Protein AF-0000000080381749 (afdb_homodimer)

Solvent-accessible surface area (backbone atoms only — not comparable to full-atom values): 21603 Å² total; per-residue (Å²): 104,49,65,59,55,48,50,52,51,50,53,53,49,57,61,46,64,76,42,59,62,48,49,31,33,26,49,57,41,35,76,76,39,68,88,45,50,61,23,63,46,12,30,59,69,62,50,72,45,78,66,84,59,99,50,55,47,40,36,32,24,31,20,42,37,34,64,68,21,33,38,32,38,38,70,37,58,36,79,86,49,96,56,54,68,47,52,34,82,74,42,78,93,42,48,82,54,78,71,41,56,45,57,68,36,43,31,38,37,32,30,30,21,37,40,29,40,43,20,36,38,39,33,36,25,39,37,26,42,45,15,34,38,34,59,55,12,41,41,80,59,67,40,58,58,30,30,29,31,34,16,60,77,48,38,85,72,50,62,62,56,60,67,71,57,48,52,50,51,60,70,55,45,61,78,73,50,59,65,70,57,49,54,72,46,36,66,43,34,69,25,68,53,53,64,62,38,50,52,52,47,53,51,52,56,54,52,54,71,72,97,81,70,66,60,54,49,48,56,50,49,51,52,49,56,60,44,63,76,42,58,73,54,49,30,33,27,50,57,41,34,75,76,38,68,88,44,48,61,24,64,46,12,31,61,68,61,49,74,45,78,64,85,59,96,47,54,49,39,36,30,24,45,19,42,38,33,64,67,22,34,38,33,40,36,70,36,58,35,63,66,25,68,36,42,49,49,51,35,83,54,40,77,84,35,48,81,53,78,74,42,57,43,58,67,36,42,30,38,38,32,29,46,22,37,41,30,41,41,21,36,39,40,32,35,24,39,36,25,41,45,14,33,38,36,58,54,12,40,39,79,61,65,39,57,59,29,29,30,31,33,38,35,67,48,40,85,74,48,61,78,57,58,67,72,56,49,53,51,52,60,71,56,44,60,76,72,51,59,66,70,57,49,62,73,48,39,71,44,72,71,48,88,52,57,64,63,38,50,51,51,46,52,52,51,54,55,53,54,72,72,98

InterPro domains:
  IPR001451 Hexapeptide repeat [PF00132] (106-141)
  IPR011004 Trimeric LpxA-like superfamily [SSF51161] (48-201)
  IPR050179 Transferase hexapeptide repeat [PTHR43300] (54-168)

Structure (mmCIF, N/CA/C/O backbone):
data_AF-0000000080381749-model_v1
#
loop_
_entity.id
_entity.type
_entity.pdbx_description
1 polymer Acetyltransferase
#
loop_
_atom_site.group_PDB
_atom_site.id
_atom_site.type_symbol
_atom_site.label_atom_id
_atom_site.label_alt_id
_atom_site.label_comp_id
_atom_site.label_asym_id
_atom_site.label_entity_id
_atom_site.label_seq_id
_atom_site.pdbx_PDB_ins_code
_atom_site.Cartn_x
_atom_site.Cartn_y
_atom_site.Cartn_z
_atom_site.occupancy
_atom_site.B_iso_or_equiv
_atom_site.auth_seq_id
_atom_site.auth_comp_id
_atom_site.auth_asym_id
_atom_site.auth_atom_id
_atom_site.pdbx_PDB_model_num
ATOM 1 N N . MET A 1 1 ? -15.734 -16.234 24.922 1 56.56 1 MET A N 1
ATOM 2 C CA . MET A 1 1 ? -15.422 -16.016 23.516 1 56.56 1 MET A CA 1
ATOM 3 C C . MET A 1 1 ? -13.977 -15.578 23.328 1 56.56 1 MET A C 1
ATOM 5 O O . MET A 1 1 ? -13.258 -16.109 22.484 1 56.56 1 MET A O 1
ATOM 9 N N . LYS A 1 2 ? -13.453 -14.805 24.328 1 69.5 2 LYS A N 1
ATOM 10 C CA . LYS A 1 2 ? -12.094 -14.273 24.281 1 69.5 2 LYS A CA 1
ATOM 11 C C . LYS A 1 2 ? -11.07 -15.367 24.562 1 69.5 2 LYS A C 1
ATOM 13 O O . LYS A 1 2 ? -10.047 -15.453 23.875 1 69.5 2 LYS A O 1
ATOM 18 N N . TRP A 1 3 ? -11.531 -16.328 25.438 1 77.69 3 TRP A N 1
ATOM 19 C CA . TRP A 1 3 ? -10.594 -17.375 25.812 1 77.69 3 TRP A CA 1
ATOM 20 C C . TRP A 1 3 ? -10.406 -18.375 24.672 1 77.69 3 TRP A C 1
ATOM 22 O O . TRP A 1 3 ? -9.281 -18.781 24.391 1 77.69 3 TRP A O 1
ATOM 32 N N . TRP A 1 4 ? -11.453 -18.75 24 1 77.19 4 TRP A N 1
ATOM 33 C CA . TRP A 1 4 ? -11.391 -19.688 22.891 1 77.19 4 TRP A CA 1
ATOM 34 C C . TRP A 1 4 ? -10.57 -19.125 21.734 1 77.19 4 TRP A C 1
ATOM 36 O O . TRP A 1 4 ? -9.781 -19.844 21.109 1 77.19 4 TRP A O 1
ATOM 46 N N . ASP A 1 5 ? -10.734 -17.891 21.391 1 80.44 5 ASP A N 1
ATOM 47 C CA . ASP A 1 5 ? -9.953 -17.219 20.359 1 80.44 5 ASP A CA 1
ATOM 48 C C . ASP A 1 5 ? -8.461 -17.25 20.688 1 80.44 5 ASP A C 1
ATOM 50 O O . ASP A 1 5 ? -7.633 -17.453 19.797 1 80.44 5 ASP A O 1
ATOM 54 N N . ARG A 1 6 ? -8.18 -17.125 21.922 1 80.75 6 ARG A N 1
ATOM 55 C CA . ARG A 1 6 ? -6.793 -17.156 22.375 1 80.75 6 ARG A CA 1
ATOM 56 C C . ARG A 1 6 ? -6.207 -18.562 22.219 1 80.75 6 ARG A C 1
ATOM 58 O O . ARG A 1 6 ? -5.051 -18.703 21.812 1 80.75 6 ARG A O 1
ATOM 65 N N . LEU A 1 7 ? -7.008 -19.469 22.594 1 80.56 7 LEU A N 1
ATOM 66 C CA . LEU A 1 7 ? -6.547 -20.844 22.453 1 80.56 7 LEU A CA 1
ATOM 67 C C . LEU A 1 7 ? -6.305 -21.203 21 1 80.56 7 LEU A C 1
ATOM 69 O O . LEU A 1 7 ? -5.324 -21.875 20.672 1 80.56 7 LEU A O 1
ATOM 73 N N . LYS A 1 8 ? -7.27 -20.922 20.172 1 83.31 8 LYS A N 1
ATOM 74 C CA . LYS A 1 8 ? -7.105 -21.172 18.75 1 83.31 8 LYS A CA 1
ATOM 75 C C . LYS A 1 8 ? -5.844 -20.5 18.219 1 83.31 8 LYS A C 1
ATOM 77 O O . LYS A 1 8 ? -5.082 -21.109 17.469 1 83.31 8 LYS A O 1
ATOM 82 N N . LYS A 1 9 ? -5.633 -19.312 18.578 1 82.94 9 LYS A N 1
ATOM 83 C CA . LYS A 1 9 ? -4.438 -18.594 18.156 1 82.94 9 LYS A CA 1
ATOM 84 C C . LYS A 1 9 ? -3.172 -19.297 18.641 1 82.94 9 LYS A C 1
ATOM 86 O O . LYS A 1 9 ? -2.182 -19.375 17.906 1 82.94 9 LYS A O 1
ATOM 91 N N . ARG A 1 10 ? -3.184 -19.703 19.812 1 81.88 10 ARG A N 1
ATOM 92 C CA . ARG A 1 10 ? -2.045 -20.406 20.391 1 81.88 10 ARG A CA 1
ATOM 93 C C . ARG A 1 10 ? -1.778 -21.703 19.625 1 81.88 10 ARG A C 1
ATOM 95 O O . ARG A 1 10 ? -0.624 -22.078 19.391 1 81.88 10 ARG A O 1
ATOM 102 N N . LYS A 1 11 ? -2.779 -22.469 19.312 1 86.12 11 LYS A N 1
ATOM 103 C CA . LYS A 1 11 ? -2.645 -23.719 18.562 1 86.12 11 LYS A CA 1
ATOM 104 C C . LYS A 1 11 ? -2.045 -23.469 17.188 1 86.12 11 LYS A C 1
ATOM 106 O O . LYS A 1 11 ? -1.17 -24.219 16.734 1 86.12 11 LYS A O 1
ATOM 111 N N . VAL A 1 12 ? -2.521 -22.438 16.469 1 88.81 12 VAL A N 1
ATOM 112 C CA . VAL A 1 12 ? -1.997 -22.094 15.148 1 88.81 12 VAL A CA 1
ATOM 113 C C . VAL A 1 12 ? -0.521 -21.719 15.266 1 88.81 12 VAL A C 1
ATOM 115 O O . VAL A 1 12 ? 0.3 -22.141 14.453 1 88.81 12 VAL A O 1
ATOM 118 N N . ARG A 1 13 ? -0.189 -20.969 16.234 1 88.44 13 ARG A N 1
ATOM 119 C CA . ARG A 1 13 ? 1.194 -20.562 16.453 1 88.44 13 ARG A CA 1
ATOM 120 C C . ARG A 1 13 ? 2.092 -21.781 16.688 1 88.44 13 ARG A C 1
ATOM 122 O O . ARG A 1 13 ? 3.195 -21.844 16.141 1 88.44 13 ARG A O 1
ATOM 129 N N . LYS A 1 14 ? 1.686 -22.656 17.484 1 89.25 14 LYS A N 1
ATOM 130 C CA . LYS A 1 14 ? 2.449 -23.875 17.75 1 89.25 14 LYS A CA 1
ATOM 131 C C . LYS A 1 14 ? 2.629 -24.688 16.469 1 89.25 14 LYS A C 1
ATOM 133 O O . LYS A 1 14 ? 3.713 -25.219 16.219 1 89.25 14 LYS A O 1
ATOM 138 N N . HIS A 1 15 ? 1.592 -24.844 15.758 1 91.12 15 HIS A N 1
ATOM 139 C CA . HIS A 1 15 ? 1.646 -25.578 14.5 1 91.12 15 HIS A CA 1
ATOM 140 C C . HIS A 1 15 ? 2.641 -24.953 13.531 1 91.12 15 HIS A C 1
ATOM 142 O O . HIS A 1 15 ? 3.48 -25.656 12.961 1 91.12 15 HIS A O 1
ATOM 148 N N . LEU A 1 16 ? 2.588 -23.672 13.352 1 91.25 16 LEU A N 1
ATOM 149 C CA . LEU A 1 16 ? 3.471 -22.969 12.43 1 91.25 16 LEU A CA 1
ATOM 150 C C . LEU A 1 16 ? 4.914 -23 12.922 1 91.25 16 LEU A C 1
ATOM 152 O O . LEU A 1 16 ? 5.852 -22.969 12.125 1 91.25 16 LEU A O 1
ATOM 156 N N . GLY A 1 17 ? 5.055 -22.984 14.227 1 90.62 17 GLY A N 1
ATOM 157 C CA . GLY A 1 17 ? 6.371 -22.969 14.844 1 90.62 17 GLY A CA 1
ATOM 158 C C . GLY A 1 17 ? 7.227 -24.172 14.477 1 90.62 17 GLY A C 1
ATOM 159 O O . GLY A 1 17 ? 8.453 -24.125 14.602 1 90.62 17 GLY A O 1
ATOM 160 N N . GLN A 1 18 ? 6.641 -25.203 13.984 1 90.81 18 GLN A N 1
ATOM 161 C CA . GLN A 1 18 ? 7.379 -26.422 13.625 1 90.81 18 GLN A CA 1
ATOM 162 C C . GLN A 1 18 ? 8.039 -26.266 12.258 1 90.81 18 GLN A C 1
ATOM 164 O O . GLN A 1 18 ? 8.875 -27.078 11.875 1 90.81 18 GLN A O 1
ATOM 169 N N . PHE A 1 19 ? 7.648 -25.297 11.562 1 91.06 19 PHE A N 1
ATOM 170 C CA . PHE A 1 19 ? 8.18 -25.094 10.219 1 91.06 19 PHE A CA 1
ATOM 171 C C . PHE A 1 19 ? 9.32 -24.078 10.234 1 91.06 19 PHE A C 1
ATOM 173 O O . PHE A 1 19 ? 9.328 -23.156 11.047 1 91.06 19 PHE A O 1
ATOM 180 N N . GLU A 1 20 ? 10.273 -24.312 9.25 1 92.62 20 GLU A N 1
ATOM 181 C CA . GLU A 1 20 ? 11.203 -23.219 8.961 1 92.62 20 GLU A CA 1
ATOM 182 C C . GLU A 1 20 ? 10.469 -21.984 8.438 1 92.62 20 GLU A C 1
ATOM 184 O O . GLU A 1 20 ? 9.414 -22.109 7.82 1 92.62 20 GLU A O 1
ATOM 189 N N . LYS A 1 21 ? 11.047 -20.844 8.68 1 91.62 21 LYS A N 1
ATOM 190 C CA . LYS A 1 21 ? 10.398 -19.578 8.344 1 91.62 21 LYS A CA 1
ATOM 191 C C . LYS A 1 21 ? 9.977 -19.547 6.879 1 91.62 21 LYS A C 1
ATOM 193 O O . LYS A 1 21 ? 8.883 -19.078 6.555 1 91.62 21 LYS A O 1
ATOM 198 N N . LEU A 1 22 ? 10.758 -20.062 6.062 1 95.19 22 LEU A N 1
ATOM 199 C CA . LEU A 1 22 ? 10.508 -20.078 4.625 1 95.19 22 LEU A CA 1
ATOM 200 C C . LEU A 1 22 ? 9.211 -20.812 4.301 1 95.19 22 LEU A C 1
ATOM 202 O O . LEU A 1 22 ? 8.57 -20.531 3.289 1 95.19 22 LEU A O 1
ATOM 206 N N . PHE A 1 23 ? 8.805 -21.688 5.145 1 95.94 23 PHE A N 1
ATOM 207 C CA . PHE A 1 23 ? 7.641 -22.516 4.867 1 95.94 23 PHE A CA 1
ATOM 208 C C . PHE A 1 23 ? 6.43 -22.047 5.664 1 95.94 23 PHE A C 1
ATOM 210 O O . PHE A 1 23 ? 5.305 -22.484 5.41 1 95.94 23 PHE A O 1
ATOM 217 N N . ARG A 1 24 ? 6.641 -21.172 6.566 1 95.94 24 ARG A N 1
ATOM 218 C CA . ARG A 1 24 ? 5.562 -20.719 7.434 1 95.94 24 ARG A CA 1
ATOM 219 C C . ARG A 1 24 ? 4.562 -19.859 6.66 1 95.94 24 ARG A C 1
ATOM 221 O O . ARG A 1 24 ? 3.354 -19.953 6.883 1 95.94 24 ARG A O 1
ATOM 228 N N . GLY A 1 25 ? 5.113 -18.984 5.797 1 95.44 25 GLY A N 1
ATOM 229 C CA . GLY A 1 25 ? 4.246 -18.125 5.004 1 95.44 25 GLY A CA 1
ATOM 230 C C . GLY A 1 25 ? 3.189 -18.906 4.234 1 95.44 25 GLY A C 1
ATOM 231 O O . GLY A 1 25 ? 1.993 -18.75 4.488 1 95.44 25 GLY A O 1
ATOM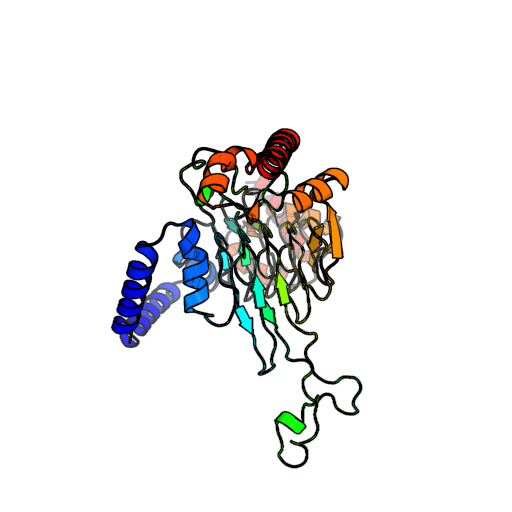 232 N N . PRO A 1 26 ? 3.674 -19.75 3.361 1 96.5 26 PRO A N 1
ATOM 233 C CA . PRO A 1 26 ? 2.717 -20.547 2.586 1 96.5 26 PRO A CA 1
ATOM 234 C C . PRO A 1 26 ? 1.783 -21.359 3.467 1 96.5 26 PRO A C 1
ATOM 236 O O . PRO A 1 26 ? 0.602 -21.516 3.146 1 96.5 26 PRO A O 1
ATOM 239 N N . GLU A 1 27 ? 2.264 -21.906 4.535 1 96.19 27 GLU A N 1
ATOM 240 C CA . GLU A 1 27 ? 1.422 -22.703 5.426 1 96.19 27 GLU A CA 1
ATOM 241 C C . GLU A 1 27 ? 0.324 -21.844 6.055 1 96.19 27 GLU A C 1
ATOM 243 O O . GLU A 1 27 ? -0.825 -22.281 6.156 1 96.19 27 GLU A O 1
ATOM 248 N N . ARG A 1 28 ? 0.689 -20.719 6.473 1 96.88 28 ARG A N 1
ATOM 249 C CA . ARG A 1 28 ? -0.288 -19.797 7.027 1 96.88 28 ARG A CA 1
ATOM 250 C C . ARG A 1 28 ? -1.386 -19.484 6.016 1 96.88 28 ARG A C 1
ATOM 252 O O . ARG A 1 28 ? -2.568 -19.453 6.363 1 96.88 28 ARG A O 1
ATOM 259 N N . ILE A 1 29 ? -1.023 -19.219 4.812 1 97.12 29 ILE A N 1
ATOM 260 C CA . ILE A 1 29 ? -1.98 -18.906 3.754 1 97.12 29 ILE A CA 1
ATOM 261 C C . ILE A 1 29 ? -2.854 -20.125 3.477 1 97.12 29 ILE A C 1
ATOM 263 O O . ILE A 1 29 ? -4.066 -20 3.293 1 97.12 29 ILE A O 1
ATOM 267 N N . ARG A 1 30 ? -2.242 -21.297 3.422 1 95.56 30 ARG A N 1
ATOM 268 C CA . ARG A 1 30 ? -2.951 -22.547 3.156 1 95.56 30 ARG A CA 1
ATOM 269 C C . ARG A 1 30 ? -4.051 -22.781 4.188 1 95.56 30 ARG A C 1
ATOM 271 O O . ARG A 1 30 ? -5.117 -23.297 3.854 1 95.56 30 ARG A O 1
ATOM 278 N N . LEU A 1 31 ? -3.779 -22.453 5.418 1 95.31 31 LEU A N 1
ATOM 279 C CA . LEU A 1 31 ? -4.77 -22.625 6.477 1 95.31 31 LEU A CA 1
ATOM 280 C C . LEU A 1 31 ? -6.02 -21.797 6.188 1 95.31 31 LEU A C 1
ATOM 282 O O . LEU A 1 31 ? -7.137 -22.234 6.496 1 95.31 31 LEU A O 1
ATOM 286 N N . ARG A 1 32 ? -5.828 -20.719 5.566 1 95.75 32 ARG A N 1
ATOM 287 C CA . ARG A 1 32 ? -6.957 -19.859 5.234 1 95.75 32 ARG A CA 1
ATOM 288 C C . ARG A 1 32 ? -7.559 -20.234 3.887 1 95.75 32 ARG A C 1
ATOM 290 O O . ARG A 1 32 ? -8.773 -20.156 3.701 1 95.75 32 ARG A O 1
ATOM 297 N N . TYR A 1 33 ? -6.719 -20.562 2.98 1 96.62 33 TYR A N 1
ATOM 298 C CA . TYR A 1 33 ? -7.121 -20.859 1.609 1 96.62 33 TYR A CA 1
ATOM 299 C C . TYR A 1 33 ? -6.562 -22.203 1.15 1 96.62 33 TYR A C 1
ATOM 301 O O . TYR A 1 33 ? -5.691 -22.25 0.279 1 96.62 33 TYR A O 1
ATOM 309 N N . PRO A 1 34 ? -7.094 -23.266 1.583 1 95.31 34 PRO A N 1
ATOM 310 C CA . PRO A 1 34 ? -6.547 -24.578 1.241 1 95.31 34 PRO A CA 1
ATOM 311 C C . PRO A 1 34 ? -6.758 -24.953 -0.227 1 95.31 34 PRO A C 1
ATOM 313 O O . PRO A 1 34 ? -6.094 -25.844 -0.746 1 95.31 34 PRO A O 1
ATOM 316 N N . GLN A 1 35 ? -7.613 -24.312 -0.887 1 94.94 35 GLN A N 1
ATOM 317 C CA . GLN A 1 35 ? -7.957 -24.703 -2.252 1 94.94 35 GLN A CA 1
ATOM 318 C C . GLN A 1 35 ? -7.016 -24.047 -3.26 1 94.94 35 GLN A C 1
ATOM 320 O O . GLN A 1 35 ? -6.988 -24.438 -4.43 1 94.94 35 GLN A O 1
ATOM 325 N N . TYR A 1 36 ? -6.348 -23.031 -2.83 1 96.44 36 TYR A N 1
ATOM 326 C CA . TYR A 1 36 ? -5.441 -22.344 -3.734 1 96.44 36 TYR A CA 1
ATOM 327 C C . TYR A 1 36 ? -4 -22.781 -3.514 1 96.44 36 TYR A C 1
ATOM 329 O O . TYR A 1 36 ? -3.697 -23.453 -2.521 1 96.44 36 TYR A O 1
ATOM 337 N N . SER A 1 37 ? -3.156 -22.469 -4.496 1 97.38 37 SER A N 1
ATOM 338 C CA . SER A 1 37 ? -1.756 -22.875 -4.441 1 97.38 37 SER A CA 1
ATOM 339 C C . SER A 1 37 ? -0.843 -21.672 -4.184 1 97.38 37 SER A C 1
ATOM 341 O O . SER A 1 37 ? -0.945 -20.656 -4.859 1 97.38 37 SER A O 1
ATOM 343 N N . PHE A 1 38 ? 0.028 -21.766 -3.232 1 98.19 38 PHE A N 1
ATOM 344 C CA . PHE A 1 38 ? 1.072 -20.812 -2.904 1 98.19 38 PHE A CA 1
ATOM 345 C C . PHE A 1 38 ? 2.418 -21.5 -2.736 1 98.19 38 PHE A C 1
ATOM 347 O O . PHE A 1 38 ? 2.531 -22.469 -1.983 1 98.19 38 PHE A O 1
ATOM 354 N N . GLY A 1 39 ? 3.408 -21 -3.395 1 98.69 39 GLY A N 1
ATOM 355 C CA . GLY A 1 39 ? 4.703 -21.656 -3.447 1 98.69 39 GLY A CA 1
ATOM 356 C C . GLY A 1 39 ? 5.555 -21.406 -2.221 1 98.69 39 GLY A C 1
ATOM 357 O O . GLY A 1 39 ? 5.23 -20.531 -1.407 1 98.69 39 GLY A O 1
ATOM 358 N N . VAL A 1 40 ? 6.676 -22.141 -2.156 1 98.5 40 VAL A N 1
ATOM 359 C CA . VAL A 1 40 ? 7.629 -22.031 -1.058 1 98.5 40 VAL A CA 1
ATOM 360 C C . VAL A 1 40 ? 8.125 -20.578 -0.958 1 98.5 40 VAL A C 1
ATOM 362 O O . VAL A 1 40 ? 8.336 -19.922 -1.977 1 98.5 40 VAL A O 1
ATOM 365 N N . GLY A 1 41 ? 8.242 -20.094 0.268 1 98.62 41 GLY A N 1
ATOM 366 C CA . GLY A 1 41 ? 8.812 -18.781 0.526 1 98.62 41 GLY A CA 1
ATOM 367 C C . GLY A 1 41 ? 7.793 -17.656 0.429 1 98.62 41 GLY A C 1
ATOM 368 O O . GLY A 1 41 ? 7.988 -16.578 0.998 1 98.62 41 GLY A O 1
ATOM 369 N N . THR A 1 42 ? 6.711 -17.906 -0.349 1 98.75 42 THR A N 1
ATOM 370 C CA . THR A 1 42 ? 5.684 -16.875 -0.517 1 98.75 42 THR A CA 1
ATOM 371 C C . THR A 1 42 ? 5.031 -16.547 0.82 1 98.75 42 THR A C 1
ATOM 373 O O . THR A 1 42 ? 4.746 -17.438 1.62 1 98.75 42 THR A O 1
ATOM 376 N N . TYR A 1 43 ? 4.812 -15.219 1.035 1 98.25 43 TYR A N 1
ATOM 377 C CA . TYR A 1 43 ? 4.234 -14.812 2.311 1 98.25 43 TYR A CA 1
ATOM 378 C C . TYR A 1 43 ? 3.289 -13.625 2.127 1 98.25 43 TYR A C 1
ATOM 380 O O . TYR A 1 43 ? 3.314 -12.961 1.091 1 98.25 43 TYR A O 1
ATOM 388 N N . GLY A 1 44 ? 2.488 -13.32 3.225 1 98.06 44 GLY A N 1
ATOM 389 C CA . GLY A 1 44 ? 1.443 -12.305 3.176 1 98.06 44 GLY A CA 1
ATOM 390 C C . GLY A 1 44 ? 0.093 -12.859 2.764 1 98.06 44 GLY A C 1
ATOM 391 O O . GLY A 1 44 ? -0.025 -13.508 1.722 1 98.06 44 GLY A O 1
ATOM 392 N N . ILE A 1 45 ? -0.899 -12.617 3.523 1 98.12 45 ILE A N 1
ATOM 393 C CA . ILE A 1 45 ? -2.209 -13.195 3.236 1 98.12 45 ILE A CA 1
ATOM 394 C C . ILE A 1 45 ? -3.064 -12.172 2.484 1 98.12 45 ILE A C 1
ATOM 396 O O . ILE A 1 45 ? -3.482 -11.164 3.053 1 98.12 45 ILE A O 1
ATOM 400 N N . PRO A 1 46 ? -3.305 -12.406 1.248 1 98.44 46 PRO A N 1
ATOM 401 C CA . PRO A 1 46 ? -4.211 -11.508 0.529 1 98.44 46 PRO A CA 1
ATOM 402 C C . PRO A 1 46 ? -5.672 -11.711 0.917 1 98.44 46 PRO A C 1
ATOM 404 O O . PRO A 1 46 ? -6.008 -12.695 1.583 1 98.44 46 PRO A O 1
ATOM 407 N N . ASP A 1 47 ? -6.523 -10.766 0.611 1 98.62 47 ASP A N 1
ATOM 408 C CA . ASP A 1 47 ? -7.973 -10.93 0.65 1 98.62 47 ASP A CA 1
ATOM 409 C C . ASP A 1 47 ? -8.508 -11.438 -0.689 1 98.62 47 ASP A C 1
ATOM 411 O O . ASP A 1 47 ? -8.586 -10.672 -1.656 1 98.62 47 ASP A O 1
ATOM 415 N N . VAL A 1 48 ? -8.859 -12.695 -0.734 1 98.25 48 VAL A N 1
ATOM 416 C CA . VAL A 1 48 ? -9.328 -13.32 -1.968 1 98.25 48 VAL A CA 1
ATOM 417 C C . VAL A 1 48 ? -10.852 -13.375 -1.975 1 98.25 48 VAL A C 1
ATOM 419 O O . VAL A 1 48 ? -11.461 -13.922 -1.053 1 98.25 48 VAL A O 1
ATOM 422 N N . GLN A 1 49 ? -11.445 -12.836 -2.961 1 96.56 49 GLN A N 1
ATOM 423 C CA . GLN A 1 49 ? -12.898 -12.859 -3.088 1 96.56 49 GLN A CA 1
ATOM 424 C C . GLN A 1 49 ? -13.336 -13.797 -4.207 1 96.56 49 GLN A C 1
ATOM 426 O O . GLN A 1 49 ? -12.914 -13.641 -5.355 1 96.56 49 GLN A O 1
ATOM 431 N N . GLU A 1 50 ? -14.172 -14.672 -3.863 1 92.69 50 GLU A N 1
ATOM 432 C CA . GLU A 1 50 ? -14.742 -15.641 -4.797 1 92.69 50 GLU A CA 1
ATOM 433 C C . GLU A 1 50 ? -16.219 -15.367 -5.035 1 92.69 50 GLU A C 1
ATOM 435 O O . GLU A 1 50 ? -16.891 -14.781 -4.18 1 92.69 50 GLU A O 1
ATOM 440 N N . PHE A 1 51 ? -16.766 -15.82 -6.164 1 90.31 51 PHE A N 1
ATOM 441 C CA . PHE A 1 51 ? -18.156 -15.547 -6.516 1 90.31 51 PHE A CA 1
ATOM 442 C C . PHE A 1 51 ? -18.828 -16.797 -7.062 1 90.31 51 PHE A C 1
ATOM 444 O O . PHE A 1 51 ? -19.75 -16.703 -7.875 1 90.31 51 PHE A O 1
ATOM 451 N N . GLY A 1 52 ? -18.266 -17.984 -6.676 1 83.81 52 GLY A N 1
ATOM 452 C CA . GLY A 1 52 ? -18.906 -19.25 -7.047 1 83.81 52 GLY A CA 1
ATOM 453 C C . GLY A 1 52 ? -18.438 -19.781 -8.383 1 83.81 52 GLY A C 1
ATOM 454 O O . GLY A 1 52 ? -18.922 -20.812 -8.852 1 83.81 52 GLY A O 1
ATOM 455 N N . ASP A 1 53 ? -17.609 -19.125 -9.031 1 81.19 53 ASP A N 1
ATOM 456 C CA . ASP A 1 53 ? -17.062 -19.578 -10.312 1 81.19 53 ASP A CA 1
ATOM 457 C C . ASP A 1 53 ? -16.031 -20.688 -10.125 1 81.19 53 ASP A C 1
ATOM 459 O O . ASP A 1 53 ? -15.578 -20.922 -9.008 1 81.19 53 ASP A O 1
ATOM 463 N N . ALA A 1 54 ? -15.781 -21.438 -11.266 1 87.5 54 ALA A N 1
ATOM 464 C CA . ALA A 1 54 ? -14.758 -22.469 -11.266 1 87.5 54 ALA A CA 1
ATOM 465 C C . ALA A 1 54 ? -13.375 -21.875 -11.523 1 87.5 54 ALA A C 1
ATOM 467 O O . ALA A 1 54 ? -12.609 -22.391 -12.344 1 87.5 54 ALA A O 1
ATOM 468 N N . THR A 1 55 ? -13.078 -20.75 -10.969 1 94.19 55 THR A N 1
ATOM 469 C CA . THR A 1 55 ? -11.781 -20.109 -11.141 1 94.19 55 THR A CA 1
ATOM 470 C C . THR A 1 55 ? -10.867 -20.406 -9.953 1 94.19 55 THR A C 1
ATOM 472 O O . THR A 1 55 ? -11.344 -20.797 -8.883 1 94.19 55 THR A O 1
ATOM 475 N N . THR A 1 56 ? -9.547 -20.266 -10.25 1 96.75 56 THR A N 1
ATOM 476 C CA . THR A 1 56 ? -8.578 -20.562 -9.195 1 96.75 56 THR A CA 1
ATOM 477 C C . THR A 1 56 ? -7.504 -19.484 -9.125 1 96.75 56 THR A C 1
ATOM 479 O O . THR A 1 56 ? -7.465 -18.594 -9.961 1 96.75 56 THR A O 1
ATOM 482 N N . LEU A 1 57 ? -6.801 -19.484 -8.055 1 98.19 57 LEU A N 1
ATOM 483 C CA . LEU A 1 57 ? -5.641 -18.641 -7.809 1 98.19 57 LEU A CA 1
ATOM 484 C C . LEU A 1 57 ? -4.383 -19.484 -7.617 1 98.19 57 LEU A C 1
ATOM 486 O O . LEU A 1 57 ? -4.387 -20.453 -6.855 1 98.19 57 LEU A O 1
ATOM 490 N N . LYS A 1 58 ? -3.371 -19.156 -8.344 1 98.81 58 LYS A N 1
ATOM 491 C CA . LYS A 1 58 ? -2.047 -19.75 -8.172 1 98.81 58 LYS A CA 1
ATOM 492 C C . LYS A 1 58 ? -0.984 -18.672 -7.984 1 98.81 58 LYS A C 1
ATOM 494 O O . LYS A 1 58 ? -0.9 -17.719 -8.781 1 98.81 58 LYS A O 1
ATOM 499 N N . VAL A 1 59 ? -0.242 -18.75 -6.961 1 98.88 59 VAL A N 1
ATOM 500 C CA . VAL A 1 59 ? 0.872 -17.844 -6.699 1 98.88 59 VAL A CA 1
ATOM 501 C C . VAL A 1 59 ? 2.172 -18.641 -6.598 1 98.88 59 VAL A C 1
ATOM 503 O O . VAL A 1 59 ? 2.238 -19.656 -5.891 1 98.88 59 VAL A O 1
ATOM 506 N N . GLY A 1 60 ? 3.195 -18.266 -7.281 1 98.88 60 GLY A N 1
ATOM 507 C CA . GLY A 1 60 ? 4.461 -18.984 -7.367 1 98.88 60 GLY A CA 1
ATOM 508 C C . GLY A 1 60 ? 5.277 -18.906 -6.094 1 98.88 60 GLY A C 1
ATOM 509 O O . GLY A 1 60 ? 4.738 -18.641 -5.02 1 98.88 60 GLY A O 1
ATOM 510 N N . ASN A 1 61 ? 6.617 -19.219 -6.215 1 98.94 61 ASN A N 1
ATOM 511 C CA . ASN A 1 61 ? 7.562 -19.266 -5.105 1 98.94 61 ASN A CA 1
ATOM 512 C C . ASN A 1 61 ? 8.172 -17.906 -4.82 1 98.94 61 ASN A C 1
ATOM 514 O O . ASN A 1 61 ? 8.367 -17.109 -5.738 1 98.94 61 ASN A O 1
ATOM 518 N N . TYR A 1 62 ? 8.414 -17.594 -3.561 1 98.88 62 TYR A N 1
ATOM 519 C CA . TYR A 1 62 ? 9.195 -16.453 -3.125 1 98.88 62 TYR A CA 1
ATOM 520 C C . TYR A 1 62 ? 8.539 -15.148 -3.561 1 98.88 62 TYR A C 1
ATOM 522 O O . TYR A 1 62 ? 9.219 -14.211 -3.998 1 98.88 62 TYR A O 1
ATOM 530 N N . THR A 1 63 ? 7.227 -15.125 -3.559 1 98.94 63 THR A N 1
ATOM 531 C CA . THR A 1 63 ? 6.473 -13.914 -3.842 1 98.94 63 THR A CA 1
ATOM 532 C C . THR A 1 63 ? 6.074 -13.211 -2.547 1 98.94 63 THR A C 1
ATOM 534 O O . THR A 1 63 ? 5.648 -13.852 -1.589 1 98.94 63 THR A O 1
ATOM 537 N N . SER A 1 64 ? 6.312 -11.922 -2.514 1 98.88 64 SER A N 1
ATOM 538 C CA . SER A 1 64 ? 5.973 -11.086 -1.368 1 98.88 64 SER A CA 1
ATOM 539 C C . SER A 1 64 ? 4.637 -10.383 -1.574 1 98.88 64 SER A C 1
ATOM 541 O O . SER A 1 64 ? 4.473 -9.625 -2.531 1 98.88 64 SER A O 1
ATOM 543 N N . ILE A 1 65 ? 3.699 -10.562 -0.686 1 98.81 65 ILE A N 1
ATOM 544 C CA . ILE A 1 65 ? 2.369 -9.961 -0.746 1 98.81 65 ILE A CA 1
ATOM 545 C C . ILE A 1 65 ? 2.174 -9.023 0.439 1 98.81 65 ILE A C 1
ATOM 547 O O . ILE A 1 65 ? 2.1 -9.461 1.588 1 98.81 65 ILE A O 1
ATOM 551 N N . ALA A 1 66 ? 2.098 -7.738 0.178 1 98.5 66 ALA A N 1
ATOM 552 C CA . ALA A 1 66 ? 2 -6.727 1.229 1 98.5 66 ALA A CA 1
ATOM 553 C C . ALA A 1 66 ? 0.578 -6.641 1.775 1 98.5 66 ALA A C 1
ATOM 555 O O . ALA A 1 66 ? -0.318 -7.348 1.308 1 98.5 66 ALA A O 1
ATOM 556 N N . GLU A 1 67 ? 0.386 -5.84 2.787 1 97.44 67 GLU A N 1
ATOM 557 C CA . GLU A 1 67 ? -0.901 -5.664 3.453 1 97.44 67 GLU A CA 1
ATOM 558 C C . GLU A 1 67 ? -1.922 -5.023 2.52 1 97.44 67 GLU A C 1
ATOM 560 O O . GLU A 1 67 ? -1.583 -4.125 1.743 1 97.44 67 GLU A O 1
ATOM 565 N N . GLY A 1 68 ? -3.158 -5.516 2.641 1 97.69 68 GLY A N 1
ATOM 566 C CA . GLY A 1 68 ? -4.27 -4.879 1.95 1 97.69 68 GLY A CA 1
ATOM 567 C C . GLY A 1 68 ? -4.418 -5.344 0.512 1 97.69 68 GLY A C 1
ATOM 568 O O . GLY A 1 68 ? -5.281 -4.848 -0.217 1 97.69 68 GLY A O 1
ATOM 569 N N . VAL A 1 69 ? -3.588 -6.27 0.032 1 98.88 69 VAL A N 1
ATOM 570 C CA . VAL A 1 69 ? -3.729 -6.805 -1.319 1 98.88 69 VAL A CA 1
ATOM 571 C C . VAL A 1 69 ? -5.043 -7.574 -1.438 1 98.88 69 VAL A C 1
ATOM 573 O O . VAL A 1 69 ? -5.371 -8.391 -0.574 1 98.88 69 VAL A O 1
ATOM 576 N N . ARG A 1 70 ? -5.793 -7.301 -2.488 1 98.81 70 ARG A N 1
ATOM 577 C CA . ARG A 1 70 ? -7.051 -7.977 -2.785 1 98.81 70 ARG A CA 1
ATOM 578 C C . ARG A 1 70 ? -7.008 -8.633 -4.16 1 98.81 70 ARG A C 1
ATOM 580 O O . ARG A 1 70 ? -6.477 -8.062 -5.113 1 98.81 70 ARG A O 1
ATOM 587 N N . ILE A 1 71 ? -7.617 -9.805 -4.293 1 98.81 71 ILE A N 1
ATOM 588 C CA . ILE A 1 71 ? -7.68 -10.562 -5.535 1 98.81 71 ILE A CA 1
ATOM 589 C C . ILE A 1 71 ? -9.117 -11.008 -5.797 1 98.81 71 ILE A C 1
ATOM 591 O O . ILE A 1 71 ? -9.719 -11.695 -4.973 1 98.81 71 ILE A O 1
ATOM 595 N N . LEU A 1 72 ? -9.672 -10.594 -6.867 1 98.12 72 LEU A N 1
ATOM 596 C CA . LEU A 1 72 ? -11.031 -10.977 -7.25 1 98.12 72 LEU A CA 1
ATOM 597 C C . LEU A 1 72 ? -11.008 -12.102 -8.281 1 98.12 72 LEU A C 1
ATOM 599 O O . LEU A 1 72 ? -10.336 -11.992 -9.305 1 98.12 72 LEU A O 1
ATOM 603 N N . LEU A 1 73 ? -11.695 -13.141 -8.094 1 97.38 73 LEU A N 1
ATOM 604 C CA . LEU A 1 73 ? -11.711 -14.289 -9 1 97.38 73 LEU A CA 1
ATOM 605 C C . LEU A 1 73 ? -12.992 -14.312 -9.82 1 97.38 73 LEU A C 1
ATOM 607 O O . LEU A 1 73 ? -13.297 -15.312 -10.477 1 97.38 73 LEU A O 1
ATOM 611 N N . GLY A 1 74 ? -13.703 -13.258 -9.922 1 95.62 74 GLY A N 1
ATOM 612 C CA . GLY A 1 74 ? -14.953 -13.086 -10.641 1 95.62 74 GLY A CA 1
ATOM 613 C C . GLY A 1 74 ? -15.742 -11.867 -10.18 1 95.62 74 GLY A C 1
ATOM 614 O O . GLY A 1 74 ? -15.172 -10.797 -9.984 1 95.62 74 GLY A O 1
ATOM 615 N N . GLY A 1 75 ? -17.125 -12.055 -10.273 1 92.12 75 GLY A N 1
ATOM 616 C CA . GLY A 1 75 ? -18 -11.008 -9.766 1 92.12 75 GLY A CA 1
ATOM 617 C C . GLY A 1 75 ? -18.391 -10 -10.828 1 92.12 75 GLY A C 1
ATOM 618 O O . GLY A 1 75 ? -18.906 -8.922 -10.508 1 92.12 75 GLY A O 1
ATOM 619 N N . GLY A 1 76 ? -18.203 -10.344 -12.016 1 94 76 GLY A N 1
ATOM 620 C CA . GLY A 1 76 ? -18.594 -9.438 -13.086 1 94 76 GLY A CA 1
ATOM 621 C C . GLY A 1 76 ? -20.094 -9.383 -13.305 1 94 76 GLY A C 1
ATOM 622 O O . GLY A 1 76 ? -20.828 -10.25 -12.828 1 94 76 GLY A O 1
ATOM 623 N N . HIS A 1 77 ? -20.516 -8.289 -13.859 1 96.06 77 HIS A N 1
ATOM 624 C CA . HIS A 1 77 ? -21.875 -8.133 -14.359 1 96.06 77 HIS A CA 1
ATOM 625 C C . HIS A 1 77 ? -21.875 -7.871 -15.859 1 96.06 77 HIS A C 1
ATOM 627 O O . HIS A 1 77 ? -20.938 -7.281 -16.391 1 96.06 77 HIS A O 1
ATOM 633 N N . ARG A 1 78 ? -23.016 -8.32 -16.375 1 96.06 78 ARG A N 1
ATOM 634 C CA . ARG A 1 78 ? -23.156 -8.133 -17.812 1 96.06 78 ARG A CA 1
ATOM 635 C C . ARG A 1 78 ? -23.469 -6.676 -18.141 1 96.06 78 ARG A C 1
ATOM 637 O O . ARG A 1 78 ? -24.531 -6.164 -17.781 1 96.06 78 ARG A O 1
ATOM 644 N N . THR A 1 79 ? -22.594 -6.031 -18.938 1 96.19 79 THR A N 1
ATOM 645 C CA . THR A 1 79 ? -22.828 -4.641 -19.312 1 96.19 79 THR A CA 1
ATOM 646 C C . THR A 1 79 ? -23.344 -4.547 -20.75 1 96.19 79 THR A C 1
ATOM 648 O O . THR A 1 79 ? -23.672 -3.459 -21.234 1 96.19 79 THR A O 1
ATOM 651 N N . ASP A 1 80 ? -23.375 -5.699 -21.422 1 96.88 80 ASP A N 1
ATOM 652 C CA . ASP A 1 80 ? -23.875 -5.766 -22.797 1 96.88 80 ASP A CA 1
ATOM 653 C C . ASP A 1 80 ? -25.312 -6.262 -22.828 1 96.88 80 ASP A C 1
ATOM 655 O O . ASP A 1 80 ? -25.891 -6.453 -23.891 1 96.88 80 ASP A O 1
ATOM 659 N N . TRP A 1 81 ? -25.844 -6.566 -21.703 1 97.75 81 TRP A N 1
ATOM 660 C CA . TRP A 1 81 ? -27.281 -6.824 -21.562 1 97.75 81 TRP A CA 1
ATOM 661 C C . TRP A 1 81 ? -28.047 -5.523 -21.359 1 97.75 81 TRP A C 1
ATOM 663 O O . TRP A 1 81 ? -27.453 -4.465 -21.156 1 97.75 81 TRP A O 1
ATOM 673 N N . VAL A 1 82 ? -29.438 -5.594 -21.422 1 97.88 82 VAL A N 1
ATOM 674 C CA . VAL A 1 82 ? -30.25 -4.41 -21.172 1 97.88 82 VAL A CA 1
ATOM 675 C C . VAL A 1 82 ? -30.047 -3.941 -19.734 1 97.88 82 VAL A C 1
ATOM 677 O O . VAL A 1 82 ? -29.969 -2.74 -19.469 1 97.88 82 VAL A O 1
ATOM 680 N N . SER A 1 83 ? -30.047 -5.016 -18.891 1 97.44 83 SER A N 1
ATOM 681 C CA . SER A 1 83 ? -29.828 -4.711 -17.469 1 97.44 83 SER A CA 1
ATOM 682 C C . SER A 1 83 ? -28.516 -5.293 -16.969 1 97.44 83 SER A C 1
ATOM 684 O O . SER A 1 83 ? -28.172 -6.438 -17.281 1 97.44 83 SER A O 1
ATOM 686 N N . CYS A 1 84 ? -27.828 -4.52 -16.234 1 97.5 84 CYS A N 1
ATOM 687 C CA . CYS A 1 84 ? -26.625 -5.047 -15.609 1 97.5 84 CYS A CA 1
ATOM 688 C C . CYS A 1 84 ? -26.938 -5.699 -14.273 1 97.5 84 CYS A C 1
ATOM 690 O O . CYS A 1 84 ? -26.047 -6.223 -13.602 1 97.5 84 CYS A O 1
ATOM 692 N N . PHE A 1 85 ? -28.156 -5.668 -13.781 1 97.56 85 PHE A N 1
ATOM 693 C CA . PHE A 1 85 ? -28.594 -6.402 -12.594 1 97.56 85 PHE A CA 1
ATOM 694 C C . PHE A 1 85 ? -28.594 -7.906 -12.859 1 97.56 85 PHE A C 1
ATOM 696 O O . PHE A 1 85 ? -29.078 -8.359 -13.891 1 97.56 85 PHE A O 1
ATOM 703 N N . PRO A 1 86 ? -28.016 -8.672 -11.914 1 96.38 86 PRO A N 1
ATOM 704 C CA . PRO A 1 86 ? -27.906 -10.109 -12.18 1 96.38 86 PRO A CA 1
ATOM 705 C C . PRO A 1 86 ? -29.156 -10.883 -11.797 1 96.38 86 PRO A C 1
ATOM 707 O O . PRO A 1 86 ? -29.109 -11.75 -10.922 1 96.38 86 PRO A O 1
ATOM 710 N N . PHE A 1 87 ? -30.266 -10.688 -12.477 1 97.44 87 PHE A N 1
ATOM 711 C CA . PHE A 1 87 ? -31.562 -11.289 -12.195 1 97.44 87 PHE A CA 1
ATOM 712 C C . PHE A 1 87 ? -31.453 -12.805 -12.047 1 97.44 87 PHE A C 1
ATOM 714 O O . PHE A 1 87 ? -32.031 -13.391 -11.133 1 97.44 87 PHE A O 1
ATOM 721 N N . PRO A 1 88 ? -30.688 -13.539 -12.969 1 96.44 88 PRO A N 1
ATOM 722 C CA . PRO A 1 88 ? -30.641 -15 -12.898 1 96.44 88 PRO A CA 1
ATOM 723 C C . PRO A 1 88 ? -30.062 -15.516 -11.578 1 96.44 88 PRO A C 1
ATOM 725 O O . PRO A 1 88 ? -30.312 -16.656 -11.203 1 96.44 88 PRO A O 1
ATOM 728 N N . LEU A 1 89 ? -29.328 -14.625 -10.844 1 94.56 89 LEU A N 1
ATOM 729 C CA . LEU A 1 89 ? -28.75 -15.008 -9.562 1 94.56 89 LEU A CA 1
ATOM 730 C C . LEU A 1 89 ? -29.719 -14.719 -8.422 1 94.56 89 LEU A C 1
ATOM 732 O O . LEU A 1 89 ? -29.5 -15.164 -7.289 1 94.56 89 LEU A O 1
ATOM 736 N N . ILE A 1 90 ? -30.766 -14.008 -8.664 1 96.5 90 ILE A N 1
ATOM 737 C CA . ILE A 1 90 ? -31.562 -13.445 -7.578 1 96.5 90 ILE A CA 1
ATOM 738 C C . ILE A 1 90 ? -32.969 -13.992 -7.633 1 96.5 90 ILE A C 1
ATOM 740 O O . ILE A 1 90 ? -33.562 -14.305 -6.598 1 96.5 90 ILE A O 1
ATOM 744 N N . ILE A 1 91 ? -33.562 -14.156 -8.898 1 97.5 91 ILE A N 1
ATOM 745 C CA . ILE A 1 91 ? -34.969 -14.57 -8.984 1 97.5 91 ILE A CA 1
ATOM 746 C C . ILE A 1 91 ? -35.062 -15.898 -9.727 1 97.5 91 ILE A C 1
ATOM 748 O O . ILE A 1 91 ? -34.281 -16.172 -10.641 1 97.5 91 ILE A O 1
ATOM 752 N N . ASP A 1 92 ? -36.094 -16.719 -9.516 1 97.25 92 ASP A N 1
ATOM 753 C CA . ASP A 1 92 ? -36.281 -18.078 -10.023 1 97.25 92 ASP A CA 1
ATOM 754 C C . ASP A 1 92 ? -36.719 -18.062 -11.484 1 97.25 92 ASP A C 1
ATOM 756 O O . ASP A 1 92 ? -36.406 -18.984 -12.242 1 97.25 92 ASP A O 1
ATOM 760 N N . GLU A 1 93 ? -37.375 -17.062 -11.914 1 97.56 93 GLU A N 1
ATOM 761 C CA . GLU A 1 93 ? -38.031 -17 -13.227 1 97.56 93 GLU A CA 1
ATOM 762 C C . GLU A 1 93 ? -36.969 -17.094 -14.344 1 97.56 93 GLU A C 1
ATOM 764 O O . GLU A 1 93 ? -37.281 -17.516 -15.453 1 97.56 93 GLU A O 1
ATOM 769 N N . VAL A 1 94 ? -35.719 -16.625 -14.055 1 97.81 94 VAL A N 1
ATOM 770 C CA . VAL A 1 94 ? -34.688 -16.625 -15.094 1 97.81 94 VAL A CA 1
ATOM 771 C C . VAL A 1 94 ? -33.438 -17.312 -14.586 1 97.81 94 VAL A C 1
ATOM 773 O O . VAL A 1 94 ? -32.344 -17.016 -15.039 1 97.81 94 VAL A O 1
ATOM 776 N N . LYS A 1 95 ? -33.5 -18.203 -13.641 1 95.38 95 LYS A N 1
ATOM 777 C CA . LYS A 1 95 ? -32.375 -18.875 -13 1 95.38 95 LYS A CA 1
ATOM 778 C C . LYS A 1 95 ? -31.609 -19.734 -13.992 1 95.38 95 LYS A C 1
ATOM 780 O O . LYS A 1 95 ? -30.438 -20.047 -13.766 1 95.38 95 LYS A O 1
ATOM 785 N N . ASP A 1 96 ? -32.25 -20.062 -15.102 1 94.81 96 ASP A N 1
ATOM 786 C CA . ASP A 1 96 ? -31.656 -20.969 -16.062 1 94.81 96 ASP A CA 1
ATOM 787 C C . ASP A 1 96 ? -30.875 -20.203 -17.141 1 94.81 96 ASP A C 1
ATOM 789 O O . ASP A 1 96 ? -30.188 -20.812 -17.953 1 94.81 96 ASP A O 1
ATOM 793 N N . VAL A 1 97 ? -30.984 -18.812 -17.109 1 95.25 97 VAL A N 1
ATOM 794 C CA . VAL A 1 97 ? -30.219 -18.016 -18.047 1 95.25 97 VAL A CA 1
ATOM 795 C C . VAL A 1 97 ? -28.75 -17.969 -17.625 1 95.25 97 VAL A C 1
ATOM 797 O O . VAL A 1 97 ? -28.422 -17.453 -16.547 1 95.25 97 VAL A O 1
ATOM 800 N N . PRO A 1 98 ? -27.828 -18.5 -18.422 1 91.5 98 PRO A N 1
ATOM 801 C CA . PRO A 1 98 ? -26.422 -18.562 -18.031 1 91.5 98 PRO A CA 1
ATOM 802 C C . PRO A 1 98 ? -25.688 -17.25 -18.234 1 91.5 98 PRO A C 1
ATOM 804 O O . PRO A 1 98 ? -26.172 -16.375 -18.953 1 91.5 98 PRO A O 1
ATOM 807 N N . GLY A 1 99 ? -24.609 -17.062 -17.547 1 91.5 99 GLY A N 1
ATOM 808 C CA . GLY A 1 99 ? -23.656 -16.016 -17.859 1 91.5 99 GLY A CA 1
ATOM 809 C C . GLY A 1 99 ? -23.953 -14.703 -17.141 1 91.5 99 GLY A C 1
ATOM 810 O O . GLY A 1 99 ? -23.531 -13.641 -17.594 1 91.5 99 GLY A O 1
ATOM 811 N N . ALA A 1 100 ? -24.75 -14.711 -16.094 1 91.81 100 ALA A N 1
ATOM 812 C CA . ALA A 1 100 ? -25.188 -13.5 -15.406 1 91.81 100 ALA A CA 1
ATOM 813 C C . ALA A 1 100 ? -24.031 -12.867 -14.625 1 91.81 100 ALA A C 1
ATOM 815 O O . ALA A 1 100 ? -24.062 -11.672 -14.32 1 91.81 100 ALA A O 1
ATOM 816 N N . ALA A 1 101 ? -23.031 -13.688 -14.289 1 91 101 ALA A N 1
ATOM 817 C CA . ALA A 1 101 ? -21.875 -13.195 -13.539 1 91 101 ALA A CA 1
ATOM 818 C C . ALA A 1 101 ? -20.578 -13.703 -14.156 1 91 101 ALA A C 1
ATOM 820 O O . ALA A 1 101 ? -19.969 -14.648 -13.648 1 91 101 ALA A O 1
ATOM 821 N N . PRO A 1 102 ? -20.125 -13.031 -15.172 1 91.56 102 PRO A N 1
ATOM 822 C CA . PRO A 1 102 ? -18.938 -13.539 -15.891 1 91.56 102 PRO A CA 1
ATOM 823 C C . PRO A 1 102 ? -17.656 -13.367 -15.094 1 91.56 102 PRO A C 1
ATOM 825 O O . PRO A 1 102 ? -17.578 -12.516 -14.203 1 91.56 102 PRO A O 1
ATOM 828 N N . THR A 1 103 ? -16.672 -14.227 -15.258 1 94.56 103 THR A N 1
ATOM 829 C CA . THR A 1 103 ? -15.281 -14.117 -14.844 1 94.56 103 THR A CA 1
ATOM 830 C C . THR A 1 103 ? -14.359 -14.078 -16.062 1 94.56 103 THR A C 1
ATOM 832 O O . THR A 1 103 ? -14.695 -14.609 -17.125 1 94.56 103 THR A O 1
ATOM 835 N N . LYS A 1 104 ? -13.25 -13.398 -15.891 1 95.44 104 LYS A N 1
ATOM 836 C CA . LYS A 1 104 ? -12.273 -13.375 -16.984 1 95.44 104 LYS A CA 1
ATOM 837 C C . LYS A 1 104 ? -11.258 -14.508 -16.844 1 95.44 104 LYS A C 1
ATOM 839 O O . LYS A 1 104 ? -10.297 -14.586 -17.609 1 95.44 104 LYS A O 1
ATOM 844 N N . GLY A 1 105 ? -11.469 -15.398 -15.797 1 96.62 105 GLY A N 1
ATOM 845 C CA . GLY A 1 105 ? -10.617 -16.578 -15.688 1 96.62 105 GLY A CA 1
ATOM 846 C C . GLY A 1 105 ? -9.758 -16.578 -14.438 1 96.62 105 GLY A C 1
ATOM 847 O O . GLY A 1 105 ? -10.016 -15.82 -13.5 1 96.62 105 GLY A O 1
ATOM 848 N N . ASP A 1 106 ? -8.797 -17.5 -14.391 1 98 106 ASP A N 1
ATOM 849 C CA . ASP A 1 106 ? -7.902 -17.703 -13.25 1 98 106 ASP A CA 1
ATOM 850 C C . ASP A 1 106 ? -6.988 -16.5 -13.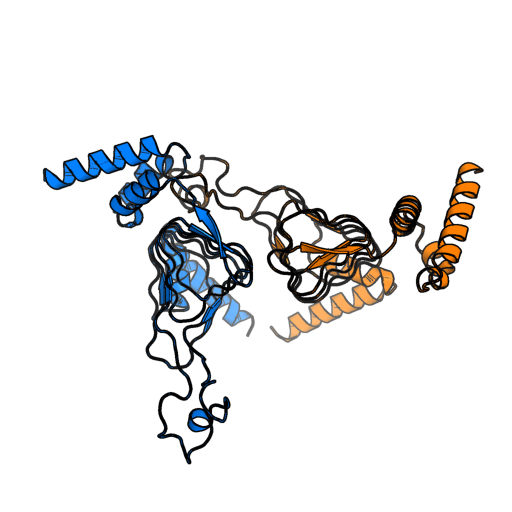062 1 98 106 ASP A C 1
ATOM 852 O O . ASP A 1 106 ? -6.734 -15.742 -14.008 1 98 106 ASP A O 1
ATOM 856 N N . VAL A 1 107 ? -6.648 -16.25 -11.859 1 98.62 107 VAL A N 1
ATOM 857 C CA . VAL A 1 107 ? -5.551 -15.32 -11.586 1 98.62 107 VAL A CA 1
ATOM 858 C C . VAL A 1 107 ? -4.27 -16.109 -11.312 1 98.62 107 VAL A C 1
ATOM 860 O O . VAL A 1 107 ? -4.27 -17.047 -10.523 1 98.62 107 VAL A O 1
ATOM 863 N N . ILE A 1 108 ? -3.229 -15.773 -11.984 1 98.94 108 ILE A N 1
ATOM 864 C CA . ILE A 1 108 ? -1.925 -16.406 -11.82 1 98.94 108 ILE A CA 1
ATOM 865 C C . ILE A 1 108 ? -0.875 -15.352 -11.492 1 98.94 108 ILE A C 1
ATOM 867 O O . ILE A 1 108 ? -0.691 -14.391 -12.25 1 98.94 108 ILE A O 1
ATOM 871 N N . VAL A 1 109 ? -0.236 -15.484 -10.367 1 98.94 109 VAL A N 1
ATOM 872 C CA . VAL A 1 109 ? 0.902 -14.648 -10 1 98.94 109 VAL A CA 1
ATOM 873 C C . VAL A 1 109 ? 2.184 -15.477 -10.023 1 98.94 109 VAL A C 1
ATOM 875 O O . VAL A 1 109 ? 2.254 -16.531 -9.398 1 98.94 109 VAL A O 1
ATOM 878 N N . GLY A 1 110 ? 3.152 -15.031 -10.703 1 98.94 110 GLY A N 1
ATOM 879 C CA . GLY A 1 110 ? 4.402 -15.758 -10.844 1 98.94 110 GLY A CA 1
ATOM 880 C C . GLY A 1 110 ? 5.23 -15.773 -9.57 1 98.94 110 GLY A C 1
ATOM 881 O O . GLY A 1 110 ? 4.723 -15.461 -8.492 1 98.94 110 GLY A O 1
ATOM 882 N N . SER A 1 111 ? 6.543 -16.219 -9.734 1 98.94 111 SER A N 1
ATOM 883 C CA . SER A 1 111 ? 7.516 -16.297 -8.648 1 98.94 111 SER A CA 1
ATOM 884 C C . SER A 1 111 ? 8.359 -15.031 -8.562 1 98.94 111 SER A C 1
ATOM 886 O O . SER A 1 111 ? 8.531 -14.32 -9.555 1 98.94 111 SER A O 1
ATOM 888 N N . ASP A 1 112 ? 8.805 -14.789 -7.301 1 98.94 112 ASP A N 1
ATOM 889 C CA . ASP A 1 112 ? 9.695 -13.664 -7.035 1 98.94 112 ASP A CA 1
ATOM 890 C C . ASP A 1 112 ? 9.031 -12.336 -7.395 1 98.94 112 ASP A C 1
ATOM 892 O O . ASP A 1 112 ? 9.68 -11.43 -7.914 1 98.94 112 ASP A O 1
ATOM 896 N N . CYS A 1 113 ? 7.73 -12.258 -7.238 1 98.94 113 CYS A N 1
ATOM 897 C CA . CYS A 1 113 ? 6.984 -11.016 -7.445 1 98.94 113 CYS A CA 1
ATOM 898 C C . CYS A 1 113 ? 6.867 -10.234 -6.145 1 98.94 113 CYS A C 1
ATOM 900 O O . CYS A 1 113 ? 7.031 -10.789 -5.059 1 98.94 113 CYS A O 1
ATOM 902 N N . TRP A 1 114 ? 6.656 -9.039 -6.25 1 98.94 114 TRP A N 1
ATOM 903 C CA . TRP A 1 114 ? 6.305 -8.164 -5.133 1 98.94 114 TRP A CA 1
ATOM 904 C C . TRP A 1 114 ? 4.996 -7.43 -5.406 1 98.94 114 TRP A C 1
ATOM 906 O O . TRP A 1 114 ? 4.918 -6.598 -6.312 1 98.94 114 TRP A O 1
ATOM 916 N N . LEU A 1 115 ? 3.918 -7.785 -4.734 1 98.94 115 LEU A N 1
ATOM 917 C CA . LEU A 1 115 ? 2.65 -7.062 -4.719 1 98.94 115 LEU A CA 1
ATOM 918 C C . LEU A 1 115 ? 2.602 -6.078 -3.555 1 98.94 115 LEU A C 1
ATOM 920 O O . LEU A 1 115 ? 2.424 -6.477 -2.402 1 98.94 115 LEU A O 1
ATOM 924 N N . CYS A 1 116 ? 2.693 -4.785 -3.83 1 98.81 116 CYS A N 1
ATOM 925 C CA . CYS A 1 116 ? 2.803 -3.754 -2.803 1 98.81 116 CYS A CA 1
ATOM 926 C C . CYS A 1 116 ? 1.451 -3.49 -2.15 1 98.81 116 CYS A C 1
ATOM 928 O O . CYS A 1 116 ? 0.455 -4.129 -2.496 1 98.81 116 CYS A O 1
ATOM 930 N N . ALA A 1 117 ? 1.515 -2.617 -1.156 1 98.44 117 ALA A N 1
ATOM 931 C CA . ALA A 1 117 ? 0.362 -2.389 -0.29 1 98.44 117 ALA A CA 1
ATOM 932 C C . ALA A 1 117 ? -0.855 -1.951 -1.101 1 98.44 117 ALA A C 1
ATOM 934 O O . ALA A 1 117 ? -0.736 -1.137 -2.02 1 98.44 117 ALA A O 1
ATOM 935 N N . ASN A 1 118 ? -2.055 -2.518 -0.798 1 98.44 118 ASN A N 1
ATOM 936 C CA . ASN A 1 118 ? -3.373 -2.102 -1.266 1 98.44 118 ASN A CA 1
ATOM 937 C C . ASN A 1 118 ? -3.523 -2.307 -2.77 1 98.44 118 ASN A C 1
ATOM 939 O O . ASN A 1 118 ? -4.305 -1.61 -3.42 1 98.44 118 ASN A O 1
ATOM 943 N N . VAL A 1 119 ? -2.795 -3.232 -3.361 1 98.88 119 VAL A N 1
ATOM 944 C CA . VAL A 1 119 ? -2.965 -3.605 -4.762 1 98.88 119 VAL A CA 1
ATOM 945 C C . VAL A 1 119 ? -4.27 -4.379 -4.934 1 98.88 119 VAL A C 1
ATOM 947 O O . VAL A 1 119 ? -4.625 -5.207 -4.094 1 98.88 119 VAL A O 1
ATOM 950 N N . LEU A 1 120 ? -4.992 -4.102 -5.992 1 98.88 120 LEU A N 1
ATOM 951 C CA . LEU A 1 120 ? -6.16 -4.867 -6.414 1 98.88 120 LEU A CA 1
ATOM 952 C C . LEU A 1 120 ? -5.887 -5.594 -7.727 1 98.88 120 LEU A C 1
ATOM 954 O O . LEU A 1 120 ? -5.508 -4.969 -8.719 1 98.88 120 LEU A O 1
ATOM 958 N N . ILE A 1 121 ? -6.055 -6.895 -7.785 1 98.88 121 ILE A N 1
ATOM 959 C CA . ILE A 1 121 ? -5.902 -7.691 -8.992 1 98.88 121 ILE A CA 1
ATOM 960 C C . ILE A 1 121 ? -7.25 -8.273 -9.406 1 98.88 121 ILE A C 1
ATOM 962 O O . ILE A 1 121 ? -7.91 -8.953 -8.617 1 98.88 121 ILE A O 1
ATOM 966 N N . LEU A 1 122 ? -7.66 -8.07 -10.594 1 98.56 122 LEU A N 1
ATOM 967 C CA . LEU A 1 122 ? -8.961 -8.539 -11.07 1 98.56 122 LEU A CA 1
ATOM 968 C C . LEU A 1 122 ? -8.844 -9.922 -11.695 1 98.56 122 LEU A C 1
ATOM 970 O O . LEU A 1 122 ? -7.738 -10.383 -12 1 98.56 122 LEU A O 1
ATOM 974 N N . SER A 1 123 ? -9.969 -10.539 -11.891 1 98.12 123 SER A N 1
ATOM 975 C CA . SER A 1 123 ? -10.008 -11.898 -12.422 1 98.12 123 SER A CA 1
ATOM 976 C C . SER A 1 123 ? -9.375 -11.977 -13.805 1 98.12 123 SER A C 1
ATOM 978 O O . SER A 1 123 ? -9.461 -11.023 -14.586 1 98.12 123 SER A O 1
ATOM 980 N N . GLY A 1 124 ? -8.695 -13.117 -14.055 1 98.19 124 GLY A N 1
ATOM 981 C CA . GLY A 1 124 ? -8.148 -13.398 -15.375 1 98.19 124 GLY A CA 1
ATOM 982 C C . GLY A 1 124 ? -6.75 -12.852 -15.562 1 98.19 124 GLY A C 1
ATOM 983 O O . GLY A 1 124 ? -6.117 -13.109 -16.594 1 98.19 124 GLY A O 1
ATOM 984 N N . VAL A 1 125 ? -6.223 -12.125 -14.648 1 98.81 125 VAL A N 1
ATOM 985 C CA . VAL A 1 125 ? -4.93 -11.461 -14.789 1 98.81 125 VAL A CA 1
ATOM 986 C C . VAL A 1 125 ? -3.807 -12.453 -14.508 1 98.81 125 VAL A C 1
ATOM 988 O O . VAL A 1 125 ? -3.889 -13.242 -13.57 1 98.81 125 VAL A O 1
ATOM 991 N N . THR A 1 126 ? -2.764 -12.391 -15.289 1 98.94 126 THR A N 1
ATOM 992 C CA . THR A 1 126 ? -1.497 -13.062 -15.031 1 98.94 126 THR A CA 1
ATOM 993 C C . THR A 1 126 ? -0.399 -12.047 -14.719 1 98.94 126 THR A C 1
ATOM 995 O O . THR A 1 126 ? -0.173 -11.117 -15.484 1 98.94 126 THR A O 1
ATOM 998 N N . VAL A 1 127 ? 0.234 -12.18 -13.602 1 99 127 VAL A N 1
ATOM 999 C CA . VAL A 1 127 ? 1.416 -11.398 -13.25 1 99 127 VAL A CA 1
ATOM 1000 C C . VAL A 1 127 ? 2.674 -12.227 -13.492 1 99 127 VAL A C 1
ATOM 1002 O O . VAL A 1 127 ? 2.852 -13.289 -12.883 1 99 127 VAL A O 1
ATOM 1005 N N . GLY A 1 128 ? 3.545 -11.758 -14.297 1 98.94 128 GLY A N 1
ATOM 1006 C CA . GLY A 1 128 ? 4.723 -12.523 -14.68 1 98.94 128 GLY A CA 1
ATOM 1007 C C . GLY A 1 128 ? 5.766 -12.602 -13.586 1 98.94 128 GLY A C 1
ATOM 1008 O O . GLY A 1 128 ? 5.781 -11.766 -12.672 1 98.94 128 GLY A O 1
ATOM 1009 N N . HIS A 1 129 ? 6.715 -13.586 -13.758 1 98.94 129 HIS A N 1
ATOM 1010 C CA . HIS A 1 129 ? 7.777 -13.789 -12.781 1 98.94 129 HIS A CA 1
ATOM 1011 C C . HIS A 1 129 ? 8.602 -12.523 -12.586 1 98.94 129 HIS A C 1
ATOM 1013 O O . HIS A 1 129 ? 8.906 -11.82 -13.555 1 98.94 129 HIS A O 1
ATOM 1019 N N . GLY A 1 130 ? 8.93 -12.219 -11.312 1 98.94 130 GLY A N 1
ATOM 1020 C CA . GLY A 1 130 ? 9.836 -11.125 -11.016 1 98.94 130 GLY A CA 1
ATOM 1021 C C . GLY A 1 130 ? 9.172 -9.758 -11.117 1 98.94 130 GLY A C 1
ATOM 1022 O O . GLY A 1 130 ? 9.812 -8.734 -10.891 1 98.94 130 GLY A O 1
ATOM 1023 N N . ALA A 1 131 ? 7.918 -9.688 -11.438 1 98.94 131 ALA A N 1
ATOM 1024 C CA . ALA A 1 131 ? 7.223 -8.414 -11.617 1 98.94 131 ALA A CA 1
ATOM 1025 C C . ALA A 1 131 ? 6.969 -7.734 -10.273 1 98.94 131 ALA A C 1
ATOM 1027 O O . ALA A 1 131 ? 6.883 -8.398 -9.242 1 98.94 131 ALA A O 1
ATOM 1028 N N . VAL A 1 132 ? 6.871 -6.453 -10.328 1 98.94 132 VAL A N 1
ATOM 1029 C CA . VAL A 1 132 ? 6.547 -5.621 -9.172 1 98.94 132 VAL A CA 1
ATOM 1030 C C . VAL A 1 132 ? 5.297 -4.793 -9.469 1 98.94 132 VAL A C 1
ATOM 1032 O O . VAL A 1 132 ? 5.23 -4.102 -10.492 1 98.94 132 VAL A O 1
ATOM 1035 N N . VAL A 1 133 ? 4.309 -4.895 -8.625 1 98.94 133 VAL A N 1
ATOM 1036 C CA . VAL A 1 133 ? 3.104 -4.074 -8.711 1 98.94 133 VAL A CA 1
ATOM 1037 C C . VAL A 1 133 ? 3.105 -3.031 -7.598 1 98.94 133 VAL A C 1
ATOM 1039 O O . VAL A 1 133 ? 3.047 -3.377 -6.414 1 98.94 133 VAL A O 1
ATOM 1042 N N . ALA A 1 134 ? 3.131 -1.774 -7.965 1 98.88 134 ALA A N 1
ATOM 1043 C CA . ALA A 1 134 ? 3.301 -0.674 -7.016 1 98.88 134 ALA A CA 1
ATOM 1044 C C . ALA A 1 134 ? 2.055 -0.498 -6.152 1 98.88 134 ALA A C 1
ATOM 1046 O O . ALA A 1 134 ? 0.969 -0.956 -6.516 1 98.88 134 ALA A O 1
ATOM 1047 N N . ALA A 1 135 ? 2.279 0.172 -5.051 1 98.69 135 ALA A N 1
ATOM 1048 C CA . ALA A 1 135 ? 1.24 0.337 -4.035 1 98.69 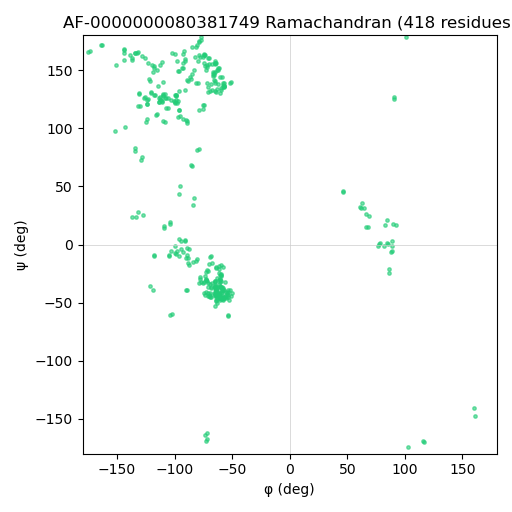135 ALA A CA 1
ATOM 1049 C C . ALA A 1 135 ? -0.002 0.997 -4.629 1 98.69 135 ALA A C 1
ATOM 1051 O O . ALA A 1 135 ? 0.103 1.946 -5.41 1 98.69 135 ALA A O 1
ATOM 1052 N N . GLY A 1 136 ? -1.18 0.45 -4.27 1 98.62 136 GLY A N 1
ATOM 1053 C CA . GLY A 1 136 ? -2.465 1.034 -4.617 1 98.62 136 GLY A CA 1
ATOM 1054 C C . GLY A 1 136 ? -2.877 0.754 -6.051 1 98.62 136 GLY A C 1
ATOM 1055 O O . GLY A 1 136 ? -3.951 1.174 -6.484 1 98.62 136 GLY A O 1
ATOM 1056 N N . ALA A 1 137 ? -2.117 0.038 -6.812 1 98.88 137 ALA A N 1
ATOM 1057 C CA . ALA A 1 137 ? -2.406 -0.203 -8.227 1 98.88 137 ALA A CA 1
ATOM 1058 C C . ALA A 1 137 ? -3.66 -1.056 -8.391 1 98.88 137 ALA A C 1
ATOM 1060 O O . ALA A 1 137 ? -3.953 -1.909 -7.551 1 98.88 137 ALA A O 1
ATOM 1061 N N . VAL A 1 138 ? -4.387 -0.812 -9.422 1 98.88 138 VAL A N 1
ATOM 1062 C CA . VAL A 1 138 ? -5.508 -1.643 -9.852 1 98.88 138 VAL A CA 1
ATOM 1063 C C . VAL A 1 138 ? -5.148 -2.361 -11.148 1 98.88 138 VAL A C 1
ATOM 1065 O O . VAL A 1 138 ? -5.164 -1.756 -12.227 1 98.88 138 VAL A O 1
ATOM 1068 N N . VAL A 1 139 ? -4.883 -3.617 -11.109 1 98.94 139 VAL A N 1
ATOM 1069 C CA . VAL A 1 139 ? -4.348 -4.383 -12.227 1 98.94 139 VAL A CA 1
ATOM 1070 C C . VAL A 1 139 ? -5.484 -5.082 -12.969 1 98.94 139 VAL A C 1
ATOM 1072 O O . VAL A 1 139 ? -6.117 -5.992 -12.43 1 98.94 139 VAL A O 1
ATOM 1075 N N . THR A 1 140 ? -5.699 -4.719 -14.188 1 98.44 140 THR A N 1
ATOM 1076 C CA . THR A 1 140 ? -6.812 -5.246 -14.969 1 98.44 140 THR A CA 1
ATOM 1077 C C . THR A 1 140 ? -6.309 -6.012 -16.188 1 98.44 140 THR A C 1
ATOM 1079 O O . THR A 1 140 ? -7.094 -6.637 -16.906 1 98.44 140 THR A O 1
ATOM 1082 N N . LYS A 1 141 ? -5.027 -5.902 -16.453 1 98.62 141 LYS A N 1
ATOM 1083 C CA . LYS A 1 141 ? -4.398 -6.594 -17.578 1 98.62 141 LYS A CA 1
ATOM 1084 C C . LYS A 1 141 ? -3.129 -7.316 -17.141 1 98.62 141 LYS A C 1
ATOM 1086 O O . LYS A 1 141 ? -2.561 -7 -16.094 1 98.62 141 LYS A O 1
ATOM 1091 N N . ASP A 1 142 ? -2.678 -8.195 -18 1 98.94 142 ASP A N 1
ATOM 1092 C CA . ASP A 1 142 ? -1.505 -9 -17.672 1 98.94 142 ASP A CA 1
ATOM 1093 C C . ASP A 1 142 ? -0.269 -8.117 -17.5 1 98.94 142 ASP A C 1
ATOM 1095 O O . ASP A 1 142 ? -0.147 -7.074 -18.141 1 98.94 142 ASP A O 1
ATOM 1099 N N . VAL A 1 143 ? 0.649 -8.516 -16.672 1 98.94 143 VAL A N 1
ATOM 1100 C CA . VAL A 1 143 ? 1.913 -7.844 -16.391 1 98.94 143 VAL A CA 1
ATOM 1101 C C . VAL A 1 143 ? 3.076 -8.703 -16.875 1 98.94 143 VAL A C 1
ATOM 1103 O O . VAL A 1 143 ? 3.246 -9.844 -16.422 1 98.94 143 VAL A O 1
ATOM 1106 N N . PRO A 1 144 ? 3.891 -8.211 -17.719 1 98.94 144 PRO A N 1
ATOM 1107 C CA . PRO A 1 144 ? 5.023 -9.008 -18.203 1 98.94 144 PRO A CA 1
ATOM 1108 C C . PRO A 1 144 ? 6.023 -9.328 -17.094 1 98.94 144 PRO A C 1
ATOM 1110 O O . PRO A 1 144 ? 6.148 -8.562 -16.125 1 98.94 144 PRO A O 1
ATOM 1113 N N . PRO A 1 145 ? 6.777 -10.391 -17.281 1 98.94 145 PRO A N 1
ATOM 1114 C CA . PRO A 1 145 ? 7.832 -10.703 -16.312 1 98.94 145 PRO A CA 1
ATOM 1115 C C . PRO A 1 145 ? 8.844 -9.57 -16.156 1 98.94 145 PRO A C 1
ATOM 1117 O O . PRO A 1 145 ? 9.227 -8.938 -17.141 1 98.94 145 PRO A O 1
ATOM 1120 N N . TYR A 1 146 ? 9.188 -9.281 -14.898 1 98.94 146 TYR A N 1
ATOM 1121 C CA . TYR A 1 146 ? 10.219 -8.328 -14.508 1 98.94 146 TYR A CA 1
ATOM 1122 C C . TYR A 1 146 ? 9.805 -6.906 -14.859 1 98.94 146 TYR A C 1
ATOM 1124 O O . TYR A 1 146 ? 10.641 -6.004 -14.891 1 98.94 146 TYR A O 1
ATOM 1132 N N . ALA A 1 147 ? 8.539 -6.688 -15.148 1 98.94 147 ALA A N 1
ATOM 1133 C CA . ALA A 1 147 ? 8.016 -5.328 -15.289 1 98.94 147 ALA A CA 1
ATOM 1134 C C . ALA A 1 147 ? 7.625 -4.746 -13.93 1 98.94 147 ALA A C 1
ATOM 1136 O O . ALA A 1 147 ? 7.188 -5.477 -13.039 1 98.94 147 ALA A O 1
ATOM 1137 N N . MET A 1 148 ? 7.789 -3.477 -13.797 1 98.94 148 MET A N 1
ATOM 1138 C CA . MET A 1 148 ? 7.164 -2.703 -12.727 1 98.94 148 MET A CA 1
ATOM 1139 C C . MET A 1 148 ? 5.969 -1.918 -13.258 1 98.94 148 MET A C 1
ATOM 1141 O O . MET A 1 148 ? 6.082 -1.197 -14.25 1 98.94 148 MET A O 1
ATOM 1145 N N . VAL A 1 149 ? 4.867 -2.133 -12.648 1 98.94 149 VAL A N 1
ATOM 1146 C CA . VAL A 1 149 ? 3.648 -1.438 -13.047 1 98.94 149 VAL A CA 1
ATOM 1147 C C . VAL A 1 149 ? 3.033 -0.731 -11.844 1 98.94 149 VAL A C 1
ATOM 1149 O O . VAL A 1 149 ? 3.385 -1.024 -10.695 1 98.94 149 VAL A O 1
ATOM 1152 N N . GLY A 1 150 ? 2.146 0.274 -12.055 1 98.81 150 GLY A N 1
ATOM 1153 C CA . GLY A 1 150 ? 1.47 0.97 -10.969 1 98.81 150 GLY A CA 1
ATOM 1154 C C . GLY A 1 150 ? 0.416 1.947 -11.461 1 98.81 150 GLY A C 1
ATOM 1155 O O . GLY A 1 150 ? 0.308 2.205 -12.656 1 98.81 150 GLY A O 1
ATOM 1156 N N . GLY A 1 151 ? -0.412 2.371 -10.445 1 98.5 151 GLY A N 1
ATOM 1157 C CA . GLY A 1 151 ? -1.398 3.402 -10.727 1 98.5 151 GLY A CA 1
ATOM 1158 C C . GLY A 1 151 ? -2.795 2.85 -10.938 1 98.5 151 GLY A C 1
ATOM 1159 O O . GLY A 1 151 ? -3.004 1.637 -10.875 1 98.5 151 GLY A O 1
ATOM 1160 N N . ASN A 1 152 ? -3.73 3.758 -11.172 1 98 152 ASN A N 1
ATOM 1161 C CA . ASN A 1 152 ? -5.121 3.568 -11.562 1 98 152 ASN A CA 1
ATOM 1162 C C . ASN A 1 152 ? -5.578 4.641 -12.547 1 98 152 ASN A C 1
ATOM 1164 O O . ASN A 1 152 ? -5.926 5.754 -12.148 1 98 152 ASN A O 1
ATOM 1168 N N . PRO A 1 153 ? -5.605 4.219 -13.82 1 97.38 153 PRO A N 1
ATOM 1169 C CA . PRO A 1 153 ? -5.363 2.893 -14.391 1 97.38 153 PRO A CA 1
ATOM 1170 C C . PRO A 1 153 ? -3.918 2.43 -14.211 1 97.38 153 PRO A C 1
ATOM 1172 O O . PRO A 1 153 ? -3 3.254 -14.188 1 97.38 153 PRO A O 1
ATOM 1175 N N . CYS A 1 154 ? -3.732 1.167 -14.055 1 98.5 154 CYS A N 1
ATOM 1176 C CA . CYS A 1 154 ? -2.404 0.58 -13.922 1 98.5 154 CYS A CA 1
ATOM 1177 C C . CYS A 1 154 ? -1.652 0.619 -15.25 1 98.5 154 CYS A C 1
ATOM 1179 O O . CYS A 1 154 ? -2.186 0.21 -16.281 1 98.5 154 CYS A O 1
ATOM 1181 N N . ARG A 1 155 ? -0.404 1.092 -15.203 1 98.56 155 ARG A N 1
ATOM 1182 C CA . ARG A 1 155 ? 0.416 1.233 -16.406 1 98.56 155 ARG A CA 1
ATOM 1183 C C . ARG A 1 155 ? 1.844 0.765 -16.156 1 98.56 155 ARG A C 1
ATOM 1185 O O . ARG A 1 155 ? 2.283 0.693 -15 1 98.56 155 ARG A O 1
ATOM 1192 N N . PHE A 1 156 ? 2.516 0.442 -17.328 1 98.81 156 PHE A N 1
ATOM 1193 C CA . PHE A 1 156 ? 3.939 0.125 -17.297 1 98.81 156 PHE A CA 1
ATOM 1194 C C . PHE A 1 156 ? 4.746 1.305 -16.766 1 98.81 156 PHE A C 1
ATOM 1196 O O . PHE A 1 156 ? 4.52 2.449 -17.156 1 98.81 156 PHE A O 1
ATOM 1203 N N . ILE A 1 157 ? 5.633 1.094 -15.812 1 98.56 157 ILE A N 1
ATOM 1204 C CA . ILE A 1 157 ? 6.531 2.125 -15.305 1 98.56 157 ILE A CA 1
ATOM 1205 C C . ILE A 1 157 ? 7.922 1.933 -15.898 1 98.56 157 ILE A C 1
ATOM 1207 O O . ILE A 1 157 ? 8.445 2.822 -16.578 1 98.56 157 ILE A O 1
ATOM 1211 N N . LYS A 1 158 ? 8.516 0.758 -15.633 1 98.75 158 LYS A N 1
ATOM 1212 C CA . LYS A 1 158 ? 9.844 0.439 -16.141 1 98.75 158 LYS A CA 1
ATOM 1213 C C . LYS A 1 158 ? 10.125 -1.057 -16.047 1 98.75 158 LYS A C 1
ATOM 1215 O O . LYS A 1 158 ? 9.359 -1.799 -15.422 1 98.75 158 LYS A O 1
ATOM 1220 N N . TRP A 1 159 ? 11.273 -1.499 -16.656 1 98.88 159 TRP A N 1
ATOM 1221 C CA . TRP A 1 159 ? 11.805 -2.844 -16.484 1 98.88 159 TRP A CA 1
ATOM 1222 C C . TRP A 1 159 ? 12.758 -2.893 -15.289 1 98.88 159 TRP A C 1
ATOM 1224 O O . TRP A 1 159 ? 13.555 -1.974 -15.078 1 98.88 159 TRP A O 1
ATOM 1234 N N . ARG A 1 160 ? 12.742 -3.938 -14.531 1 98.62 160 ARG A N 1
ATOM 1235 C CA . ARG A 1 160 ? 13.734 -4.094 -13.477 1 98.62 160 ARG A CA 1
ATOM 1236 C C . ARG A 1 160 ? 15.141 -4.23 -14.055 1 98.62 160 ARG A C 1
ATOM 1238 O O . ARG A 1 160 ? 16.109 -3.779 -13.453 1 98.62 160 ARG A O 1
ATOM 1245 N N . PHE A 1 161 ? 15.164 -4.941 -15.227 1 98.75 161 PHE A N 1
ATOM 1246 C CA . PHE A 1 161 ? 16.453 -5.227 -15.852 1 98.75 161 PHE A CA 1
ATOM 1247 C C . PHE A 1 161 ? 16.359 -5.055 -17.359 1 98.75 161 PHE A C 1
ATOM 1249 O O . PHE A 1 161 ? 15.273 -5.043 -17.938 1 98.75 161 PHE A O 1
ATOM 1256 N N . GLU A 1 162 ? 17.531 -4.945 -18.016 1 98.44 162 GLU A N 1
ATOM 1257 C CA . GLU A 1 162 ? 17.578 -4.957 -19.484 1 98.44 162 GLU A CA 1
ATOM 1258 C C . GLU A 1 162 ? 17.125 -6.305 -20.031 1 98.44 162 GLU A C 1
ATOM 1260 O O . GLU A 1 162 ? 17.219 -7.328 -19.359 1 98.44 162 GLU A O 1
ATOM 1265 N N . GLU A 1 163 ? 16.703 -6.352 -21.234 1 98.5 163 GLU A N 1
ATOM 1266 C CA . GLU A 1 163 ? 16.016 -7.492 -21.828 1 98.5 163 GLU A CA 1
ATOM 1267 C C . GLU A 1 163 ? 16.891 -8.75 -21.781 1 98.5 163 GLU A C 1
ATOM 1269 O O . GLU A 1 163 ? 16.406 -9.82 -21.406 1 98.5 163 GLU A O 1
ATOM 1274 N N . PRO A 1 164 ? 18.172 -8.695 -22.141 1 98.44 164 PRO A N 1
ATOM 1275 C CA . PRO A 1 164 ? 18.953 -9.93 -22.109 1 98.44 164 PRO A CA 1
ATOM 1276 C C . PRO A 1 164 ? 19.031 -10.547 -20.719 1 98.44 164 PRO A C 1
ATOM 1278 O O . PRO A 1 164 ? 18.984 -11.766 -20.562 1 98.44 164 PRO A O 1
ATOM 1281 N N . VAL A 1 165 ? 19.109 -9.641 -19.734 1 98.62 165 VAL A N 1
ATOM 1282 C CA . VAL A 1 165 ? 19.172 -10.117 -18.359 1 98.62 165 VAL A CA 1
ATOM 1283 C C . VAL A 1 165 ? 17.828 -10.734 -17.969 1 98.62 165 VAL A C 1
ATOM 1285 O O . VAL A 1 165 ? 17.781 -11.797 -17.344 1 98.62 165 VAL A O 1
ATOM 1288 N N . ARG A 1 166 ? 16.734 -10.125 -18.266 1 98.81 166 ARG A N 1
ATOM 1289 C CA . ARG A 1 166 ? 15.406 -10.672 -17.969 1 98.81 166 ARG A CA 1
ATOM 1290 C C . ARG A 1 166 ? 15.234 -12.062 -18.578 1 98.81 166 ARG A C 1
ATOM 1292 O O . ARG A 1 166 ? 14.742 -12.977 -17.906 1 98.81 166 ARG A O 1
ATOM 1299 N N . GLN A 1 167 ? 15.664 -12.188 -19.844 1 98.62 167 GLN A N 1
ATOM 1300 C CA . GLN A 1 167 ? 15.539 -13.469 -20.531 1 98.62 167 GLN A CA 1
ATOM 1301 C C . GLN A 1 167 ? 16.391 -14.539 -19.859 1 98.62 167 GLN A C 1
ATOM 1303 O O . GLN A 1 167 ? 15.953 -15.68 -19.703 1 98.62 167 GLN A O 1
ATOM 1308 N N . ALA A 1 168 ? 17.578 -14.133 -19.5 1 98.56 168 ALA A N 1
ATOM 1309 C CA . ALA A 1 168 ? 18.469 -15.078 -18.828 1 98.56 168 ALA A CA 1
ATOM 1310 C C . ALA A 1 168 ? 17.906 -15.5 -17.484 1 98.56 168 ALA A C 1
ATOM 1312 O O . ALA A 1 168 ? 18.016 -16.672 -17.094 1 98.56 168 ALA A O 1
ATOM 1313 N N . LEU A 1 169 ? 17.375 -14.594 -16.766 1 98.75 169 LEU A N 1
ATOM 1314 C CA . LEU A 1 169 ? 16.781 -14.906 -15.461 1 98.75 169 LEU A CA 1
ATOM 1315 C C . LEU A 1 169 ? 15.594 -15.836 -15.625 1 98.75 169 LEU A C 1
ATOM 1317 O O . LEU A 1 169 ? 15.438 -16.797 -14.859 1 98.75 169 LEU A O 1
ATOM 1321 N N . LEU A 1 170 ? 14.766 -15.586 -16.578 1 98.81 170 LEU A N 1
ATOM 1322 C CA . LEU A 1 170 ? 13.625 -16.453 -16.844 1 98.81 170 LEU A CA 1
ATOM 1323 C C . LEU A 1 170 ? 14.086 -17.859 -17.203 1 98.81 170 LEU A C 1
ATOM 1325 O O . LEU A 1 170 ? 13.508 -18.844 -16.719 1 98.81 170 LEU A O 1
ATOM 1329 N N . ALA A 1 171 ? 15.117 -17.906 -18.016 1 98.06 171 ALA A N 1
ATOM 1330 C CA . ALA A 1 171 ? 15.641 -19.203 -18.438 1 98.06 171 ALA A CA 1
ATOM 1331 C C . ALA A 1 171 ? 16.172 -19.984 -17.25 1 98.06 171 ALA A C 1
ATOM 1333 O O . ALA A 1 171 ? 16.078 -21.219 -17.219 1 98.06 171 ALA A O 1
ATOM 1334 N N . SER A 1 172 ? 16.766 -19.344 -16.297 1 98.12 172 SER A N 1
ATOM 1335 C CA . SER A 1 172 ? 17.328 -20 -15.133 1 98.12 172 SER A CA 1
ATOM 1336 C C . SER A 1 172 ? 16.25 -20.656 -14.281 1 98.12 172 SER A C 1
ATOM 1338 O O . SER A 1 172 ? 16.484 -21.703 -13.672 1 98.12 172 SER A O 1
ATOM 1340 N N . ALA A 1 173 ? 15.078 -20.031 -14.18 1 98.44 173 ALA A N 1
ATOM 1341 C CA . ALA A 1 173 ? 13.969 -20.484 -13.344 1 98.44 173 ALA A CA 1
ATOM 1342 C C . ALA A 1 173 ? 14.461 -20.875 -11.953 1 98.44 173 ALA A C 1
ATOM 1344 O O . ALA A 1 173 ? 14.117 -21.938 -11.43 1 98.44 173 ALA A O 1
ATOM 1345 N N . TRP A 1 174 ? 15.273 -20.047 -11.398 1 98.62 174 TRP A N 1
ATOM 1346 C CA . TRP A 1 174 ? 15.953 -20.375 -10.148 1 98.62 174 TRP A CA 1
ATOM 1347 C C . TRP A 1 174 ? 14.953 -20.641 -9.031 1 98.62 174 TRP A C 1
ATOM 1349 O O . TRP A 1 174 ? 15.242 -21.391 -8.102 1 98.62 174 TRP A O 1
ATOM 1359 N N . TRP A 1 175 ? 13.781 -20.078 -9.109 1 98.81 175 TRP A N 1
ATOM 1360 C CA . TRP A 1 175 ? 12.758 -20.203 -8.078 1 98.81 175 TRP A CA 1
ATOM 1361 C C . TRP A 1 175 ? 12.219 -21.625 -8.016 1 98.81 175 TRP A C 1
ATOM 1363 O O . TRP A 1 175 ? 11.484 -21.984 -7.094 1 98.81 175 TRP A O 1
ATOM 1373 N N . GLU A 1 176 ? 12.555 -22.406 -8.938 1 98.5 176 GLU A N 1
ATOM 1374 C CA . GLU A 1 176 ? 12.117 -23.797 -8.953 1 98.5 176 GLU A CA 1
ATOM 1375 C C . GLU A 1 176 ? 13.203 -24.734 -8.43 1 98.5 176 GLU A C 1
ATOM 1377 O O . GLU A 1 176 ? 12.977 -25.938 -8.266 1 98.5 176 GLU A O 1
ATOM 1382 N N . TRP A 1 177 ? 14.445 -24.219 -8.164 1 98.38 177 TRP A N 1
ATOM 1383 C CA . TRP A 1 177 ? 15.539 -25.047 -7.66 1 98.38 177 TRP A CA 1
ATOM 1384 C C . TRP A 1 177 ? 15.227 -25.578 -6.266 1 98.38 177 TRP A C 1
ATOM 1386 O O . TRP A 1 177 ? 14.359 -25.047 -5.57 1 98.38 177 TRP A O 1
ATOM 1396 N N . PRO A 1 178 ? 15.898 -26.766 -5.852 1 97.94 178 PRO A N 1
ATOM 1397 C CA . PRO A 1 178 ? 15.742 -27.219 -4.469 1 97.94 178 PRO A CA 1
ATOM 1398 C C . PRO A 1 178 ? 16.016 -26.109 -3.449 1 97.94 178 PRO A C 1
ATOM 1400 O O . PRO A 1 178 ? 16.953 -25.328 -3.631 1 97.94 178 PRO A O 1
ATOM 1403 N N . VAL A 1 179 ? 15.242 -26.062 -2.428 1 98.19 179 VAL A N 1
ATOM 1404 C CA . VAL A 1 179 ? 15.312 -25.016 -1.419 1 98.19 179 VAL A CA 1
ATOM 1405 C C . VAL A 1 179 ? 16.719 -24.938 -0.852 1 98.19 179 VAL A C 1
ATOM 1407 O O . VAL A 1 179 ? 17.25 -23.844 -0.619 1 98.19 179 VAL A O 1
ATOM 1410 N N . ALA A 1 180 ? 17.328 -26.062 -0.625 1 97.88 180 ALA A N 1
ATOM 1411 C CA . ALA A 1 180 ? 18.688 -26.109 -0.075 1 97.88 180 ALA A CA 1
ATOM 1412 C C . ALA A 1 180 ? 19.656 -25.375 -0.971 1 97.88 180 ALA A C 1
ATOM 1414 O O . ALA A 1 180 ? 20.547 -24.672 -0.48 1 97.88 180 ALA A O 1
ATOM 1415 N N . GLU A 1 181 ? 19.5 -25.531 -2.234 1 98.06 181 GLU A N 1
ATOM 1416 C CA . GLU A 1 181 ? 20.391 -24.844 -3.168 1 98.06 181 GLU A CA 1
ATOM 1417 C C . GLU A 1 181 ? 20.109 -23.344 -3.182 1 98.06 181 GLU A C 1
ATOM 1419 O O . GLU A 1 181 ? 21.031 -22.531 -3.199 1 98.06 181 GLU A O 1
ATOM 1424 N N . VAL A 1 182 ? 18.875 -22.922 -3.225 1 98.69 182 VAL A N 1
ATOM 1425 C CA . VAL A 1 182 ? 18.5 -21.516 -3.191 1 98.69 182 VAL A CA 1
ATOM 1426 C C . VAL A 1 182 ? 19.109 -20.844 -1.965 1 98.69 182 VAL A C 1
ATOM 1428 O O . VAL A 1 182 ? 19.703 -19.766 -2.07 1 98.69 182 VAL A O 1
ATOM 1431 N N . LYS A 1 183 ? 19.047 -21.531 -0.836 1 98.25 183 LYS A N 1
ATOM 1432 C CA . LYS A 1 183 ? 19.625 -21 0.394 1 98.25 183 LYS A CA 1
ATOM 1433 C C . LYS A 1 183 ? 21.141 -20.844 0.256 1 98.25 183 LYS A C 1
ATOM 1435 O O . LYS A 1 183 ? 21.703 -19.844 0.706 1 98.25 183 LYS A O 1
ATOM 1440 N N . ALA A 1 184 ? 21.703 -21.812 -0.337 1 97.94 184 ALA A N 1
ATOM 1441 C CA . ALA A 1 184 ? 23.156 -21.828 -0.455 1 97.94 184 ALA A CA 1
ATOM 1442 C C . ALA A 1 184 ? 23.656 -20.672 -1.323 1 97.94 184 ALA A C 1
ATOM 1444 O O . ALA A 1 184 ? 24.75 -20.156 -1.106 1 97.94 184 ALA A O 1
ATOM 1445 N N . VAL A 1 185 ? 22.844 -20.25 -2.314 1 98.31 185 VAL A N 1
ATOM 1446 C CA . VAL A 1 185 ? 23.312 -19.203 -3.227 1 98.31 185 VAL A CA 1
ATOM 1447 C C . VAL A 1 185 ? 22.562 -17.906 -2.963 1 98.31 185 VAL A C 1
ATOM 1449 O O . VAL A 1 185 ? 22.594 -16.984 -3.781 1 98.31 185 VAL A O 1
ATOM 1452 N N . ALA A 1 186 ? 21.922 -17.781 -1.871 1 98.69 186 ALA A N 1
ATOM 1453 C CA . ALA A 1 186 ? 21.062 -16.625 -1.567 1 98.69 186 ALA A CA 1
ATOM 1454 C C . ALA A 1 186 ? 21.875 -15.328 -1.578 1 98.69 186 ALA A C 1
ATOM 1456 O O . ALA A 1 186 ? 21.359 -14.266 -1.897 1 98.69 186 ALA A O 1
ATOM 1457 N N . HIS A 1 187 ? 23.141 -15.391 -1.227 1 98.44 187 HIS A N 1
ATOM 1458 C CA . HIS A 1 187 ? 23.984 -14.195 -1.267 1 98.44 187 HIS A CA 1
ATOM 1459 C C . HIS A 1 187 ? 24.062 -13.625 -2.68 1 98.44 187 HIS A C 1
ATOM 1461 O O . HIS A 1 187 ? 24.188 -12.414 -2.855 1 98.44 187 HIS A O 1
ATOM 1467 N N . LEU A 1 188 ? 23.953 -14.453 -3.723 1 98.69 188 LEU A N 1
ATOM 1468 C CA . LEU A 1 188 ? 23.953 -14.008 -5.109 1 98.69 188 LEU A CA 1
ATOM 1469 C C . LEU A 1 188 ? 22.594 -13.406 -5.48 1 98.69 188 LEU A C 1
ATOM 1471 O O . LEU A 1 188 ? 22.516 -12.5 -6.312 1 98.69 188 LEU A O 1
ATOM 1475 N N . LEU A 1 189 ? 21.547 -13.922 -4.871 1 98.81 189 LEU A N 1
ATOM 1476 C CA . LEU A 1 189 ? 20.203 -13.438 -5.125 1 98.81 189 LEU A CA 1
ATOM 1477 C C . LEU A 1 189 ? 19.984 -12.07 -4.484 1 98.81 189 LEU A C 1
ATOM 1479 O O . LEU A 1 189 ? 19.219 -11.25 -5 1 98.81 189 LEU A O 1
ATOM 1483 N N . CYS A 1 190 ? 20.672 -11.844 -3.391 1 98.56 190 CYS A N 1
ATOM 1484 C CA . CYS A 1 190 ? 20.594 -10.594 -2.648 1 98.56 190 CYS A CA 1
ATOM 1485 C C . CYS A 1 190 ? 21.719 -9.648 -3.059 1 98.56 190 CYS A C 1
ATOM 1487 O O . CYS A 1 190 ? 22.438 -9.133 -2.207 1 98.56 190 CYS A O 1
ATOM 1489 N N . SER A 1 191 ? 21.859 -9.469 -4.359 1 98.12 191 SER A N 1
ATOM 1490 C CA . SER A 1 191 ? 22.938 -8.656 -4.914 1 98.12 191 SER A CA 1
ATOM 1491 C C . SER A 1 191 ? 22.531 -8.016 -6.238 1 98.12 191 SER A C 1
ATOM 1493 O O . SER A 1 191 ? 21.719 -8.57 -6.973 1 98.12 191 SER A O 1
ATOM 1495 N N . ASP A 1 192 ? 23.188 -6.848 -6.57 1 97.81 192 ASP A N 1
ATOM 1496 C CA . ASP A 1 192 ? 22.984 -6.219 -7.871 1 97.81 192 ASP A CA 1
ATOM 1497 C C . ASP A 1 192 ? 24.047 -6.656 -8.875 1 97.81 192 ASP A C 1
ATOM 1499 O O . ASP A 1 192 ? 24.094 -6.152 -10 1 97.81 192 ASP A O 1
ATOM 1503 N N . ASP A 1 193 ? 24.891 -7.543 -8.398 1 98.12 193 ASP A N 1
ATOM 1504 C CA . ASP A 1 193 ? 25.812 -8.18 -9.344 1 98.12 193 ASP A CA 1
ATOM 1505 C C . ASP A 1 193 ? 25.109 -9.281 -10.133 1 98.12 193 ASP A C 1
ATOM 1507 O O . ASP A 1 193 ? 25.297 -10.469 -9.867 1 98.12 193 ASP A O 1
ATOM 1511 N N . LEU A 1 194 ? 24.438 -8.891 -11.117 1 98.44 194 LEU A N 1
ATOM 1512 C CA . LEU A 1 194 ? 23.594 -9.797 -11.906 1 98.44 194 LEU A CA 1
ATOM 1513 C C . LEU A 1 194 ? 24.453 -10.836 -12.617 1 98.44 194 LEU A C 1
ATOM 1515 O O . LEU A 1 194 ? 24.062 -12 -12.734 1 98.44 194 LEU A O 1
ATOM 1519 N N . GLU A 1 195 ? 25.578 -10.398 -13.078 1 98.19 195 GLU A N 1
ATOM 1520 C CA . GLU A 1 195 ? 26.438 -11.289 -13.836 1 98.19 195 GLU A CA 1
ATOM 1521 C C . GLU A 1 195 ? 26.938 -12.445 -12.969 1 98.19 195 GLU A C 1
ATOM 1523 O O . GLU A 1 195 ? 27.062 -13.578 -13.453 1 98.19 195 GLU A O 1
ATOM 1528 N N . ALA A 1 196 ? 27.25 -12.18 -11.742 1 98.56 196 ALA A N 1
ATOM 1529 C CA . ALA A 1 196 ? 27.703 -13.242 -10.852 1 98.56 196 ALA A CA 1
ATOM 1530 C C . ALA A 1 196 ? 26.656 -14.336 -10.711 1 98.56 196 ALA A C 1
ATOM 1532 O O . ALA A 1 196 ? 26.969 -15.523 -10.773 1 98.56 196 ALA A O 1
ATOM 1533 N N . PHE A 1 197 ? 25.516 -13.961 -10.523 1 98.75 197 PHE A N 1
ATOM 1534 C CA . PHE A 1 197 ? 24.438 -14.953 -10.422 1 98.75 197 PHE A CA 1
ATOM 1535 C C . PHE A 1 197 ? 24.266 -15.703 -11.734 1 98.75 197 PHE A C 1
ATOM 1537 O O . PHE A 1 197 ? 24.125 -16.922 -11.742 1 98.75 197 PHE A O 1
ATOM 1544 N N . LEU A 1 198 ? 24.188 -14.945 -12.844 1 98.56 198 LEU A N 1
ATOM 1545 C CA . LEU A 1 198 ? 23.938 -15.562 -14.141 1 98.56 198 LEU A CA 1
ATOM 1546 C C . LEU A 1 198 ? 25.047 -16.547 -14.5 1 98.56 198 LEU A C 1
ATOM 1548 O O . LEU A 1 198 ? 24.797 -17.562 -15.148 1 98.56 198 LEU A O 1
ATOM 1552 N N . ALA A 1 199 ? 26.266 -16.234 -14.117 1 98.31 199 ALA A N 1
ATOM 1553 C CA . ALA A 1 199 ? 27.375 -17.172 -14.32 1 98.31 199 ALA A CA 1
ATOM 1554 C C . ALA A 1 199 ? 27.125 -18.484 -13.578 1 98.31 199 ALA A C 1
ATOM 1556 O O . ALA A 1 199 ? 27.312 -19.562 -14.133 1 98.31 199 ALA A O 1
ATOM 1557 N N . TYR A 1 200 ? 26.688 -18.344 -12.328 1 98.31 200 TYR A N 1
ATOM 1558 C CA . TYR A 1 200 ? 26.359 -19.547 -11.562 1 98.31 200 TYR A CA 1
ATOM 1559 C C . TYR A 1 200 ? 25.266 -20.344 -12.258 1 98.31 200 TYR A C 1
ATOM 1561 O O . TYR A 1 200 ? 25.359 -21.562 -12.391 1 98.31 200 TYR A O 1
ATOM 1569 N N . ALA A 1 201 ? 24.219 -19.719 -12.719 1 98 201 ALA A N 1
ATOM 1570 C CA . ALA A 1 201 ? 23.078 -20.359 -13.352 1 98 201 ALA A CA 1
ATOM 1571 C C . ALA A 1 201 ? 23.5 -21.094 -14.625 1 98 201 ALA A C 1
ATOM 1573 O O . ALA A 1 201 ? 23.016 -22.188 -14.906 1 98 201 ALA A O 1
ATOM 1574 N N . ARG A 1 202 ? 24.391 -20.422 -15.375 1 96.31 202 ARG A N 1
ATOM 1575 C CA . ARG A 1 202 ? 24.875 -21.047 -16.594 1 96.31 202 ARG A CA 1
ATOM 1576 C C . ARG A 1 202 ? 25.672 -22.312 -16.297 1 96.31 202 ARG A C 1
ATOM 1578 O O . ARG A 1 202 ? 25.516 -23.328 -16.969 1 96.31 202 ARG A O 1
ATOM 1585 N N . ASP A 1 203 ? 26.484 -22.281 -15.312 1 96.38 203 ASP A N 1
ATOM 1586 C CA . ASP A 1 203 ? 27.281 -23.438 -14.906 1 96.38 203 ASP A CA 1
ATOM 1587 C C . ASP A 1 203 ? 26.375 -24.578 -14.422 1 96.38 203 ASP A C 1
ATOM 1589 O O . ASP A 1 203 ? 26.656 -25.734 -14.695 1 96.38 203 ASP A O 1
ATOM 1593 N N . ARG A 1 204 ? 25.406 -24.234 -13.68 1 94.69 204 ARG A N 1
ATOM 1594 C CA . ARG A 1 204 ? 24.438 -25.219 -13.18 1 94.69 204 ARG A CA 1
ATOM 1595 C C . ARG A 1 204 ? 23.766 -25.969 -14.32 1 94.69 204 ARG A C 1
ATOM 1597 O O . ARG A 1 204 ? 23.578 -27.188 -14.25 1 94.69 204 ARG A O 1
ATOM 1604 N N . GLN A 1 205 ? 23.312 -25.25 -15.375 1 89.62 205 GLN A N 1
ATOM 1605 C CA . GLN A 1 205 ? 22.625 -25.844 -16.516 1 89.62 205 GLN A CA 1
ATOM 1606 C C . GLN A 1 205 ? 23.547 -26.766 -17.297 1 89.62 205 GLN A C 1
ATOM 1608 O O . GLN A 1 205 ? 23.109 -27.812 -17.797 1 89.62 205 GLN A O 1
ATOM 1613 N N . SER A 1 206 ? 24.766 -26.344 -17.359 1 87.25 206 SER A N 1
ATOM 1614 C CA . SER A 1 206 ? 25.75 -27.141 -18.078 1 87.25 206 SER A CA 1
ATOM 1615 C C . SER A 1 206 ? 26.031 -28.453 -17.359 1 87.25 206 SER A C 1
ATOM 1617 O O . SER A 1 206 ? 26.219 -29.5 -18 1 87.25 206 SER A O 1
ATOM 1619 N N . SER A 1 207 ? 26.047 -28.344 -16.078 1 84.12 207 SER A N 1
ATOM 1620 C CA . SER A 1 207 ? 26.312 -29.547 -15.273 1 84.12 207 SER A CA 1
ATOM 1621 C C . SER A 1 207 ? 25.109 -30.5 -15.305 1 84.12 207 SER A C 1
ATOM 1623 O O . SER A 1 207 ? 25.281 -31.719 -15.211 1 84.12 207 SER A O 1
ATOM 1625 N N . ALA A 1 208 ? 23.938 -30.031 -15.414 1 74.12 208 ALA A N 1
ATOM 1626 C CA . ALA A 1 208 ? 22.719 -30.844 -15.453 1 74.12 208 ALA A CA 1
ATOM 1627 C C . ALA A 1 208 ? 22.609 -31.609 -16.766 1 74.12 208 ALA A C 1
ATOM 1629 O O . ALA A 1 208 ? 22.109 -32.75 -16.797 1 74.12 208 ALA A O 1
ATOM 1630 N N . VAL A 1 209 ? 23.078 -31.062 -17.812 1 68.75 209 VAL A N 1
ATOM 1631 C CA . VAL A 1 209 ? 23.031 -31.703 -19.125 1 68.75 209 VAL A CA 1
ATOM 1632 C C . VAL A 1 209 ? 24.062 -32.844 -19.172 1 68.75 209 VAL A C 1
ATOM 1634 O O . VAL A 1 209 ? 23.859 -33.844 -19.828 1 68.75 209 VAL A O 1
ATOM 1637 N N . LEU A 1 210 ? 25.078 -32.594 -18.328 1 62.75 210 LEU A N 1
ATOM 1638 C CA . LEU A 1 210 ? 26.156 -33.594 -18.344 1 62.75 210 LEU A CA 1
ATOM 1639 C C . LEU A 1 210 ? 25.812 -34.781 -17.438 1 62.75 210 LEU A C 1
ATOM 1641 O O . LEU A 1 210 ? 26.453 -35.844 -17.547 1 62.75 210 LEU A O 1
ATOM 1645 N N . GLN A 1 211 ? 24.844 -34.688 -16.562 1 53.25 211 GLN A N 1
ATOM 1646 C CA . GLN A 1 211 ? 24.438 -35.844 -15.773 1 53.25 211 GLN A CA 1
ATOM 1647 C C . GLN A 1 211 ? 23.25 -36.562 -16.422 1 53.25 211 GLN A C 1
ATOM 1649 O O . GLN A 1 211 ? 22.344 -35.938 -16.953 1 53.25 211 GLN A O 1
ATOM 1654 N N . MET B 1 1 ? -15.328 -11.977 27.266 1 59.84 1 MET B N 1
ATOM 1655 C CA . MET B 1 1 ? -14.484 -11.188 26.375 1 59.84 1 MET B CA 1
ATOM 1656 C C . MET B 1 1 ? -15.164 -9.859 26.031 1 59.84 1 MET B C 1
ATOM 1658 O O . MET B 1 1 ? -14.523 -8.805 26.062 1 59.84 1 MET B O 1
ATOM 1662 N N . LYS B 1 2 ? -16.547 -9.93 26.047 1 69.62 2 LYS B N 1
ATOM 1663 C CA . LYS B 1 2 ? -17.344 -8.773 25.672 1 69.62 2 LYS B CA 1
ATOM 1664 C C . LYS B 1 2 ? -17.422 -7.762 26.812 1 69.62 2 LYS B C 1
ATOM 1666 O O . LYS B 1 2 ? -17.281 -6.559 26.578 1 69.62 2 LYS B O 1
ATOM 1671 N N . TRP B 1 3 ? -17.422 -8.242 28.062 1 78.5 3 TRP B N 1
ATOM 1672 C CA . TRP B 1 3 ? -17.562 -7.336 29.188 1 78.5 3 TRP B CA 1
ATOM 1673 C C . TRP B 1 3 ? -16.266 -6.543 29.422 1 78.5 3 TRP B C 1
ATOM 1675 O O . TRP B 1 3 ? -16.312 -5.332 29.656 1 78.5 3 TRP B O 1
ATOM 1685 N N . TRP B 1 4 ? -15.062 -7.129 29.375 1 77.25 4 TRP B N 1
ATOM 1686 C CA . TRP B 1 4 ? -13.766 -6.492 29.547 1 77.25 4 TRP B CA 1
ATOM 1687 C C . TRP B 1 4 ? -13.523 -5.445 28.469 1 77.25 4 TRP B C 1
ATOM 1689 O O . TRP B 1 4 ? -13 -4.359 28.75 1 77.25 4 TRP B O 1
ATOM 1699 N N . ASP B 1 5 ? -13.859 -5.727 27.266 1 80.62 5 ASP B N 1
ATOM 1700 C CA . ASP B 1 5 ? -13.758 -4.766 26.172 1 80.62 5 ASP B CA 1
ATOM 1701 C C . ASP B 1 5 ? -14.609 -3.529 26.438 1 80.62 5 ASP B C 1
ATOM 1703 O O . ASP B 1 5 ? -14.195 -2.406 26.156 1 80.62 5 ASP B O 1
ATOM 1707 N N . ARG B 1 6 ? -15.734 -3.748 27.031 1 80.75 6 ARG B N 1
ATOM 1708 C CA . ARG B 1 6 ? -16.625 -2.643 27.359 1 80.75 6 ARG B CA 1
ATOM 1709 C C . ARG B 1 6 ? -16.047 -1.77 28.453 1 80.75 6 ARG B C 1
ATOM 1711 O O . ARG B 1 6 ? -16.141 -0.542 28.406 1 80.75 6 ARG B O 1
ATOM 1718 N N . LEU B 1 7 ? -15.5 -2.41 29.375 1 82.62 7 LEU B N 1
ATOM 1719 C CA . LEU B 1 7 ? -14.898 -1.662 30.484 1 82.62 7 LEU B CA 1
ATOM 1720 C C . LEU B 1 7 ? -13.719 -0.831 29.984 1 82.62 7 LEU B C 1
ATOM 1722 O O . LEU B 1 7 ? -13.555 0.324 30.391 1 82.62 7 LEU B O 1
ATOM 1726 N N . LYS B 1 8 ? -12.789 -1.434 29.312 1 83 8 LYS B N 1
ATOM 1727 C CA . LYS B 1 8 ? -11.664 -0.698 28.734 1 83 8 LYS B CA 1
ATOM 1728 C C . LYS B 1 8 ? -12.156 0.5 27.922 1 83 8 LYS B C 1
ATOM 1730 O O . LYS B 1 8 ? -11.602 1.597 28.031 1 83 8 LYS B O 1
ATOM 1735 N N . LYS B 1 9 ? -13.164 0.266 27.203 1 83.56 9 LYS B N 1
ATOM 1736 C CA . LYS B 1 9 ? -13.742 1.346 26.406 1 83.56 9 LYS B CA 1
ATOM 1737 C C . LYS B 1 9 ? -14.289 2.455 27.297 1 83.56 9 LYS B C 1
ATOM 1739 O O . LYS B 1 9 ? -14.141 3.639 26.984 1 83.56 9 LYS B O 1
ATOM 1744 N N . ARG B 1 10 ? -14.906 2.088 28.281 1 80.56 10 ARG B N 1
ATOM 1745 C CA . ARG B 1 10 ? -15.445 3.061 29.234 1 80.56 10 ARG B CA 1
ATOM 1746 C C . ARG B 1 10 ? -14.32 3.859 29.891 1 80.56 10 ARG B C 1
ATOM 1748 O O . ARG B 1 10 ? -14.445 5.07 30.078 1 80.56 10 ARG B O 1
ATOM 1755 N N . LYS B 1 11 ? -13.281 3.236 30.281 1 85.69 11 LYS B N 1
ATOM 1756 C CA . LYS B 1 11 ? -12.141 3.895 30.906 1 85.69 11 LYS B CA 1
ATOM 1757 C C . LYS B 1 11 ? -11.492 4.895 29.953 1 85.69 11 LYS B C 1
ATOM 1759 O O . LYS B 1 11 ? -11.133 6.004 30.344 1 85.69 11 LYS B O 1
ATOM 1764 N N . VAL B 1 12 ? -11.336 4.531 28.719 1 86.69 12 VAL B N 1
ATOM 1765 C CA . VAL B 1 12 ? -10.773 5.418 27.703 1 86.69 12 VAL B CA 1
ATOM 1766 C C . VAL B 1 12 ? -11.688 6.625 27.516 1 86.69 12 VAL B C 1
ATOM 1768 O O . VAL B 1 12 ? -11.219 7.766 27.438 1 86.69 12 VAL B O 1
ATOM 1771 N N . ARG B 1 13 ? -12.922 6.41 27.469 1 87.62 13 ARG B N 1
ATOM 1772 C CA . ARG B 1 13 ? -13.898 7.484 27.312 1 87.62 13 ARG B CA 1
ATOM 1773 C C . ARG B 1 13 ? -13.812 8.469 28.469 1 87.62 13 ARG B C 1
ATOM 1775 O O . ARG B 1 13 ? -13.852 9.688 28.266 1 87.62 13 ARG B O 1
ATOM 1782 N N . LYS B 1 14 ? -13.781 7.98 29.609 1 89.12 14 LYS B N 1
ATOM 1783 C CA . LYS B 1 14 ? -13.672 8.828 30.781 1 89.12 14 LYS B CA 1
ATOM 1784 C C . LYS B 1 14 ? -12.383 9.641 30.766 1 89.12 14 LYS B C 1
ATOM 1786 O O . LYS B 1 14 ? -12.383 10.828 31.094 1 89.12 14 LYS B O 1
ATOM 1791 N N . HIS B 1 15 ? -11.336 9 30.453 1 91 15 HIS B N 1
ATOM 1792 C CA . HIS B 1 15 ? -10.047 9.672 30.359 1 91 15 HIS B CA 1
ATOM 1793 C C . HIS B 1 15 ? -10.086 10.805 29.344 1 91 15 HIS B C 1
ATOM 1795 O O . HIS B 1 15 ? -9.656 11.922 29.625 1 91 15 HIS B O 1
ATOM 1801 N N . LEU B 1 16 ? -10.617 10.562 28.219 1 90.62 16 LEU B N 1
ATOM 1802 C CA . LEU B 1 16 ? -10.68 11.555 27.156 1 90.62 16 LEU B CA 1
ATOM 1803 C C . LEU B 1 16 ? -11.648 12.68 27.516 1 90.62 16 LEU B C 1
ATOM 1805 O O . LEU B 1 16 ? -11.484 13.812 27.062 1 90.62 16 LEU B O 1
ATOM 1809 N N . GLY B 1 17 ? -12.672 12.328 28.203 1 90.06 17 GLY B N 1
ATOM 1810 C CA . GLY B 1 17 ? -13.703 13.281 28.594 1 90.06 17 GLY B CA 1
ATOM 1811 C C . GLY B 1 17 ? -13.164 14.438 29.406 1 90.06 17 GLY B C 1
ATOM 1812 O O . GLY B 1 17 ? -13.789 15.5 29.484 1 90.06 17 GLY B O 1
ATOM 1813 N N . GLN B 1 18 ? -12.031 14.336 29.984 1 91.19 18 GLN B N 1
ATOM 1814 C CA . GLN B 1 18 ? -11.445 15.383 30.828 1 91.19 18 GLN B CA 1
ATOM 1815 C C . GLN B 1 18 ? -10.789 16.453 29.969 1 91.19 18 GLN B C 1
ATOM 1817 O O . GLN B 1 18 ? -10.422 17.516 30.469 1 91.19 18 GLN B O 1
ATOM 1822 N N . PHE B 1 19 ? -10.633 16.156 28.766 1 90.62 19 PHE B N 1
ATOM 1823 C CA . PHE B 1 19 ? -9.977 17.109 27.875 1 90.62 19 PHE B CA 1
ATOM 1824 C C . PHE B 1 19 ? -11.008 17.938 27.125 1 90.62 19 PHE B C 1
ATOM 1826 O O . PHE B 1 19 ? -12.109 17.453 26.828 1 90.62 19 PHE B O 1
ATOM 1833 N N . GLU B 1 20 ? -10.562 19.219 26.828 1 92.81 20 GLU B N 1
ATOM 1834 C CA . GLU B 1 20 ? -11.32 19.953 25.828 1 92.81 20 GLU B CA 1
ATOM 1835 C C . GLU B 1 20 ? -11.289 19.234 24.469 1 92.81 20 GLU B C 1
ATOM 1837 O O . GLU B 1 20 ? -10.32 18.531 24.172 1 92.81 20 GLU B O 1
ATOM 1842 N N . LYS B 1 21 ? -12.32 19.406 23.656 1 91.69 21 LYS B N 1
ATOM 1843 C CA . LYS B 1 21 ? -12.469 18.703 22.375 1 91.69 21 LYS B CA 1
ATOM 1844 C C . LYS B 1 21 ? -11.219 18.859 21.516 1 91.69 21 LYS B C 1
ATOM 1846 O O . LYS B 1 21 ? -10.773 17.906 20.891 1 91.69 21 LYS B O 1
ATOM 1851 N N . LEU B 1 22 ? -10.68 20.016 21.562 1 94.88 22 LEU B N 1
ATOM 1852 C CA . LEU B 1 22 ? -9.516 20.359 20.75 1 94.88 22 LEU B CA 1
ATOM 1853 C C . LEU B 1 22 ? -8.328 19.469 21.094 1 94.88 22 LEU B C 1
ATOM 1855 O O . LEU B 1 22 ? -7.465 19.219 20.25 1 94.88 22 LEU B O 1
ATOM 1859 N N . PHE B 1 23 ? -8.289 18.922 22.281 1 95.94 23 PHE B N 1
ATOM 1860 C CA . PHE B 1 23 ? -7.141 18.156 22.766 1 95.94 23 PHE B CA 1
ATOM 1861 C C . PHE B 1 23 ? -7.449 16.656 22.75 1 95.94 23 PHE B C 1
ATOM 1863 O O . PHE B 1 23 ? -6.551 15.836 22.938 1 95.94 23 PHE B O 1
ATOM 1870 N N . ARG B 1 24 ? -8.656 16.297 22.5 1 95.5 24 ARG B N 1
ATOM 1871 C CA . ARG B 1 24 ? -9.078 14.898 22.578 1 95.5 24 ARG B CA 1
ATOM 1872 C C . ARG B 1 24 ? -8.516 14.102 21.391 1 95.5 24 ARG B C 1
ATOM 1874 O O . ARG B 1 24 ? -8.125 12.945 21.562 1 95.5 24 ARG B O 1
ATOM 1881 N N . GLY B 1 25 ? -8.531 14.711 20.203 1 95.25 25 GLY B N 1
ATOM 1882 C CA . GLY B 1 25 ? -8.023 14.039 19.016 1 95.25 25 GLY B CA 1
ATOM 1883 C C . GLY B 1 25 ? -6.609 13.523 19.188 1 95.25 25 GLY B C 1
ATOM 1884 O O . GLY B 1 25 ? -6.379 12.312 19.156 1 95.25 25 GLY B O 1
ATOM 1885 N N . PRO B 1 26 ? -5.711 14.453 19.438 1 96.38 26 PRO B N 1
ATOM 1886 C CA . PRO B 1 26 ? -4.32 14.031 19.625 1 96.38 26 PRO B CA 1
ATOM 1887 C C . PRO B 1 26 ? -4.152 13.023 20.766 1 96.38 26 PRO B C 1
ATOM 1889 O O . PRO B 1 26 ? -3.332 12.109 20.672 1 96.38 26 PRO B O 1
ATOM 1892 N N . GLU B 1 27 ? -4.879 13.18 21.812 1 95.81 27 GLU B N 1
ATOM 1893 C CA . GLU B 1 27 ? -4.77 12.25 22.938 1 95.81 27 GLU B CA 1
ATOM 1894 C C . GLU B 1 27 ? -5.215 10.844 22.531 1 95.81 27 GLU B C 1
ATOM 1896 O O . GLU B 1 27 ? -4.582 9.859 22.922 1 95.81 27 GLU B O 1
ATOM 1901 N N . ARG B 1 28 ? -6.262 10.805 21.859 1 96.25 28 ARG B N 1
ATOM 1902 C CA . ARG B 1 28 ? -6.746 9.523 21.344 1 96.25 28 ARG B CA 1
ATOM 1903 C C . ARG B 1 28 ? -5.691 8.844 20.484 1 96.25 28 ARG B C 1
ATOM 1905 O O . ARG B 1 28 ? -5.469 7.633 20.594 1 96.25 28 ARG B O 1
ATOM 1912 N N . ILE B 1 29 ? -5.059 9.539 19.609 1 96.81 29 ILE B N 1
ATOM 1913 C CA . ILE B 1 29 ? -4.031 9 18.719 1 96.81 29 ILE B CA 1
ATOM 1914 C C . ILE B 1 29 ? -2.822 8.555 19.547 1 96.81 29 ILE B C 1
ATOM 1916 O O . ILE B 1 29 ? -2.236 7.504 19.281 1 96.81 29 ILE B O 1
ATOM 1920 N N . ARG B 1 30 ? -2.453 9.359 20.531 1 95.38 30 ARG B N 1
ATOM 1921 C CA . ARG B 1 30 ? -1.309 9.07 21.391 1 95.38 30 ARG B CA 1
ATOM 1922 C C . ARG B 1 30 ? -1.486 7.738 22.109 1 95.38 30 ARG B C 1
ATOM 1924 O O . ARG B 1 30 ? -0.519 7.004 22.312 1 95.38 30 ARG B O 1
ATOM 1931 N N . LEU B 1 31 ? -2.676 7.457 22.516 1 95 31 LEU B N 1
ATOM 1932 C CA . LEU B 1 31 ? -2.949 6.199 23.203 1 95 31 LEU B CA 1
ATOM 1933 C C . LEU B 1 31 ? -2.631 5.008 22.297 1 95 31 LEU B C 1
ATOM 1935 O O . LEU B 1 31 ? -2.166 3.971 22.781 1 95 31 LEU B O 1
ATOM 1939 N N . ARG B 1 32 ? -2.773 5.16 21.062 1 95.5 32 ARG B N 1
ATOM 1940 C CA . ARG B 1 32 ? -2.502 4.09 20.109 1 95.5 32 ARG B CA 1
ATOM 1941 C C . ARG B 1 32 ? -1.047 4.121 19.656 1 95.5 32 ARG B C 1
ATOM 1943 O O . ARG B 1 32 ? -0.437 3.07 19.438 1 95.5 32 ARG B O 1
ATOM 1950 N N . TYR B 1 33 ? -0.553 5.289 19.469 1 96.62 33 TYR B N 1
ATOM 1951 C CA . TYR B 1 33 ? 0.787 5.492 18.938 1 96.62 33 TYR B CA 1
ATOM 1952 C C . TYR B 1 33 ? 1.589 6.441 19.812 1 96.62 33 TYR B C 1
ATOM 1954 O O . TYR B 1 33 ? 1.893 7.566 19.406 1 96.62 33 TYR B O 1
ATOM 1962 N N . PRO B 1 34 ? 1.996 6.027 20.906 1 95.5 34 PRO B N 1
ATOM 1963 C CA . PRO B 1 34 ? 2.695 6.922 21.844 1 95.5 34 PRO B CA 1
ATOM 1964 C C . PRO B 1 34 ? 4.062 7.359 21.328 1 95.5 34 PRO B C 1
ATOM 1966 O O . PRO B 1 34 ? 4.625 8.344 21.812 1 95.5 34 PRO B O 1
ATOM 1969 N N . GLN B 1 35 ? 4.59 6.723 20.375 1 95.12 35 GLN B N 1
ATOM 1970 C CA . GLN B 1 35 ? 5.949 7.004 19.922 1 95.12 35 GLN B CA 1
ATOM 1971 C C . GLN B 1 35 ? 5.953 8.109 18.859 1 95.12 35 GLN B C 1
ATOM 1973 O O . GLN B 1 35 ? 7.008 8.648 18.531 1 95.12 35 GLN B O 1
ATOM 1978 N N . TYR B 1 36 ? 4.824 8.391 18.312 1 96.5 36 TYR B N 1
ATOM 1979 C CA . TYR B 1 36 ? 4.75 9.398 17.266 1 96.5 36 TYR B CA 1
ATOM 1980 C C . TYR B 1 36 ? 4.199 10.711 17.828 1 96.5 36 TYR B C 1
ATOM 1982 O O . TYR B 1 36 ? 3.652 10.75 18.922 1 96.5 36 TYR B O 1
ATOM 1990 N N . SER B 1 37 ? 4.371 11.797 17.047 1 97.19 37 SER B N 1
ATOM 1991 C CA . SER B 1 37 ? 3.943 13.117 17.484 1 97.19 37 SER B CA 1
ATOM 1992 C C . SER B 1 37 ? 2.744 13.602 16.672 1 97.19 37 SER B C 1
ATOM 1994 O O . SER B 1 37 ? 2.76 13.555 15.445 1 97.19 37 SER B O 1
ATOM 1996 N N . PHE B 1 38 ? 1.753 14.031 17.328 1 98.06 38 PHE B N 1
ATOM 1997 C CA . PHE B 1 38 ? 0.567 14.656 16.75 1 98.06 38 PHE B CA 1
ATOM 1998 C C . PHE B 1 38 ? 0.239 15.953 17.469 1 98.06 38 PHE B C 1
ATOM 2000 O O . PHE B 1 38 ? 0.135 15.984 18.703 1 98.06 38 PHE B O 1
ATOM 2007 N N . GLY B 1 39 ? 0.034 17.016 16.734 1 98.62 39 GLY B N 1
ATOM 2008 C CA . GLY B 1 39 ? -0.132 18.344 17.297 1 98.62 39 GLY B CA 1
ATOM 2009 C C . GLY B 1 39 ? -1.54 18.594 17.797 1 98.62 39 GLY B C 1
ATOM 2010 O O . GLY B 1 39 ? -2.463 17.844 17.5 1 98.62 39 GLY B O 1
ATOM 2011 N N . VAL B 1 40 ? -1.695 19.719 18.516 1 98.38 40 VAL B N 1
ATOM 2012 C CA . VAL B 1 40 ? -2.975 20.156 19.062 1 98.38 40 VAL B CA 1
ATOM 2013 C C . VAL B 1 40 ? -4.004 20.297 17.953 1 98.38 40 VAL B C 1
ATOM 2015 O O . VAL B 1 40 ? -3.678 20.734 16.844 1 98.38 40 VAL B O 1
ATOM 2018 N N . GLY B 1 41 ? -5.211 19.797 18.266 1 98.5 41 GLY B N 1
ATOM 2019 C CA . GLY B 1 41 ? -6.324 20 17.344 1 98.5 41 GLY B CA 1
ATOM 2020 C C . GLY B 1 41 ? -6.406 18.938 16.266 1 98.5 41 GLY B C 1
ATOM 2021 O O . GLY B 1 41 ? -7.441 18.781 15.609 1 98.5 41 GLY B O 1
ATOM 2022 N N . THR B 1 42 ? -5.219 18.234 16.016 1 98.75 42 THR B N 1
ATOM 2023 C CA . THR B 1 42 ? -5.211 17.172 15.023 1 98.75 42 THR B CA 1
ATOM 2024 C C . THR B 1 42 ? -6.117 16.016 15.453 1 98.75 42 THR B C 1
ATOM 2026 O O . THR B 1 42 ? -6.148 15.664 16.641 1 98.75 42 THR B O 1
ATOM 2029 N N . TYR B 1 43 ? -6.855 15.477 14.477 1 98.25 43 TYR B N 1
ATOM 2030 C CA . TYR B 1 43 ? -7.766 14.391 14.82 1 98.25 43 TYR B CA 1
ATOM 2031 C C . TYR B 1 43 ? -7.848 13.367 13.703 1 98.25 43 TYR B C 1
ATOM 2033 O O . TYR B 1 43 ? -7.441 13.641 12.57 1 98.25 43 TYR B O 1
ATOM 2041 N N . GLY B 1 44 ? -8.453 12.164 14 1 98.06 44 GLY B N 1
ATOM 2042 C CA . GLY B 1 44 ? -8.5 11.031 13.086 1 98.06 44 GLY B CA 1
ATOM 2043 C C . GLY B 1 44 ? -7.324 10.086 13.258 1 98.06 44 GLY B C 1
ATOM 2044 O O . GLY B 1 44 ? -6.168 10.5 13.195 1 98.06 44 GLY B O 1
ATOM 2045 N N . ILE B 1 45 ? -7.566 8.852 13.469 1 97.94 45 ILE B N 1
ATOM 2046 C CA . ILE B 1 45 ? -6.5 7.891 13.727 1 97.94 45 ILE B CA 1
ATOM 2047 C C . ILE B 1 45 ? -6.113 7.195 12.422 1 97.94 45 ILE B C 1
ATOM 2049 O O . ILE B 1 45 ? -6.895 6.414 11.875 1 97.94 45 ILE B O 1
ATOM 2053 N N . PRO B 1 46 ? -4.953 7.48 11.922 1 98.25 46 PRO B N 1
ATOM 2054 C CA . PRO B 1 46 ? -4.508 6.746 10.734 1 98.25 46 PRO B CA 1
ATOM 2055 C C . PRO B 1 46 ? -4.07 5.316 11.055 1 98.25 46 PRO B C 1
ATOM 2057 O O . PRO B 1 46 ? -3.91 4.965 12.227 1 98.25 46 PRO B O 1
ATOM 2060 N N . ASP B 1 47 ? -3.98 4.453 10.062 1 98.38 47 ASP B N 1
ATOM 2061 C CA . ASP B 1 47 ? -3.311 3.162 10.156 1 98.38 47 ASP B CA 1
ATOM 2062 C C . ASP B 1 47 ? -1.831 3.285 9.797 1 98.38 47 ASP B C 1
ATOM 2064 O O . ASP B 1 47 ? -1.479 3.436 8.625 1 98.38 47 ASP B O 1
ATOM 2068 N N . VAL B 1 48 ? -0.989 3.217 10.789 1 97.94 48 VAL B N 1
ATOM 2069 C CA . VAL B 1 48 ? 0.447 3.387 10.602 1 97.94 48 VAL B CA 1
ATOM 2070 C C . VAL B 1 48 ? 1.131 2.021 10.578 1 97.94 48 VAL B C 1
ATOM 2072 O O . VAL B 1 48 ? 0.978 1.229 11.508 1 97.94 48 VAL B O 1
ATOM 2075 N N . GLN B 1 49 ? 1.855 1.716 9.531 1 96.25 49 GLN B N 1
ATOM 2076 C CA . GLN B 1 49 ? 2.592 0.46 9.422 1 96.25 49 GLN B CA 1
ATOM 2077 C C . GLN B 1 49 ? 4.094 0.687 9.578 1 96.25 49 GLN B C 1
ATOM 2079 O O . GLN B 1 49 ? 4.684 1.489 8.852 1 96.25 49 GLN B O 1
ATOM 2084 N N . GLU B 1 50 ? 4.648 -0.039 10.484 1 92.5 50 GLU B N 1
ATOM 2085 C CA . GLU B 1 50 ? 6.082 -0.008 10.75 1 92.5 50 GLU B CA 1
ATOM 2086 C C . GLU B 1 50 ? 6.75 -1.322 10.359 1 92.5 50 GLU B C 1
ATOM 2088 O O . GLU B 1 50 ? 6.105 -2.375 10.359 1 92.5 50 GLU B O 1
ATOM 2093 N N . PHE B 1 51 ? 8.039 -1.317 10.047 1 90.5 51 PHE B N 1
ATOM 2094 C CA . PHE B 1 51 ? 8.742 -2.508 9.586 1 90.5 51 PHE B CA 1
ATOM 2095 C C . PHE B 1 51 ? 10.078 -2.666 10.312 1 90.5 51 PHE B C 1
ATOM 2097 O O . PHE B 1 51 ? 11.031 -3.223 9.758 1 90.5 51 PHE B O 1
ATOM 2104 N N . GLY B 1 52 ? 10.141 -2.039 11.531 1 84.81 52 GLY B N 1
ATOM 2105 C CA . GLY B 1 52 ? 11.328 -2.205 12.359 1 84.81 52 GLY B CA 1
ATOM 2106 C C . GLY B 1 52 ? 12.406 -1.172 12.07 1 84.81 52 GLY B C 1
ATOM 2107 O O . GLY B 1 52 ? 13.5 -1.235 12.633 1 84.81 52 GLY B O 1
ATOM 2108 N N . ASP B 1 53 ? 12.172 -0.265 11.234 1 82.88 53 ASP B N 1
ATOM 2109 C CA . ASP B 1 53 ? 13.109 0.796 10.898 1 82.88 53 ASP B CA 1
ATOM 2110 C C . ASP B 1 53 ? 13.125 1.882 11.969 1 82.88 53 ASP B C 1
ATOM 2112 O O . ASP B 1 53 ? 12.227 1.934 12.812 1 82.88 53 ASP B O 1
ATOM 2116 N N . ALA B 1 54 ? 14.211 2.699 11.969 1 88.31 54 ALA B N 1
ATOM 2117 C CA . ALA B 1 54 ? 14.312 3.84 12.875 1 88.31 54 ALA B CA 1
ATOM 2118 C C . ALA B 1 54 ? 13.602 5.062 12.305 1 88.31 54 ALA B C 1
ATOM 2120 O O . ALA B 1 54 ? 14.039 6.195 12.508 1 88.31 54 ALA B O 1
ATOM 2121 N N . THR B 1 55 ? 12.586 4.863 11.625 1 94.56 55 THR B N 1
ATOM 2122 C CA . THR B 1 55 ? 11.828 5.965 11.039 1 94.56 55 THR B CA 1
ATOM 2123 C C . THR B 1 55 ? 10.703 6.402 11.977 1 94.56 55 THR B C 1
ATOM 2125 O O . THR B 1 55 ? 10.305 5.652 12.867 1 94.56 55 THR B O 1
ATOM 2128 N N . THR B 1 56 ? 10.273 7.715 11.781 1 96.75 56 THR B N 1
ATOM 2129 C CA . THR B 1 56 ? 9.234 8.25 12.656 1 96.75 56 THR B CA 1
ATOM 2130 C C . THR B 1 56 ? 8.172 8.984 11.844 1 96.75 56 THR B C 1
ATOM 2132 O O . THR B 1 56 ? 8.32 9.156 10.633 1 96.75 56 THR B O 1
ATOM 2135 N N . LEU B 1 57 ? 7.074 9.234 12.453 1 98.25 57 LEU B N 1
ATOM 2136 C CA . LEU B 1 57 ? 5.957 10.016 11.93 1 98.25 57 LEU B CA 1
ATOM 2137 C C . LEU B 1 57 ? 5.711 11.25 12.789 1 98.25 57 LEU B C 1
ATOM 2139 O O . LEU B 1 57 ? 5.648 11.164 14.016 1 98.25 57 LEU B O 1
ATOM 2143 N N . LYS B 1 58 ? 5.637 12.383 12.164 1 98.75 58 LYS B N 1
ATOM 2144 C CA . LYS B 1 58 ? 5.238 13.633 12.805 1 98.75 58 LYS B CA 1
ATOM 2145 C C . LYS B 1 58 ? 4.086 14.289 12.055 1 98.75 58 LYS B C 1
ATOM 2147 O O . LYS B 1 58 ? 4.152 14.469 10.844 1 98.75 58 LYS B O 1
ATOM 2152 N N . VAL B 1 59 ? 3.045 14.602 12.75 1 98.88 59 VAL B N 1
ATOM 2153 C CA . VAL B 1 59 ? 1.906 15.32 12.195 1 98.88 59 VAL B CA 1
ATOM 2154 C C . VAL B 1 59 ? 1.692 16.625 12.961 1 98.88 59 VAL B C 1
ATOM 2156 O O . VAL B 1 59 ? 1.648 16.625 14.195 1 98.88 59 VAL B O 1
ATOM 2159 N N . GLY B 1 60 ? 1.542 17.719 12.305 1 98.88 60 GLY B N 1
ATOM 2160 C CA . GLY B 1 60 ? 1.444 19.047 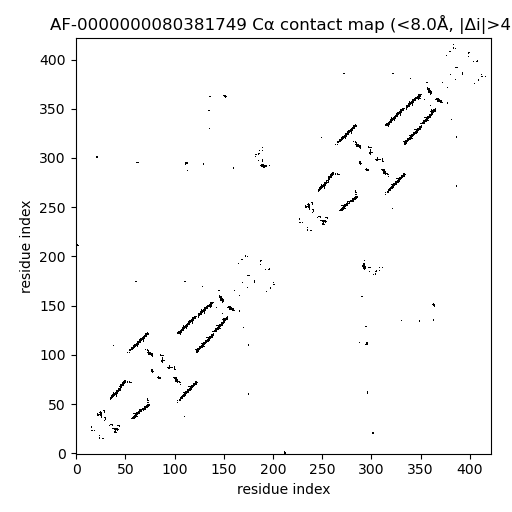12.898 1 98.88 60 GLY B CA 1
ATOM 2161 C C . GLY B 1 60 ? 0.11 19.297 13.57 1 98.88 60 GLY B C 1
ATOM 2162 O O . GLY B 1 60 ? -0.615 18.359 13.898 1 98.88 60 GLY B O 1
ATOM 2163 N N . ASN B 1 61 ? -0.19 20.594 13.836 1 98.88 61 ASN B N 1
ATOM 2164 C CA . ASN B 1 61 ? -1.385 21.062 14.539 1 98.88 61 ASN B CA 1
ATOM 2165 C C . ASN B 1 61 ? -2.564 21.234 13.586 1 98.88 61 ASN B C 1
ATOM 2167 O O . ASN B 1 61 ? -2.383 21.609 12.422 1 98.88 61 ASN B O 1
ATOM 2171 N N . TYR B 1 62 ? -3.734 20.906 14.031 1 98.88 62 TYR B N 1
ATOM 2172 C CA . TYR B 1 62 ? -4.992 21.219 13.367 1 98.88 62 TYR B CA 1
ATOM 2173 C C . TYR B 1 62 ? -5.086 20.516 12.016 1 98.88 62 TYR B C 1
ATOM 2175 O O . TYR B 1 62 ? -5.559 21.109 11.039 1 98.88 62 TYR B O 1
ATOM 2183 N N . THR B 1 63 ? -4.469 19.344 11.938 1 98.88 63 THR B N 1
ATOM 2184 C CA . THR B 1 63 ? -4.578 18.516 10.742 1 98.88 63 THR B CA 1
ATOM 2185 C C . THR B 1 63 ? -5.75 17.547 10.859 1 98.88 63 THR B C 1
ATOM 2187 O O . THR B 1 63 ? -5.965 16.953 11.914 1 98.88 63 THR B O 1
ATOM 2190 N N . SER B 1 64 ? -6.543 17.469 9.805 1 98.94 64 SER B N 1
ATOM 2191 C CA .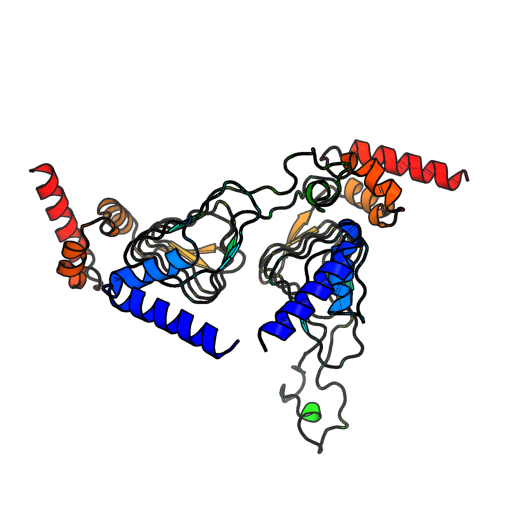 SER B 1 64 ? -7.695 16.578 9.727 1 98.94 64 SER B CA 1
ATOM 2192 C C . SER B 1 64 ? -7.352 15.297 8.969 1 98.94 64 SER B C 1
ATOM 2194 O O . SER B 1 64 ? -6.961 15.344 7.801 1 98.94 64 SER B O 1
ATOM 2196 N N . ILE B 1 65 ? -7.492 14.188 9.555 1 98.88 65 ILE B N 1
ATOM 2197 C CA . ILE B 1 65 ? -7.199 12.891 8.969 1 98.88 65 ILE B CA 1
ATOM 2198 C C . ILE B 1 65 ? -8.484 12.078 8.836 1 98.88 65 ILE B C 1
ATOM 2200 O O . ILE B 1 65 ? -9.086 11.688 9.844 1 98.88 65 ILE B O 1
ATOM 2204 N N . ALA B 1 66 ? -8.938 11.82 7.652 1 98.81 66 ALA B N 1
ATOM 2205 C CA . ALA B 1 66 ? -10.188 11.117 7.395 1 98.81 66 ALA B CA 1
ATOM 2206 C C . ALA B 1 66 ? -10.023 9.609 7.566 1 98.81 66 ALA B C 1
ATOM 2208 O O . ALA B 1 66 ? -8.922 9.133 7.848 1 98.81 66 ALA B O 1
ATOM 2209 N N . GLU B 1 67 ? -11.07 8.891 7.48 1 98.44 67 GLU B N 1
ATOM 2210 C CA . GLU B 1 67 ? -11.109 7.445 7.66 1 98.44 67 GLU B CA 1
ATOM 2211 C C . GLU B 1 67 ? -10.305 6.734 6.574 1 98.44 67 GLU B C 1
ATOM 2213 O O . GLU B 1 67 ? -10.352 7.129 5.406 1 98.44 67 GLU B O 1
ATOM 2218 N N . GLY B 1 68 ? -9.594 5.68 6.996 1 98.25 68 GLY B N 1
ATOM 2219 C CA . GLY B 1 68 ? -8.938 4.801 6.039 1 98.25 68 GLY B CA 1
ATOM 2220 C C . GLY B 1 68 ? -7.57 5.293 5.609 1 98.25 68 GLY B C 1
ATOM 2221 O O . GLY B 1 68 ? -6.926 4.68 4.754 1 98.25 68 GLY B O 1
ATOM 2222 N N . VAL B 1 69 ? -7.109 6.426 6.137 1 98.81 69 VAL B N 1
ATOM 2223 C CA . VAL B 1 69 ? -5.773 6.91 5.809 1 98.81 69 VAL B CA 1
ATOM 2224 C C . VAL B 1 69 ? -4.727 5.926 6.32 1 98.81 69 VAL B C 1
ATOM 2226 O O . VAL B 1 69 ? -4.793 5.477 7.469 1 98.81 69 VAL B O 1
ATOM 2229 N N . ARG B 1 70 ? -3.766 5.547 5.48 1 98.75 70 ARG B N 1
ATOM 2230 C CA . ARG B 1 70 ? -2.666 4.648 5.812 1 98.75 70 ARG B CA 1
ATOM 2231 C C . ARG B 1 70 ? -1.317 5.328 5.586 1 98.75 70 ARG B C 1
ATOM 2233 O O . ARG B 1 70 ? -1.131 6.031 4.594 1 98.75 70 ARG B O 1
ATOM 2240 N N . ILE B 1 71 ? -0.388 5.086 6.473 1 98.75 71 ILE B N 1
ATOM 2241 C CA . ILE B 1 71 ? 0.957 5.648 6.41 1 98.75 71 ILE B CA 1
ATOM 2242 C C . ILE B 1 71 ? 1.989 4.535 6.574 1 98.75 71 ILE B C 1
ATOM 2244 O O . ILE B 1 71 ? 1.986 3.82 7.578 1 98.75 71 ILE B O 1
ATOM 2248 N N . LEU B 1 72 ? 2.826 4.328 5.602 1 98.25 72 LEU B N 1
ATOM 2249 C CA . LEU B 1 72 ? 3.883 3.322 5.645 1 98.25 72 LEU B CA 1
ATOM 2250 C C . LEU B 1 72 ? 5.223 3.959 6.008 1 98.25 72 LEU B C 1
ATOM 2252 O O . LEU B 1 72 ? 5.652 4.918 5.359 1 98.25 72 LEU B O 1
ATOM 2256 N N . LEU B 1 73 ? 5.934 3.48 6.98 1 97.44 73 LEU B N 1
ATOM 2257 C CA . LEU B 1 73 ? 7.203 4.047 7.426 1 97.44 73 LEU B CA 1
ATOM 2258 C C . LEU B 1 73 ? 8.375 3.201 6.941 1 97.44 73 LEU B C 1
ATOM 2260 O O . LEU B 1 73 ? 9.5 3.352 7.43 1 97.44 73 LEU B O 1
ATOM 2264 N N . GLY B 1 74 ? 8.195 2.418 5.973 1 96.38 74 GLY B N 1
ATOM 2265 C CA . GLY B 1 74 ? 9.18 1.524 5.379 1 96.38 74 GLY B CA 1
ATOM 2266 C C . GLY B 1 74 ? 8.555 0.394 4.586 1 96.38 74 GLY B C 1
ATOM 2267 O O . GLY B 1 74 ? 7.641 0.621 3.785 1 96.38 74 GLY B O 1
ATOM 2268 N N . GLY B 1 75 ? 9.188 -0.803 4.723 1 93.69 75 GLY B N 1
ATOM 2269 C CA . GLY B 1 75 ? 8.641 -1.989 4.086 1 93.69 75 GLY B CA 1
ATOM 2270 C C . GLY B 1 75 ? 9.031 -2.117 2.627 1 93.69 75 GLY B C 1
ATOM 2271 O O . GLY B 1 75 ? 8.406 -2.871 1.876 1 93.69 75 GLY B O 1
ATOM 2272 N N . GLY B 1 76 ? 10.039 -1.392 2.193 1 95.5 76 GLY B N 1
ATOM 2273 C CA . GLY B 1 76 ? 10.516 -1.506 0.825 1 95.5 76 GLY B CA 1
ATOM 2274 C C . GLY B 1 76 ? 11.211 -2.824 0.545 1 95.5 76 GLY B C 1
ATOM 2275 O O . GLY B 1 76 ? 11.609 -3.529 1.474 1 95.5 76 GLY B O 1
ATOM 2276 N N . HIS B 1 77 ? 11.234 -3.248 -0.668 1 97.88 77 HIS B N 1
ATOM 2277 C CA . HIS B 1 77 ? 12.031 -4.363 -1.167 1 97.88 77 HIS B CA 1
ATOM 2278 C C . HIS B 1 77 ? 13.031 -3.902 -2.225 1 97.88 77 HIS B C 1
ATOM 2280 O O . HIS B 1 77 ? 12.797 -2.9 -2.904 1 97.88 77 HIS B O 1
ATOM 2286 N N . ARG B 1 78 ? 14.109 -4.656 -2.32 1 97.75 78 ARG B N 1
ATOM 2287 C CA . ARG B 1 78 ? 15.133 -4.336 -3.312 1 97.75 78 ARG B CA 1
ATOM 2288 C C . ARG B 1 78 ? 14.719 -4.812 -4.699 1 97.75 78 ARG B C 1
ATOM 2290 O O . ARG B 1 78 ? 14.617 -6.016 -4.941 1 97.75 78 ARG B O 1
ATOM 2297 N N . THR B 1 79 ? 14.531 -3.857 -5.582 1 97.81 79 THR B N 1
ATOM 2298 C CA . THR B 1 79 ? 14.156 -4.23 -6.941 1 97.81 79 THR B CA 1
ATOM 2299 C C . THR B 1 79 ? 15.375 -4.246 -7.859 1 97.81 79 THR B C 1
ATOM 2301 O O . THR B 1 79 ? 15.281 -4.652 -9.016 1 97.81 79 THR B O 1
ATOM 2304 N N . ASP B 1 80 ? 16.547 -3.807 -7.332 1 97.56 80 ASP B N 1
ATOM 2305 C CA . ASP B 1 80 ? 17.797 -3.791 -8.094 1 97.56 80 ASP B CA 1
ATOM 2306 C C . ASP B 1 80 ? 18.625 -5.043 -7.816 1 97.56 80 ASP B C 1
ATOM 2308 O O . ASP B 1 80 ? 19.641 -5.266 -8.453 1 97.56 80 ASP B O 1
ATOM 2312 N N . TRP B 1 81 ? 18.234 -5.844 -6.812 1 98.69 81 TRP B N 1
ATOM 2313 C CA . TRP B 1 81 ? 18.844 -7.156 -6.602 1 98.69 81 TRP B CA 1
ATOM 2314 C C . TRP B 1 81 ? 18.266 -8.18 -7.578 1 98.69 81 TRP B C 1
ATOM 2316 O O . TRP B 1 81 ? 17.234 -7.941 -8.203 1 98.69 81 TRP B O 1
ATOM 2326 N N . VAL B 1 82 ? 18.953 -9.305 -7.734 1 98.75 82 VAL B N 1
ATOM 2327 C CA . VAL B 1 82 ? 18.438 -10.391 -8.57 1 98.75 82 VAL B CA 1
ATOM 2328 C C . VAL B 1 82 ? 17.031 -10.75 -8.141 1 98.75 82 VAL B C 1
ATOM 2330 O O . VAL B 1 82 ? 16.109 -10.828 -8.969 1 98.75 82 VAL B O 1
ATOM 2333 N N . SER B 1 83 ? 16.859 -10.914 -6.828 1 98.81 83 SER B N 1
ATOM 2334 C CA . SER B 1 83 ? 15.547 -11.211 -6.262 1 98.81 83 SER B CA 1
ATOM 2335 C C . SER B 1 83 ? 15 -10.023 -5.473 1 98.81 83 SER B C 1
ATOM 2337 O O . SER B 1 83 ? 15.75 -9.352 -4.758 1 98.81 83 SER B O 1
ATOM 2339 N N . CYS B 1 84 ? 13.719 -9.781 -5.605 1 98.38 84 CYS B N 1
ATOM 2340 C CA . CYS B 1 84 ? 13.094 -8.773 -4.754 1 98.38 84 CYS B CA 1
ATOM 2341 C C . CYS B 1 84 ? 12.594 -9.398 -3.457 1 98.38 84 CYS B C 1
ATOM 2343 O O . CYS B 1 84 ? 12.078 -8.695 -2.584 1 98.38 84 CYS B O 1
ATOM 2345 N N . PHE B 1 85 ? 12.719 -10.719 -3.273 1 98.75 85 PHE B N 1
ATOM 2346 C CA . PHE B 1 85 ? 12.375 -11.406 -2.037 1 98.75 85 PHE B CA 1
ATOM 2347 C C . PHE B 1 85 ? 13.375 -11.086 -0.935 1 98.75 85 PHE B C 1
ATOM 2349 O O . PHE B 1 85 ? 14.586 -11.086 -1.167 1 98.75 85 PHE B O 1
ATOM 2356 N N . PRO B 1 86 ? 12.828 -10.812 0.267 1 97.88 86 PRO B N 1
ATOM 2357 C CA . PRO B 1 86 ? 13.727 -10.383 1.337 1 97.88 86 PRO B CA 1
ATOM 2358 C C . PRO B 1 86 ? 14.344 -11.547 2.096 1 97.88 86 PRO B C 1
ATOM 2360 O O . PRO B 1 86 ? 14.125 -11.695 3.301 1 97.88 86 PRO B O 1
ATOM 2363 N N . PHE B 1 87 ? 15.195 -12.289 1.488 1 98.62 87 PHE B N 1
ATOM 2364 C CA . PHE B 1 87 ? 15.828 -13.477 2.055 1 98.62 87 PHE B CA 1
ATOM 2365 C C . PHE B 1 87 ? 16.484 -13.156 3.393 1 98.62 87 PHE B C 1
ATOM 2367 O O . PHE B 1 87 ? 16.375 -13.93 4.348 1 98.62 87 PHE B O 1
ATOM 2374 N N . PRO B 1 88 ? 17.203 -12 3.516 1 97.69 88 PRO B N 1
ATOM 2375 C CA . PRO B 1 88 ? 17.922 -11.727 4.766 1 97.69 88 PRO B CA 1
ATOM 2376 C C . PRO B 1 88 ? 16.984 -11.625 5.969 1 97.69 88 PRO B C 1
ATOM 2378 O O . PRO B 1 88 ? 17.422 -11.805 7.109 1 97.69 88 PRO B O 1
ATOM 2381 N N . LEU B 1 89 ? 15.719 -11.359 5.699 1 96.06 89 LEU B N 1
ATOM 2382 C CA . LEU B 1 89 ? 14.75 -11.25 6.781 1 96.06 89 LEU B CA 1
ATOM 2383 C C . LEU B 1 89 ? 14.133 -12.609 7.102 1 96.06 89 LEU B C 1
ATOM 2385 O O . LEU B 1 89 ? 13.438 -12.758 8.109 1 96.06 89 LEU B O 1
ATOM 2389 N N . ILE B 1 90 ? 14.406 -13.625 6.277 1 96.69 90 ILE B N 1
ATOM 2390 C CA . ILE B 1 90 ? 13.625 -14.852 6.352 1 96.69 90 ILE B CA 1
ATOM 2391 C C . ILE B 1 90 ? 14.539 -16.031 6.652 1 96.69 90 ILE B C 1
ATOM 2393 O O . ILE B 1 90 ? 14.172 -16.938 7.402 1 96.69 90 ILE B O 1
ATOM 2397 N N . ILE B 1 91 ? 15.789 -16.016 6.098 1 96.88 91 ILE B N 1
ATOM 2398 C CA . ILE B 1 91 ? 16.625 -17.188 6.281 1 96.88 91 ILE B CA 1
ATOM 2399 C C . ILE B 1 91 ? 17.938 -16.797 6.957 1 96.88 91 ILE B C 1
ATOM 2401 O O . ILE B 1 91 ? 18.438 -15.68 6.758 1 96.88 91 ILE B O 1
ATOM 2405 N N . ASP B 1 92 ? 18.578 -17.672 7.605 1 96.25 92 ASP B N 1
ATOM 2406 C CA . ASP B 1 92 ? 19.781 -17.422 8.406 1 96.25 92 ASP B CA 1
ATOM 2407 C C . ASP B 1 92 ? 21.016 -17.281 7.516 1 96.25 92 ASP B C 1
ATOM 2409 O O . ASP B 1 92 ? 21.938 -16.547 7.844 1 96.25 92 ASP B O 1
ATOM 2413 N N . GLU B 1 93 ? 21 -17.922 6.445 1 96.81 93 GLU B N 1
ATOM 2414 C CA . GLU B 1 93 ? 22.172 -18.031 5.578 1 96.81 93 GLU B CA 1
ATOM 2415 C C . GLU B 1 93 ? 22.641 -16.641 5.113 1 96.81 93 GLU B C 1
ATOM 2417 O O . GLU B 1 93 ? 23.812 -16.453 4.809 1 96.81 93 GLU B O 1
ATOM 2422 N N . VAL B 1 94 ? 21.703 -15.68 5.059 1 98.06 94 VAL B N 1
ATOM 2423 C CA . VAL B 1 94 ? 22.062 -14.359 4.559 1 98.06 94 VAL B CA 1
ATOM 2424 C C . VAL B 1 94 ? 21.547 -13.289 5.508 1 98.06 94 VAL B C 1
ATOM 2426 O O . VAL B 1 94 ? 21.281 -12.156 5.09 1 98.06 94 VAL B O 1
ATOM 2429 N N . LYS B 1 95 ? 21.406 -13.555 6.723 1 96.19 95 LYS B N 1
ATOM 2430 C CA . LYS B 1 95 ? 20.844 -12.648 7.719 1 96.19 95 LYS B CA 1
ATOM 2431 C C . LYS B 1 95 ? 21.719 -11.414 7.898 1 96.19 95 LYS B C 1
ATOM 2433 O O . LYS B 1 95 ? 21.25 -10.367 8.344 1 96.19 95 LYS B O 1
ATOM 2438 N N . ASP B 1 96 ? 22.938 -11.539 7.496 1 96.31 96 ASP B N 1
ATOM 2439 C CA . ASP B 1 96 ? 23.906 -10.461 7.742 1 96.31 96 ASP B CA 1
ATOM 2440 C C . ASP B 1 96 ? 24 -9.531 6.539 1 96.31 96 ASP B C 1
ATOM 2442 O O . ASP B 1 96 ? 24.703 -8.523 6.582 1 96.31 96 ASP B O 1
ATOM 2446 N N . VAL B 1 97 ? 23.297 -9.859 5.465 1 96.62 97 VAL B N 1
ATOM 2447 C CA . VAL B 1 97 ? 23.281 -8.961 4.312 1 96.62 97 VAL B CA 1
ATOM 2448 C C . VAL B 1 97 ? 22.391 -7.75 4.617 1 96.62 97 VAL B C 1
ATOM 2450 O O . VAL B 1 97 ? 21.203 -7.898 4.871 1 96.62 97 VAL B O 1
ATOM 2453 N N . PRO B 1 98 ? 22.953 -6.555 4.586 1 93.5 98 PRO B N 1
ATOM 2454 C CA . PRO B 1 98 ? 22.156 -5.379 4.965 1 93.5 98 PRO B CA 1
ATOM 2455 C C . PRO B 1 98 ? 21.281 -4.863 3.826 1 93.5 98 PRO B C 1
ATOM 2457 O O . PRO B 1 98 ? 21.5 -5.211 2.664 1 93.5 98 PRO B O 1
ATOM 2460 N N . GLY B 1 99 ? 20.312 -4.098 4.16 1 92.88 99 GLY B N 1
ATOM 2461 C CA . GLY B 1 99 ? 19.578 -3.299 3.195 1 92.88 99 GLY B CA 1
ATOM 2462 C C . GLY B 1 99 ? 18.469 -4.066 2.514 1 92.88 99 GLY B C 1
ATOM 2463 O O . GLY B 1 99 ? 18.047 -3.711 1.411 1 92.88 99 GLY B O 1
ATOM 2464 N N . ALA B 1 100 ? 17.984 -5.148 3.076 1 93.62 100 ALA B N 1
ATOM 2465 C CA . ALA B 1 100 ? 16.984 -6.012 2.453 1 93.62 100 ALA B CA 1
ATOM 2466 C C . ALA B 1 100 ? 15.617 -5.348 2.445 1 93.62 100 ALA B C 1
ATOM 2468 O O . ALA B 1 100 ? 14.75 -5.711 1.648 1 93.62 100 ALA B O 1
ATOM 2469 N N . ALA B 1 101 ? 15.375 -4.426 3.336 1 92.38 101 ALA B N 1
ATOM 2470 C CA . ALA B 1 101 ? 14.094 -3.727 3.457 1 92.38 101 ALA B CA 1
ATOM 2471 C C . ALA B 1 101 ? 14.305 -2.223 3.613 1 92.38 101 ALA B C 1
ATOM 2473 O O . ALA B 1 101 ? 14.211 -1.688 4.719 1 92.38 101 ALA B O 1
ATOM 2474 N N . PRO B 1 102 ? 14.523 -1.562 2.561 1 93.19 102 PRO B N 1
ATOM 2475 C CA . PRO B 1 102 ? 14.844 -0.135 2.648 1 93.19 102 PRO B CA 1
ATOM 2476 C C . PRO B 1 102 ? 13.641 0.72 3.027 1 93.19 102 PRO B C 1
ATOM 2478 O O . PRO B 1 102 ? 12.492 0.299 2.836 1 93.19 102 PRO B O 1
ATOM 2481 N N . THR B 1 103 ? 13.883 1.896 3.672 1 95.38 103 THR B N 1
ATOM 2482 C CA . THR B 1 103 ? 12.945 2.99 3.891 1 95.38 103 THR B CA 1
ATOM 2483 C C . THR B 1 103 ? 13.445 4.27 3.225 1 95.38 103 THR B C 1
ATOM 2485 O O . THR B 1 103 ? 14.648 4.473 3.08 1 95.38 103 THR B O 1
ATOM 2488 N N . LYS B 1 104 ? 12.492 5.082 2.787 1 95.94 104 LYS B N 1
ATOM 2489 C CA . LYS B 1 104 ? 12.875 6.367 2.209 1 95.94 104 LYS B CA 1
ATOM 2490 C C . LYS B 1 104 ? 12.922 7.457 3.275 1 95.94 104 LYS B C 1
ATOM 2492 O O . LYS B 1 104 ? 13.102 8.633 2.957 1 95.94 104 LYS B O 1
ATOM 2497 N N . GLY B 1 105 ? 12.68 7.082 4.578 1 96.88 105 GLY B N 1
ATOM 2498 C CA . GLY B 1 105 ? 12.836 8.047 5.652 1 96.88 105 GLY B CA 1
ATOM 2499 C C . GLY B 1 105 ? 11.539 8.344 6.383 1 96.88 105 GLY B C 1
ATOM 2500 O O . GLY B 1 105 ? 10.555 7.605 6.242 1 96.88 105 GLY B O 1
ATOM 2501 N N . ASP B 1 106 ? 11.57 9.383 7.25 1 98.06 106 ASP B N 1
ATOM 2502 C CA . ASP B 1 106 ? 10.445 9.797 8.078 1 98.06 106 ASP B CA 1
ATOM 2503 C C . ASP B 1 106 ? 9.289 10.305 7.215 1 98.06 106 ASP B C 1
ATOM 2505 O O . ASP B 1 106 ? 9.5 10.734 6.078 1 98.06 106 ASP B O 1
ATOM 2509 N N . VAL B 1 107 ? 8.141 10.102 7.691 1 98.75 107 VAL B N 1
ATOM 2510 C CA . VAL B 1 107 ? 6.992 10.797 7.113 1 98.75 107 VAL B CA 1
ATOM 2511 C C . VAL B 1 107 ? 6.645 12.016 7.965 1 98.75 107 VAL B C 1
ATOM 2513 O O . VAL B 1 107 ? 6.543 11.922 9.188 1 98.75 107 VAL B O 1
ATOM 2516 N N . ILE B 1 108 ? 6.516 13.172 7.352 1 98.94 108 ILE B N 1
ATOM 2517 C CA . ILE B 1 108 ? 6.16 14.414 8.023 1 98.94 108 ILE B CA 1
ATOM 2518 C C . ILE B 1 108 ? 4.918 15.016 7.371 1 98.94 108 ILE B C 1
ATOM 2520 O O . ILE B 1 108 ? 4.902 15.266 6.16 1 98.94 108 ILE B O 1
ATOM 2524 N N . VAL B 1 109 ? 3.889 15.195 8.141 1 98.94 109 VAL B N 1
ATOM 2525 C CA . VAL B 1 109 ? 2.697 15.906 7.699 1 98.94 109 VAL B CA 1
ATOM 2526 C C . VAL B 1 109 ? 2.596 17.25 8.43 1 98.94 109 VAL B C 1
ATOM 2528 O O . VAL B 1 109 ? 2.633 17.297 9.664 1 98.94 109 VAL B O 1
ATOM 2531 N N . GLY B 1 110 ? 2.436 18.281 7.715 1 98.94 110 GLY B N 1
ATOM 2532 C CA . GLY B 1 110 ? 2.389 19.609 8.289 1 98.94 110 GLY B CA 1
ATOM 2533 C C . GLY B 1 110 ? 1.101 19.891 9.039 1 98.94 110 GLY B C 1
ATOM 2534 O O . GLY B 1 110 ? 0.342 18.969 9.352 1 98.94 110 GLY B O 1
ATOM 2535 N N . SER B 1 111 ? 0.898 21.219 9.398 1 98.94 111 SER B N 1
ATOM 2536 C CA . SER B 1 111 ? -0.279 21.719 10.109 1 98.94 111 SER B CA 1
ATOM 2537 C C . SER B 1 111 ? -1.346 22.203 9.125 1 98.94 111 SER B C 1
ATOM 2539 O O . SER B 1 111 ? -1.033 22.578 7.996 1 98.94 111 SER B O 1
ATOM 2541 N N . ASP B 1 112 ? -2.553 22.094 9.625 1 98.88 112 ASP B N 1
ATOM 2542 C CA . ASP B 1 112 ? -3.697 22.594 8.867 1 98.88 112 ASP B CA 1
ATOM 2543 C C . ASP B 1 112 ? -3.842 21.859 7.543 1 98.88 112 ASP B C 1
ATOM 2545 O O . ASP B 1 112 ? -4.18 22.453 6.52 1 98.88 112 ASP B O 1
AT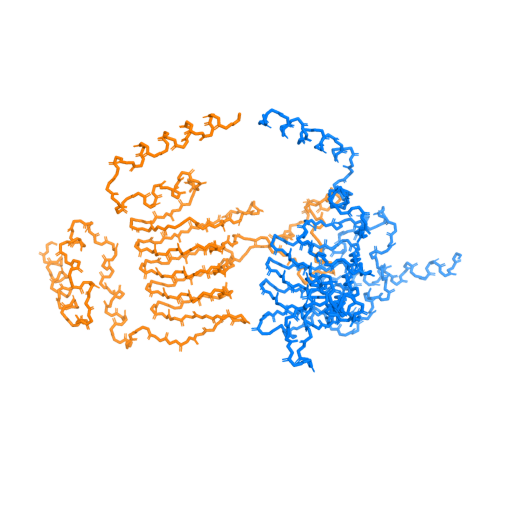OM 2549 N N . CYS B 1 113 ? -3.449 20.625 7.535 1 98.94 113 CYS B N 1
ATOM 2550 C CA . CYS B 1 113 ? -3.621 19.781 6.359 1 98.94 113 CYS B CA 1
ATOM 2551 C C . CYS B 1 113 ? -4.949 19.031 6.414 1 98.94 113 CYS B C 1
ATOM 2553 O O . CYS B 1 113 ? -5.555 18.906 7.48 1 98.94 113 CYS B O 1
ATOM 2555 N N . TRP B 1 114 ? -5.406 18.594 5.324 1 98.94 114 TRP B N 1
ATOM 2556 C CA . TRP B 1 114 ? -6.543 17.688 5.191 1 98.94 114 TRP B CA 1
ATOM 2557 C C . TRP B 1 114 ? -6.164 16.438 4.395 1 98.94 114 TRP B C 1
ATOM 2559 O O . TRP B 1 114 ? -5.879 16.531 3.195 1 98.94 114 TRP B O 1
ATOM 2569 N N . LEU B 1 115 ? -5.996 15.344 5.02 1 98.94 115 LEU B N 1
ATOM 2570 C CA . LEU B 1 115 ? -5.848 14.039 4.383 1 98.94 115 LEU B CA 1
ATOM 2571 C C . LEU B 1 115 ? -7.199 13.359 4.203 1 98.94 115 LEU B C 1
ATOM 2573 O O . LEU B 1 115 ? -7.781 12.859 5.172 1 98.94 115 LEU B O 1
ATOM 2577 N N . CYS B 1 116 ? -7.723 13.281 3.016 1 98.88 116 CYS B N 1
ATOM 2578 C CA . CYS B 1 116 ? -9.062 12.773 2.75 1 98.88 116 CYS B CA 1
ATOM 2579 C C . CYS B 1 116 ? -9.094 11.25 2.826 1 98.88 116 CYS B C 1
ATOM 2581 O O . CYS B 1 116 ? -8.078 10.617 3.117 1 98.88 116 CYS B O 1
ATOM 2583 N N . ALA B 1 117 ? -10.273 10.695 2.637 1 98.75 117 ALA B N 1
ATOM 2584 C CA . ALA B 1 117 ? -10.539 9.281 2.902 1 98.75 117 ALA B CA 1
ATOM 2585 C C . ALA B 1 117 ? -9.648 8.391 2.047 1 98.75 117 ALA B C 1
ATOM 2587 O O . ALA B 1 117 ? -9.453 8.656 0.857 1 98.75 117 ALA B O 1
ATOM 2588 N N . ASN B 1 118 ? -9.008 7.355 2.676 1 98.56 118 ASN B N 1
ATOM 2589 C CA . ASN B 1 118 ? -8.32 6.242 2.029 1 98.56 118 ASN B CA 1
ATOM 2590 C C . ASN B 1 118 ? -7.051 6.703 1.32 1 98.56 118 ASN B C 1
ATOM 2592 O O . ASN B 1 118 ? -6.625 6.086 0.341 1 98.56 118 ASN B O 1
ATOM 2596 N N . VAL B 1 119 ? -6.508 7.801 1.761 1 98.88 119 VAL B N 1
ATOM 2597 C CA . VAL B 1 119 ? -5.203 8.234 1.269 1 98.88 119 VAL B CA 1
ATOM 2598 C C . VAL B 1 119 ? -4.125 7.27 1.759 1 98.88 119 VAL B C 1
ATOM 2600 O O . VAL B 1 119 ? -4.164 6.816 2.904 1 98.88 119 VAL B O 1
ATOM 2603 N N . LEU B 1 120 ? -3.17 6.906 0.902 1 98.88 120 LEU B N 1
ATOM 2604 C CA . LEU B 1 120 ? -1.969 6.152 1.246 1 98.88 120 LEU B CA 1
ATOM 2605 C C . LEU B 1 120 ? -0.725 7.027 1.124 1 98.88 120 LEU B C 1
ATOM 2607 O O . LEU B 1 120 ? -0.464 7.598 0.063 1 98.88 120 LEU B O 1
ATOM 2611 N N . ILE B 1 121 ? 0.04 7.18 2.188 1 98.88 121 ILE B N 1
ATOM 2612 C CA . ILE B 1 121 ? 1.285 7.941 2.186 1 98.88 121 ILE B CA 1
ATOM 2613 C C . ILE B 1 121 ? 2.467 6.996 2.389 1 98.88 121 ILE B C 1
ATOM 2615 O O . ILE B 1 121 ? 2.502 6.234 3.359 1 98.88 121 ILE B O 1
ATOM 2619 N N . LEU B 1 122 ? 3.447 7.035 1.534 1 98.56 122 LEU B N 1
ATOM 2620 C CA . LEU B 1 122 ? 4.598 6.137 1.594 1 98.56 122 LEU B CA 1
ATOM 2621 C C . LEU B 1 122 ? 5.734 6.762 2.395 1 98.56 122 LEU B C 1
ATOM 2623 O O . LEU B 1 122 ? 5.73 7.969 2.646 1 98.56 122 LEU B O 1
ATOM 2627 N N . SER B 1 123 ? 6.652 5.938 2.768 1 98.25 123 SER B N 1
ATOM 2628 C CA . SER B 1 123 ? 7.762 6.375 3.609 1 98.25 123 SER B CA 1
ATOM 2629 C C . SER B 1 123 ? 8.555 7.496 2.943 1 98.25 123 SER B C 1
ATOM 2631 O O . SER B 1 123 ? 8.68 7.531 1.718 1 98.25 123 SER B O 1
ATOM 2633 N N . GLY B 1 124 ? 9.062 8.477 3.797 1 98.38 124 GLY B N 1
ATOM 2634 C CA . GLY B 1 124 ? 9.953 9.531 3.336 1 98.38 124 GLY B CA 1
ATOM 2635 C C . GLY B 1 124 ? 9.211 10.758 2.832 1 98.38 124 GLY B C 1
ATOM 2636 O O . GLY B 1 124 ? 9.828 11.773 2.508 1 98.38 124 GLY B O 1
ATOM 2637 N N . VAL B 1 125 ? 7.883 10.711 2.73 1 98.81 125 VAL B N 1
ATOM 2638 C CA . VAL B 1 125 ? 7.098 11.789 2.146 1 98.81 125 VAL B CA 1
ATOM 2639 C C . VAL B 1 125 ? 6.914 12.906 3.168 1 98.81 125 VAL B C 1
ATOM 2641 O O . VAL B 1 125 ? 6.652 12.648 4.344 1 98.81 125 VAL B O 1
ATOM 2644 N N . THR B 1 126 ? 7.012 14.141 2.74 1 98.94 126 THR B N 1
ATOM 2645 C CA . THR B 1 126 ? 6.625 15.328 3.49 1 98.94 126 THR B CA 1
ATOM 2646 C C . THR B 1 126 ? 5.402 15.992 2.865 1 98.94 126 THR B C 1
ATOM 2648 O O . THR B 1 126 ? 5.398 16.297 1.67 1 98.94 126 THR B O 1
ATOM 2651 N N . VAL B 1 127 ? 4.391 16.156 3.619 1 99 127 VAL B N 1
ATOM 2652 C CA . VAL B 1 127 ? 3.223 16.938 3.213 1 99 127 VAL B CA 1
ATOM 2653 C C . VAL B 1 127 ? 3.295 18.344 3.824 1 99 127 VAL B C 1
ATOM 2655 O O . VAL B 1 127 ? 3.305 18.484 5.047 1 99 127 VAL B O 1
ATOM 2658 N N . GLY B 1 128 ? 3.27 19.312 3.016 1 98.94 128 GLY B N 1
ATOM 2659 C CA . GLY B 1 128 ? 3.455 20.672 3.484 1 98.94 128 GLY B CA 1
ATOM 2660 C C . GLY B 1 128 ? 2.242 21.219 4.207 1 98.94 128 GLY B C 1
ATOM 2661 O O . GLY B 1 128 ? 1.125 20.734 4.02 1 98.94 128 GLY B O 1
ATOM 2662 N N . HIS B 1 129 ? 2.482 22.344 4.992 1 98.94 129 HIS B N 1
ATOM 2663 C CA . HIS B 1 129 ? 1.417 22.984 5.746 1 98.94 129 HIS B CA 1
ATOM 2664 C C . HIS B 1 129 ? 0.271 23.406 4.832 1 98.94 129 HIS B C 1
ATOM 2666 O O . HIS B 1 129 ? 0.503 23.906 3.727 1 98.94 129 HIS B O 1
ATOM 2672 N N . GLY B 1 130 ? -0.941 23.188 5.305 1 98.94 130 GLY B N 1
ATOM 2673 C CA . GLY B 1 130 ? -2.111 23.672 4.59 1 98.94 130 GLY B CA 1
ATOM 2674 C C . GLY B 1 130 ? -2.465 22.828 3.379 1 98.94 130 GLY B C 1
ATOM 2675 O O . GLY B 1 130 ? -3.443 23.125 2.684 1 98.94 130 GLY B O 1
ATOM 2676 N N . ALA B 1 131 ? -1.694 21.797 3.088 1 98.94 131 ALA B N 1
ATOM 2677 C CA . ALA B 1 131 ? -1.929 20.984 1.897 1 98.94 131 ALA B CA 1
ATOM 2678 C C . ALA B 1 131 ? -3.18 20.125 2.057 1 98.94 131 ALA B C 1
ATOM 2680 O O . ALA B 1 131 ? -3.576 19.797 3.178 1 98.94 131 ALA B O 1
ATOM 2681 N N . VAL B 1 132 ? -3.781 19.766 0.968 1 99 132 VAL B N 1
ATOM 2682 C CA . VAL B 1 132 ? -4.938 18.875 0.9 1 99 132 VAL B CA 1
ATOM 2683 C C . VAL B 1 132 ? -4.629 17.703 -0.01 1 99 132 VAL B C 1
ATOM 2685 O O . VAL B 1 132 ? -4.215 17.875 -1.157 1 99 132 VAL B O 1
ATOM 2688 N N . VAL B 1 133 ? -4.762 16.531 0.485 1 98.94 133 VAL B N 1
ATOM 2689 C CA . VAL B 1 133 ? -4.613 15.312 -0.3 1 98.94 133 VAL B CA 1
ATOM 2690 C C . VAL B 1 133 ? -5.984 14.688 -0.55 1 98.94 133 VAL B C 1
ATOM 2692 O O . VAL B 1 133 ? -6.664 14.266 0.39 1 98.94 133 VAL B O 1
ATOM 2695 N N . ALA B 1 134 ? -6.387 14.594 -1.776 1 98.94 134 ALA B N 1
ATOM 2696 C CA . ALA B 1 134 ? -7.727 14.148 -2.152 1 98.94 134 ALA B CA 1
ATOM 2697 C C . ALA B 1 134 ? -7.914 12.656 -1.863 1 98.94 134 ALA B C 1
ATOM 2699 O O . ALA B 1 134 ? -6.934 11.914 -1.746 1 98.94 134 ALA B O 1
ATOM 2700 N N . ALA B 1 135 ? -9.141 12.273 -1.784 1 98.75 135 ALA B N 1
ATOM 2701 C CA . ALA B 1 135 ? -9.516 10.922 -1.388 1 98.75 135 ALA B CA 1
ATOM 2702 C C . ALA B 1 135 ? -8.922 9.891 -2.336 1 98.75 135 ALA B C 1
ATOM 2704 O O . ALA B 1 135 ? -8.922 10.078 -3.555 1 98.75 135 ALA B O 1
ATOM 2705 N N . GLY B 1 136 ? -8.367 8.836 -1.747 1 98.62 136 GLY B N 1
ATOM 2706 C CA . GLY B 1 136 ? -7.891 7.691 -2.51 1 98.62 136 GLY B CA 1
ATOM 2707 C C . GLY B 1 136 ? -6.512 7.902 -3.102 1 98.62 136 GLY B C 1
ATOM 2708 O O . GLY B 1 136 ? -5.973 7.016 -3.77 1 98.62 136 GLY B O 1
ATOM 2709 N N . ALA B 1 137 ? -5.941 9.055 -2.891 1 98.88 137 ALA B N 1
ATOM 2710 C CA . ALA B 1 137 ? -4.645 9.352 -3.494 1 98.88 137 ALA B CA 1
ATOM 2711 C C . ALA B 1 137 ? -3.559 8.445 -2.93 1 98.88 137 ALA B C 1
ATOM 2713 O O . ALA B 1 137 ? -3.611 8.055 -1.762 1 98.88 137 ALA B O 1
ATOM 2714 N N . VAL B 1 138 ? -2.586 8.07 -3.732 1 98.88 138 VAL B N 1
ATOM 2715 C CA . VAL B 1 138 ? -1.365 7.379 -3.33 1 98.88 138 VAL B CA 1
ATOM 2716 C C . VAL B 1 138 ? -0.175 8.328 -3.434 1 98.88 138 VAL B C 1
ATOM 2718 O O . VAL B 1 138 ? 0.33 8.586 -4.531 1 98.88 138 VAL B O 1
ATOM 2721 N N . VAL B 1 139 ? 0.316 8.805 -2.311 1 98.88 139 VAL B N 1
ATOM 2722 C CA . VAL B 1 139 ? 1.313 9.867 -2.273 1 98.88 139 VAL B CA 1
ATOM 2723 C C . VAL B 1 139 ? 2.709 9.258 -2.145 1 98.88 139 VAL B C 1
ATOM 2725 O O . VAL B 1 139 ? 3.047 8.68 -1.111 1 98.88 139 VAL B O 1
ATOM 2728 N N . THR B 1 140 ? 3.535 9.461 -3.156 1 98.19 140 THR B N 1
ATOM 2729 C CA . THR B 1 140 ? 4.859 8.859 -3.197 1 98.19 140 THR B CA 1
ATOM 2730 C C . THR B 1 140 ? 5.945 9.93 -3.213 1 98.19 140 THR B C 1
ATOM 2732 O O . THR B 1 140 ? 7.137 9.617 -3.131 1 98.19 140 THR B O 1
ATOM 2735 N N . LYS B 1 141 ? 5.512 11.195 -3.377 1 98.38 141 LYS B N 1
ATOM 2736 C CA . LYS B 1 141 ? 6.43 12.336 -3.396 1 98.38 141 LYS B CA 1
ATOM 2737 C C . LYS B 1 141 ? 5.93 13.461 -2.5 1 98.38 141 LYS B C 1
ATOM 2739 O O . LYS B 1 141 ? 4.742 13.516 -2.168 1 98.38 141 LYS B O 1
ATOM 2744 N N . ASP B 1 142 ? 6.797 14.359 -2.207 1 98.94 142 ASP B N 1
ATOM 2745 C CA . ASP B 1 142 ? 6.465 15.469 -1.315 1 98.94 142 ASP B CA 1
ATOM 2746 C C . ASP B 1 142 ? 5.352 16.328 -1.906 1 98.94 142 ASP B C 1
ATOM 2748 O O . ASP B 1 142 ? 5.238 16.453 -3.127 1 98.94 142 ASP B O 1
ATOM 2752 N N . VAL B 1 143 ? 4.578 16.922 -1.115 1 98.94 143 VAL B N 1
ATOM 2753 C CA . VAL B 1 143 ? 3.486 17.828 -1.463 1 98.94 143 VAL B CA 1
ATOM 2754 C C . VAL B 1 143 ? 3.807 19.25 -0.974 1 98.94 143 VAL B C 1
ATOM 2756 O O . VAL B 1 143 ? 3.998 19.469 0.224 1 98.94 143 VAL B O 1
ATOM 2759 N N . PRO B 1 144 ? 3.832 20.188 -1.836 1 98.94 144 PRO B N 1
ATOM 2760 C CA . PRO B 1 144 ? 4.125 21.547 -1.393 1 98.94 144 PRO B CA 1
ATOM 2761 C C . PRO B 1 144 ? 3.051 22.109 -0.466 1 98.94 144 PRO B C 1
ATOM 2763 O O . PRO B 1 144 ? 1.883 21.719 -0.562 1 98.94 144 PRO B O 1
ATOM 2766 N N . PRO B 1 145 ? 3.443 23.062 0.364 1 98.94 145 PRO B N 1
ATOM 2767 C CA . PRO B 1 145 ? 2.445 23.734 1.207 1 98.94 145 PRO B CA 1
ATOM 2768 C C . PRO B 1 145 ? 1.322 24.375 0.397 1 98.94 145 PRO B C 1
ATOM 2770 O O . PRO B 1 145 ? 1.573 24.953 -0.664 1 98.94 145 PRO B O 1
ATOM 2773 N N . TYR B 1 146 ? 0.111 24.172 0.882 1 98.94 146 TYR B N 1
ATOM 2774 C CA . TYR B 1 146 ? -1.11 24.766 0.359 1 98.94 146 TYR B CA 1
ATOM 2775 C C . TYR B 1 146 ? -1.424 24.25 -1.036 1 98.94 146 TYR B C 1
ATOM 2777 O O . TYR B 1 146 ? -2.229 24.828 -1.762 1 98.94 146 TYR B O 1
ATOM 2785 N N . ALA B 1 147 ? -0.768 23.156 -1.452 1 98.94 147 ALA B N 1
ATOM 2786 C CA . ALA B 1 147 ? -1.153 22.469 -2.682 1 98.94 147 ALA B CA 1
ATOM 2787 C C . ALA B 1 147 ? -2.316 21.516 -2.432 1 98.94 147 ALA B C 1
ATOM 2789 O O . ALA B 1 147 ? -2.447 20.953 -1.34 1 98.94 147 ALA B O 1
ATOM 2790 N N . MET B 1 148 ? -3.113 21.297 -3.383 1 98.94 148 MET B N 1
ATOM 2791 C CA . MET B 1 148 ? -4.051 20.188 -3.463 1 98.94 148 MET B CA 1
ATOM 2792 C C . MET B 1 148 ? -3.568 19.141 -4.457 1 98.94 148 MET B C 1
ATOM 2794 O O . MET B 1 148 ? -3.232 19.469 -5.598 1 98.94 148 MET B O 1
ATOM 2798 N N . VAL B 1 149 ? -3.484 17.953 -4.008 1 98.94 149 VAL B N 1
ATOM 2799 C CA . VAL B 1 149 ? -3.02 16.859 -4.859 1 98.94 149 VAL B CA 1
ATOM 2800 C C . VAL B 1 149 ? -4.02 15.703 -4.809 1 98.94 149 VAL B C 1
ATOM 2802 O O . VAL B 1 149 ? -4.879 15.656 -3.926 1 98.94 149 VAL B O 1
ATOM 2805 N N . GLY B 1 150 ? -3.967 14.781 -5.766 1 98.88 150 GLY B N 1
ATOM 2806 C CA . GLY B 1 150 ? -4.832 13.609 -5.762 1 98.88 150 GLY B CA 1
ATOM 2807 C C . GLY B 1 150 ? -4.527 12.641 -6.887 1 98.88 150 GLY B C 1
ATOM 2808 O O . GLY B 1 150 ? -3.738 12.945 -7.785 1 98.88 150 GLY B O 1
ATOM 2809 N N . GLY B 1 151 ? -5.109 11.438 -6.711 1 98.62 151 GLY B N 1
ATOM 2810 C CA . GLY B 1 151 ? -5.027 10.445 -7.773 1 98.62 151 GLY B CA 1
ATOM 2811 C C . GLY B 1 151 ? -3.994 9.367 -7.504 1 98.62 151 GLY B C 1
ATOM 2812 O O . GLY B 1 151 ? -3.346 9.367 -6.457 1 98.62 151 GLY B O 1
ATOM 2813 N N . ASN B 1 152 ? -3.771 8.445 -8.539 1 98.38 152 ASN B N 1
ATOM 2814 C CA . ASN B 1 152 ? -2.818 7.34 -8.609 1 98.38 152 ASN B CA 1
ATOM 2815 C C . ASN B 1 152 ? -2.404 7.051 -10.047 1 98.38 1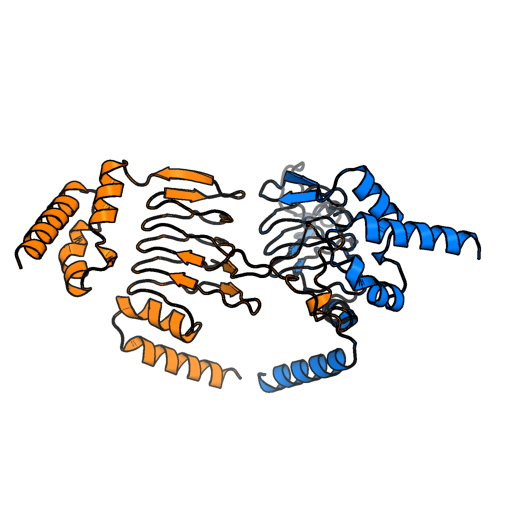52 ASN B C 1
ATOM 2817 O O . ASN B 1 152 ? -3.105 6.336 -10.773 1 98.38 152 ASN B O 1
ATOM 2821 N N . PRO B 1 153 ? -1.289 7.625 -10.289 1 97 153 PRO B N 1
ATOM 2822 C CA . PRO B 1 153 ? -0.295 8.359 -9.5 1 97 153 PRO B CA 1
ATOM 2823 C C . PRO B 1 153 ? -0.827 9.688 -8.969 1 97 153 PRO B C 1
ATOM 2825 O O . PRO B 1 153 ? -1.663 10.32 -9.617 1 97 153 PRO B O 1
ATOM 2828 N N . CYS B 1 154 ? -0.395 10.016 -7.84 1 98.56 154 CYS B N 1
ATOM 2829 C CA . CYS B 1 154 ? -0.771 11.289 -7.23 1 98.56 154 CYS B CA 1
ATOM 2830 C C . CYS B 1 154 ? -0.138 12.461 -7.977 1 98.56 154 CYS B C 1
ATOM 2832 O O . CYS B 1 154 ? 1.065 12.453 -8.242 1 98.56 154 CYS B O 1
ATOM 2834 N N . ARG B 1 155 ? -0.949 13.469 -8.297 1 98.5 155 ARG B N 1
ATOM 2835 C CA . ARG B 1 155 ? -0.487 14.625 -9.055 1 98.5 155 ARG B CA 1
ATOM 2836 C C . ARG B 1 155 ? -1.04 15.922 -8.469 1 98.5 155 ARG B C 1
ATOM 2838 O O . ARG B 1 155 ? -2.055 15.906 -7.766 1 98.5 155 ARG B O 1
ATOM 2845 N N . PHE B 1 156 ? -0.343 17.062 -8.844 1 98.81 156 PHE B N 1
ATOM 2846 C CA . PHE B 1 156 ? -0.796 18.391 -8.492 1 98.81 156 PHE B CA 1
ATOM 2847 C C . PHE B 1 156 ? -2.141 18.703 -9.141 1 98.81 156 PHE B C 1
ATOM 2849 O O . PHE B 1 156 ? -2.35 18.406 -10.32 1 98.81 156 PHE B O 1
ATOM 2856 N N . ILE B 1 157 ? -3.09 19.234 -8.438 1 98.81 157 ILE B N 1
ATOM 2857 C CA . ILE B 1 157 ? -4.375 19.672 -8.969 1 98.81 157 ILE B CA 1
ATOM 2858 C C . ILE B 1 157 ? -4.406 21.203 -9.078 1 98.81 157 ILE B C 1
ATOM 2860 O O . ILE B 1 157 ? -4.598 21.75 -10.164 1 98.81 157 ILE B O 1
ATOM 2864 N N . LYS B 1 158 ? -4.234 21.859 -7.879 1 98.88 158 LYS B N 1
ATOM 2865 C CA . LYS B 1 158 ? -4.223 23.328 -7.844 1 98.88 158 LYS B CA 1
ATOM 2866 C C . LYS B 1 158 ? -3.627 23.828 -6.535 1 98.88 158 LYS B C 1
ATOM 2868 O O . LYS B 1 158 ? -3.41 23.062 -5.602 1 98.88 158 LYS B O 1
ATOM 2873 N N . TRP B 1 159 ? -3.406 25.172 -6.477 1 98.88 159 TRP B N 1
ATOM 2874 C CA . TRP B 1 159 ? -3.068 25.875 -5.238 1 98.88 159 TRP B CA 1
ATOM 2875 C C . TRP B 1 159 ? -4.328 26.328 -4.504 1 98.88 159 TRP B C 1
ATOM 2877 O O . TRP B 1 159 ? -5.285 26.781 -5.129 1 98.88 159 TRP B O 1
ATOM 2887 N N . ARG B 1 160 ? -4.34 26.234 -3.221 1 98.75 160 ARG B N 1
ATOM 2888 C CA . ARG B 1 160 ? -5.465 26.766 -2.461 1 98.75 160 ARG B CA 1
ATOM 2889 C C . ARG B 1 160 ? -5.547 28.297 -2.594 1 98.75 160 ARG B C 1
ATOM 2891 O O . ARG B 1 160 ? -6.637 28.859 -2.531 1 98.75 160 ARG B O 1
ATOM 2898 N N . PHE B 1 161 ? -4.359 28.953 -2.74 1 98.75 161 PHE B N 1
ATOM 2899 C CA . PHE B 1 161 ? -4.262 30.406 -2.789 1 98.75 161 PHE B CA 1
ATOM 2900 C C . PHE B 1 161 ? -3.176 30.844 -3.766 1 98.75 161 PHE B C 1
ATOM 2902 O O . PHE B 1 161 ? -2.32 30.047 -4.148 1 98.75 161 PHE B O 1
ATOM 2909 N N . GLU B 1 162 ? -3.215 32.156 -4.137 1 98.31 162 GLU B N 1
ATOM 2910 C CA . GLU B 1 162 ? -2.135 32.719 -4.93 1 98.31 162 GLU B CA 1
ATOM 2911 C C . GLU B 1 162 ? -0.833 32.781 -4.137 1 98.31 162 GLU B C 1
ATOM 2913 O O . GLU B 1 162 ? -0.851 32.781 -2.904 1 98.31 162 GLU B O 1
ATOM 2918 N N . GLU B 1 163 ? 0.235 32.781 -4.82 1 98.44 163 GLU B N 1
ATOM 2919 C CA . GLU B 1 163 ? 1.557 32.594 -4.23 1 98.44 163 GLU B CA 1
ATOM 2920 C C . GLU B 1 163 ? 1.815 33.625 -3.119 1 98.44 163 GLU B C 1
ATOM 2922 O O . GLU B 1 163 ? 2.291 33.25 -2.041 1 98.44 163 GLU B O 1
ATOM 2927 N N . PRO B 1 164 ? 1.542 34.906 -3.27 1 98.19 164 PRO B N 1
ATOM 2928 C CA . PRO B 1 164 ? 1.829 35.875 -2.186 1 98.19 164 PRO B CA 1
ATOM 2929 C C . PRO B 1 164 ? 1.069 35.531 -0.901 1 98.19 164 PRO B C 1
ATOM 2931 O O . PRO B 1 164 ? 1.61 35.688 0.197 1 98.19 164 PRO B O 1
ATOM 2934 N N . VAL B 1 165 ? -0.138 35.062 -1.109 1 98.5 165 VAL B N 1
ATOM 2935 C CA . VAL B 1 165 ? -0.957 34.719 0.046 1 98.5 165 VAL B CA 1
ATOM 2936 C C . VAL B 1 165 ? -0.389 33.469 0.723 1 98.5 165 VAL B C 1
ATOM 2938 O O . VAL B 1 165 ? -0.293 33.406 1.951 1 98.5 165 VAL B O 1
ATOM 2941 N N . ARG B 1 166 ? -0.028 32.469 0.026 1 98.75 166 ARG B N 1
ATOM 2942 C CA . ARG B 1 166 ? 0.572 31.26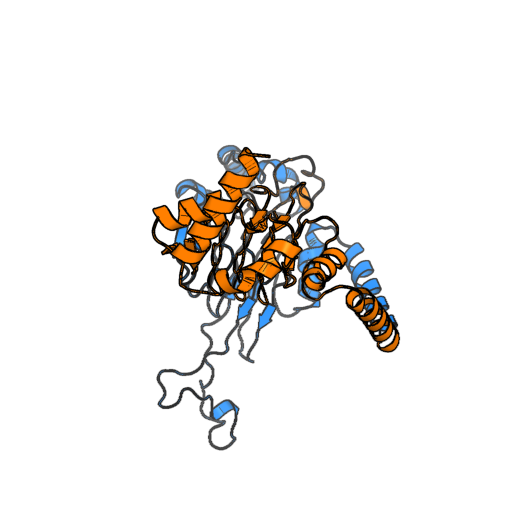6 0.59 1 98.75 166 ARG B CA 1
ATOM 2943 C C . ARG B 1 166 ? 1.817 31.594 1.402 1 98.75 166 ARG B C 1
ATOM 2945 O O . ARG B 1 166 ? 1.999 31.094 2.51 1 98.75 166 ARG B O 1
ATOM 2952 N N . GLN B 1 167 ? 2.621 32.469 0.78 1 98.56 167 GLN B N 1
ATOM 2953 C CA . GLN B 1 167 ? 3.854 32.875 1.456 1 98.56 167 GLN B CA 1
ATOM 2954 C C . GLN B 1 167 ? 3.557 33.594 2.762 1 98.56 167 GLN B C 1
ATOM 2956 O O . GLN B 1 167 ? 4.223 33.375 3.773 1 98.56 167 GLN B O 1
ATOM 2961 N N . ALA B 1 168 ? 2.594 34.469 2.723 1 98.38 168 ALA B N 1
ATOM 2962 C CA . ALA B 1 168 ? 2.223 35.219 3.916 1 98.38 168 ALA B CA 1
ATOM 2963 C C . ALA B 1 168 ? 1.658 34.281 4.992 1 98.38 168 ALA B C 1
ATOM 2965 O O . ALA B 1 168 ? 1.948 34.469 6.18 1 98.38 168 ALA B O 1
ATOM 2966 N N . LEU B 1 169 ? 0.881 33.406 4.586 1 98.62 169 LEU B N 1
ATOM 2967 C CA . LEU B 1 169 ? 0.312 32.438 5.527 1 98.62 169 LEU B CA 1
ATOM 2968 C C . LEU B 1 169 ? 1.406 31.578 6.16 1 98.62 169 LEU B C 1
ATOM 2970 O O . LEU B 1 169 ? 1.39 31.344 7.371 1 98.62 169 LEU B O 1
ATOM 2974 N N . LEU B 1 170 ? 2.279 31.125 5.395 1 98.69 170 LEU B N 1
ATOM 2975 C CA . LEU B 1 170 ? 3.402 30.344 5.914 1 98.69 170 LEU B CA 1
ATOM 2976 C C . LEU B 1 170 ? 4.207 31.172 6.914 1 98.69 170 LEU B C 1
ATOM 2978 O O . LEU B 1 170 ? 4.598 30.656 7.969 1 98.69 170 LEU B O 1
ATOM 2982 N N . ALA B 1 171 ? 4.402 32.406 6.559 1 97.88 171 ALA B N 1
ATOM 2983 C CA . ALA B 1 171 ? 5.18 33.281 7.426 1 97.88 171 ALA B CA 1
ATOM 2984 C C . ALA B 1 171 ? 4.48 33.5 8.766 1 97.88 171 ALA B C 1
ATOM 2986 O O . ALA B 1 171 ? 5.137 33.625 9.805 1 97.88 171 ALA B O 1
ATOM 2987 N N . SER B 1 172 ? 3.189 33.562 8.773 1 97.94 172 SER B N 1
ATOM 2988 C CA . SER B 1 172 ? 2.42 33.781 9.992 1 97.94 172 SER B CA 1
ATOM 2989 C C . SER B 1 172 ? 2.566 32.625 10.961 1 97.94 172 SER B C 1
ATOM 2991 O O . SER B 1 172 ? 2.555 32.812 12.18 1 97.94 172 SER B O 1
ATOM 2993 N N . ALA B 1 173 ? 2.664 31.391 10.422 1 98.38 173 ALA B N 1
ATOM 2994 C CA . ALA B 1 173 ? 2.725 30.172 11.219 1 98.38 173 ALA B CA 1
ATOM 2995 C C . ALA B 1 173 ? 1.667 30.172 12.312 1 98.38 173 ALA B C 1
ATOM 2997 O O . ALA B 1 173 ? 1.964 29.875 13.477 1 98.38 173 ALA B O 1
ATOM 2998 N N . TRP B 1 174 ? 0.526 30.531 11.961 1 98.5 174 TRP B N 1
ATOM 2999 C CA . TRP B 1 174 ? -0.531 30.766 12.945 1 98.5 174 TRP B CA 1
ATOM 3000 C C . TRP B 1 174 ? -0.821 29.5 13.742 1 98.5 174 TRP B C 1
ATOM 3002 O O . TRP B 1 174 ? -1.258 29.562 14.891 1 98.5 174 TRP B O 1
ATOM 3012 N N . TRP B 1 175 ? -0.576 28.328 13.219 1 98.75 175 TRP B N 1
ATOM 3013 C CA . TRP B 1 175 ? -0.857 27.047 13.852 1 98.75 175 TRP B CA 1
ATOM 3014 C C . TRP B 1 175 ? 0.058 26.812 15.047 1 98.75 175 TRP B C 1
ATOM 3016 O O . TRP B 1 175 ? -0.159 25.891 15.828 1 98.75 175 TRP B O 1
ATOM 3026 N N . GLU B 1 176 ? 1.008 27.594 15.188 1 98.38 176 GLU B N 1
ATOM 3027 C CA . GLU B 1 176 ? 1.922 27.469 16.312 1 98.38 176 GLU B CA 1
ATOM 3028 C C . GLU B 1 176 ? 1.567 28.453 17.422 1 98.38 176 GLU B C 1
ATOM 3030 O O . GLU B 1 176 ? 2.16 28.422 18.5 1 98.38 176 GLU B O 1
ATOM 3035 N N . TRP B 1 177 ? 0.618 29.406 17.219 1 98.19 177 TRP B N 1
ATOM 3036 C CA . TRP B 1 177 ? 0.221 30.391 18.234 1 98.19 177 TRP B CA 1
ATOM 3037 C C . TRP B 1 177 ? -0.407 29.703 19.438 1 98.19 177 TRP B C 1
ATOM 3039 O O . TRP B 1 177 ? -0.855 28.562 19.344 1 98.19 177 TRP B O 1
ATOM 3049 N N . PRO B 1 178 ? -0.381 30.391 20.688 1 97.69 178 PRO B N 1
ATOM 3050 C CA . PRO B 1 178 ? -1.12 29.828 21.812 1 97.69 178 PRO B CA 1
ATOM 3051 C C . PRO B 1 178 ? -2.574 29.516 21.484 1 97.69 178 PRO B C 1
ATOM 3053 O O . PRO B 1 178 ? -3.223 30.281 20.75 1 97.69 178 PRO B O 1
ATOM 3056 N N . VAL B 1 179 ? -3.016 28.422 21.953 1 98 179 VAL B N 1
ATOM 3057 C CA . VAL B 1 179 ? -4.352 27.922 21.641 1 98 179 VAL B CA 1
ATOM 3058 C C . VAL B 1 179 ? -5.391 29 21.969 1 98 179 VAL B C 1
ATOM 3060 O O . VAL B 1 179 ? -6.348 29.188 21.203 1 98 179 VAL B O 1
ATOM 3063 N N . ALA B 1 180 ? -5.246 29.703 23.047 1 97.75 180 ALA B N 1
ATOM 3064 C CA . ALA B 1 180 ? -6.18 30.75 23.438 1 97.75 180 ALA B CA 1
ATOM 3065 C C . ALA B 1 180 ? -6.285 31.828 22.359 1 97.75 180 ALA B C 1
ATOM 3067 O O . ALA B 1 180 ? -7.375 32.344 22.094 1 97.75 180 ALA B O 1
ATOM 3068 N N . GLU B 1 181 ? -5.156 32.188 21.797 1 97.81 181 GLU B N 1
ATOM 3069 C CA . GLU B 1 181 ? -5.168 33.188 20.75 1 97.81 181 GLU B CA 1
ATOM 3070 C C . GLU B 1 181 ? -5.84 32.656 19.484 1 97.81 181 GLU B C 1
ATOM 3072 O O . GLU B 1 181 ? -6.617 33.375 18.844 1 97.81 181 GLU B O 1
ATOM 3077 N N . VAL B 1 182 ? -5.539 31.453 19.047 1 98.5 182 VAL B N 1
ATOM 3078 C CA . VAL B 1 182 ? -6.168 30.828 17.891 1 98.5 182 VAL B CA 1
ATOM 3079 C C . VAL B 1 182 ? -7.684 30.828 18.047 1 98.5 182 VAL B C 1
ATOM 3081 O O . VAL B 1 182 ? -8.414 31.203 17.125 1 98.5 182 VAL B O 1
ATOM 3084 N N . LYS B 1 183 ? -8.18 30.531 19.266 1 98.12 183 LYS B N 1
ATOM 3085 C CA . LYS B 1 183 ? -9.609 30.547 19.562 1 98.12 183 LYS B CA 1
ATOM 3086 C C . LYS B 1 183 ? -10.188 31.938 19.406 1 98.12 183 LYS B C 1
ATOM 3088 O O . LYS B 1 183 ? -11.273 32.125 18.859 1 98.12 183 LYS B O 1
ATOM 3093 N N . ALA B 1 184 ? -9.484 32.844 19.891 1 97.88 184 ALA B N 1
ATOM 3094 C CA . ALA B 1 184 ? -9.961 34.219 19.906 1 97.88 184 ALA B CA 1
ATOM 3095 C C . ALA B 1 184 ? -10.117 34.781 18.484 1 97.88 184 ALA B C 1
ATOM 3097 O O . ALA B 1 184 ? -11 35.594 18.234 1 97.88 184 ALA B O 1
ATOM 3098 N N . VAL B 1 185 ? -9.266 34.312 17.562 1 98 185 VAL B N 1
ATOM 3099 C CA . VAL B 1 185 ? -9.312 34.875 16.219 1 98 185 VAL B CA 1
ATOM 3100 C C . VAL B 1 185 ? -9.898 33.844 15.25 1 98 185 VAL B C 1
ATOM 3102 O O . VAL B 1 185 ? -9.766 34 14.031 1 98 185 VAL B O 1
ATOM 3105 N N . ALA B 1 186 ? -10.508 32.812 15.727 1 98.5 186 ALA B N 1
ATOM 3106 C CA . ALA B 1 186 ? -11.023 31.703 14.914 1 98.5 186 ALA B CA 1
ATOM 3107 C C . ALA B 1 186 ? -11.992 32.219 13.852 1 98.5 186 ALA B C 1
ATOM 3109 O O . ALA B 1 186 ? -12.086 31.641 12.766 1 98.5 186 ALA B O 1
ATOM 3110 N N . HIS B 1 187 ? -12.727 33.281 14.156 1 98.31 187 HIS B N 1
ATOM 3111 C CA . HIS B 1 187 ? -13.656 33.875 13.188 1 98.31 187 HIS B CA 1
ATOM 3112 C C . HIS B 1 187 ? -12.93 34.344 11.938 1 98.31 187 HIS B C 1
ATOM 3114 O O . HIS B 1 187 ? -13.484 34.312 10.844 1 98.31 187 HIS B O 1
ATOM 3120 N N . LEU B 1 188 ? -11.672 34.781 12.031 1 98.31 188 LEU B N 1
ATOM 3121 C CA . LEU B 1 188 ? -10.867 35.188 10.883 1 98.31 188 LEU B CA 1
ATOM 3122 C C . LEU B 1 188 ? -10.375 33.969 10.102 1 98.31 188 LEU B C 1
ATOM 3124 O O . LEU B 1 188 ? -10.219 34.031 8.883 1 98.31 188 LEU B O 1
ATOM 3128 N N . LEU B 1 189 ? -10.125 32.906 10.82 1 98.44 189 LEU B N 1
ATOM 3129 C CA . LEU B 1 189 ? -9.648 31.656 10.203 1 98.44 189 LEU B CA 1
ATOM 3130 C C . LEU B 1 189 ? -10.773 30.969 9.43 1 98.44 189 LEU B C 1
ATOM 3132 O O . LEU B 1 189 ? -10.523 30.266 8.461 1 98.44 189 LEU B O 1
ATOM 3136 N N . CYS B 1 190 ? -11.969 31.172 9.867 1 98.62 190 CYS B N 1
ATOM 3137 C CA . CYS B 1 190 ? -13.156 30.594 9.25 1 98.62 190 CYS B CA 1
ATOM 3138 C C . CYS B 1 190 ? -13.805 31.578 8.281 1 98.62 190 CYS B C 1
ATOM 3140 O O . CYS B 1 190 ? -15.016 31.781 8.32 1 98.62 190 CYS B O 1
ATOM 3142 N N . SER B 1 191 ? -13.008 32.25 7.473 1 98 191 SER B N 1
ATOM 3143 C CA . SER B 1 191 ? -13.477 33.25 6.543 1 98 191 SER B CA 1
ATOM 3144 C C . SER B 1 191 ? -12.68 33.219 5.238 1 98 191 SER B C 1
ATOM 3146 O O . SER B 1 191 ? -11.523 32.812 5.223 1 98 191 SER B O 1
ATOM 3148 N N . ASP B 1 192 ? -13.281 33.781 4.117 1 97.38 192 ASP B N 1
ATOM 3149 C CA . ASP B 1 192 ? -12.539 33.938 2.867 1 97.38 192 ASP B CA 1
ATOM 3150 C C . ASP B 1 192 ? -11.953 35.344 2.744 1 97.38 192 ASP B C 1
ATOM 3152 O O . ASP B 1 192 ? -11.383 35.688 1.707 1 97.38 192 ASP B O 1
ATOM 3156 N N . ASP B 1 193 ? -12.148 36.062 3.781 1 97.56 193 ASP B N 1
ATOM 3157 C CA . ASP B 1 193 ? -11.469 37.344 3.834 1 97.56 193 ASP B CA 1
ATOM 3158 C C . ASP B 1 193 ? -10.008 37.188 4.27 1 97.56 193 ASP B C 1
ATOM 3160 O O . ASP B 1 193 ? -9.664 37.469 5.41 1 97.56 193 ASP B O 1
ATOM 3164 N N . LEU B 1 194 ? -9.211 36.844 3.322 1 98.06 194 LEU B N 1
ATOM 3165 C CA . LEU B 1 194 ? -7.812 36.531 3.588 1 98.06 194 LEU B CA 1
ATOM 3166 C C . LEU B 1 194 ? -7.074 37.75 4.098 1 98.06 194 LEU B C 1
ATOM 3168 O O . LEU B 1 194 ? -6.219 37.656 4.98 1 98.06 194 LEU B O 1
ATOM 3172 N N . GLU B 1 195 ? -7.41 38.844 3.529 1 97.69 195 GLU B N 1
ATOM 3173 C CA . GLU B 1 195 ? -6.719 40.062 3.893 1 97.69 195 GLU B CA 1
ATOM 3174 C C . GLU B 1 195 ? -6.949 40.438 5.359 1 97.69 195 GLU B C 1
ATOM 3176 O O . GLU B 1 195 ? -6.043 40.906 6.035 1 97.69 195 GLU B O 1
ATOM 3181 N N . ALA B 1 196 ? -8.156 40.219 5.84 1 98.12 196 ALA B N 1
ATOM 3182 C CA . ALA B 1 196 ? -8.445 40.5 7.242 1 98.12 196 ALA B CA 1
ATOM 3183 C C . ALA B 1 196 ? -7.547 39.688 8.164 1 98.12 196 ALA B C 1
ATOM 3185 O O . ALA B 1 196 ? -6.984 40.219 9.125 1 98.12 196 ALA B O 1
ATOM 3186 N N . PHE B 1 197 ? -7.41 38.469 7.91 1 98.38 197 PHE B N 1
ATOM 3187 C CA . PHE B 1 197 ? -6.539 37.625 8.719 1 98.38 197 PHE B CA 1
ATOM 3188 C C . PHE B 1 197 ? -5.086 38.062 8.602 1 98.38 197 PHE B C 1
ATOM 3190 O O . PHE B 1 197 ? -4.379 38.156 9.602 1 98.38 197 PHE B O 1
ATOM 3197 N N . LEU B 1 198 ? -4.641 38.281 7.328 1 98.25 198 LEU B N 1
ATOM 3198 C CA . LEU B 1 198 ? -3.242 38.656 7.105 1 98.25 198 LEU B CA 1
ATOM 3199 C C . LEU B 1 198 ? -2.898 39.969 7.773 1 98.25 198 LEU B C 1
ATOM 3201 O O . LEU B 1 198 ? -1.775 40.156 8.25 1 98.25 198 LEU B O 1
ATOM 3205 N N . ALA B 1 199 ? -3.848 40.875 7.824 1 97.94 199 ALA B N 1
ATOM 3206 C CA . ALA B 1 199 ? -3.643 42.125 8.539 1 97.94 199 ALA B CA 1
ATOM 3207 C C . ALA B 1 199 ? -3.416 41.875 10.023 1 97.94 199 ALA B C 1
ATOM 3209 O O . ALA B 1 199 ? -2.498 42.469 10.625 1 97.94 199 ALA B O 1
ATOM 3210 N N . TYR B 1 200 ? -4.234 41.062 10.602 1 97.88 200 TYR B N 1
ATOM 3211 C CA . TYR B 1 200 ? -4.047 40.688 12 1 97.88 200 TYR B CA 1
ATOM 3212 C C . TYR B 1 200 ? -2.67 40.062 12.227 1 97.88 200 TYR B C 1
ATOM 3214 O O . TYR B 1 200 ? -1.968 40.438 13.172 1 97.88 200 TYR B O 1
ATOM 3222 N N . ALA B 1 201 ? -2.264 39.156 11.398 1 97.62 201 ALA B N 1
ATOM 3223 C CA . ALA B 1 201 ? -0.989 38.438 11.516 1 97.62 201 ALA B CA 1
ATOM 3224 C C . ALA B 1 201 ? 0.183 39.438 11.438 1 97.62 201 ALA B C 1
ATOM 3226 O O . ALA B 1 201 ? 1.166 39.281 12.164 1 97.62 201 ALA B O 1
ATOM 3227 N N . ARG B 1 202 ? 0.051 40.375 10.492 1 95.75 202 ARG B N 1
ATOM 3228 C CA . ARG B 1 202 ? 1.103 41.375 10.359 1 95.75 202 ARG B CA 1
ATOM 3229 C C . ARG B 1 202 ? 1.224 42.219 11.617 1 95.75 202 ARG B C 1
ATOM 3231 O O . ARG B 1 202 ? 2.332 42.531 12.078 1 95.75 202 ARG B O 1
ATOM 3238 N N . ASP B 1 203 ? 0.113 42.594 12.156 1 95.69 203 ASP B N 1
ATOM 3239 C CA . ASP B 1 203 ? 0.1 43.406 13.383 1 95.69 203 ASP B CA 1
ATOM 3240 C C . ASP B 1 203 ? 0.696 42.625 14.555 1 95.69 203 ASP B C 1
ATOM 3242 O O . ASP B 1 203 ? 1.419 43.188 15.375 1 95.69 203 ASP B O 1
ATOM 3246 N N . ARG B 1 204 ? 0.368 41.375 14.625 1 94.06 204 ARG B N 1
ATOM 3247 C CA . ARG B 1 204 ? 0.886 40.5 15.672 1 94.06 204 ARG B CA 1
ATOM 3248 C C . ARG B 1 204 ? 2.408 40.438 15.617 1 94.06 204 ARG B C 1
ATOM 3250 O O . ARG B 1 204 ? 3.07 40.438 16.656 1 94.06 204 ARG B O 1
ATOM 3257 N N . GLN B 1 205 ? 3 40.25 14.43 1 88.38 205 GLN B N 1
ATOM 3258 C CA . GLN B 1 205 ? 4.441 40.156 14.234 1 88.38 205 GLN B CA 1
ATOM 3259 C C . GLN B 1 205 ? 5.152 41.438 14.609 1 88.38 205 GLN B C 1
ATOM 3261 O O . GLN B 1 205 ? 6.246 41.406 15.18 1 88.38 205 GLN B O 1
ATOM 3266 N N . SER B 1 206 ? 4.488 42.469 14.289 1 86 206 SER B N 1
ATOM 3267 C CA . SER B 1 206 ? 5.055 43.781 14.594 1 86 206 SER B CA 1
ATOM 3268 C C . SER B 1 206 ? 5.086 44.031 16.109 1 86 206 SER B C 1
ATOM 3270 O O . SER B 1 206 ? 6.035 44.625 16.625 1 86 206 SER B O 1
ATOM 3272 N N . SER B 1 207 ? 4.082 43.562 16.719 1 81.31 207 SER B N 1
ATOM 3273 C CA . SER B 1 207 ? 4.012 43.75 18.156 1 81.31 207 SER B CA 1
ATOM 3274 C C . SER B 1 207 ? 5.016 42.844 18.875 1 81.31 207 SER B C 1
ATOM 3276 O O . SER B 1 207 ? 5.508 43.188 19.953 1 81.31 207 SER B O 1
ATOM 3278 N N . ALA B 1 208 ? 5.336 41.688 18.344 1 74.31 208 ALA B N 1
ATOM 3279 C CA . ALA B 1 208 ? 6.277 40.719 18.938 1 74.31 208 ALA B CA 1
ATOM 3280 C C . ALA B 1 208 ? 7.711 41.25 18.844 1 74.31 208 ALA B C 1
ATOM 3282 O O . ALA B 1 208 ? 8.523 41 19.734 1 74.31 208 ALA B O 1
ATOM 3283 N N . VAL B 1 209 ? 8 41.906 17.797 1 67.75 209 VAL B N 1
ATOM 3284 C CA . VAL B 1 209 ? 9.336 42.469 17.625 1 67.75 209 VAL B CA 1
ATOM 3285 C C . VAL B 1 209 ? 9.539 43.656 18.578 1 67.75 209 VAL B C 1
ATOM 3287 O O . VAL B 1 209 ? 10.664 43.906 19.031 1 67.75 209 VAL B O 1
ATOM 3290 N N . LEU B 1 210 ? 8.406 44.188 18.969 1 61.94 210 LEU B N 1
ATOM 3291 C CA . LEU B 1 210 ? 8.5 45.375 19.828 1 61.94 210 LEU B CA 1
ATOM 3292 C C . LEU B 1 210 ? 8.578 44.938 21.297 1 61.94 210 LEU B C 1
ATOM 3294 O O . LEU B 1 210 ? 8.961 45.75 22.156 1 61.94 210 LEU B O 1
ATOM 3298 N N . GLN B 1 211 ? 8.328 43.688 21.609 1 52.59 211 GLN B N 1
ATOM 3299 C CA . GLN B 1 211 ? 8.484 43.25 22.984 1 52.59 211 GLN B CA 1
ATOM 3300 C C . GLN B 1 211 ? 9.805 42.5 23.188 1 52.59 211 GLN B C 1
ATOM 3302 O O . GLN B 1 211 ? 10.242 41.75 22.312 1 52.59 211 GLN B O 1
#

Secondary structure (DSSP, 8-state):
-HHHHHHHHHHHHHHHHTS-HHHHHHHHHHHH-TTSEE-TT-B---EEE--S-S--EEE-SS-EE-TT-EEES-----SSSS--S-HHHH-GGGTT---SS-----EEE-SS-EE-TT-EE-TT-EEPTT-EE-TT-EE-S-B-TTEEEETTTTEEEEESS-HHHHHHHHHHTGGGS-HHHHHHTHHHHTSS-HHHHHHHHHHHHHHHHH-/-HHHHHHHHHHHHHHHHTS-HHHHHHHHHHHH-TTSEE-TT-B---EEE--S-S--EEE-TT-EE-TT-EEES-----SSSS--S-HHHH-GGGTT---SS-----EEE-SS-EE-TT-EE-TT-EEPTT-EE-TT-EE-S-B-TTEEEEETTEEEEEESS-HHHHHHHHHHTGGGS-HHHHHHTHHHHTSS-HHHHHHHHHHHHHHHHH-

Sequence (422 aa):
MKWWDRLKKRKVRKHLGQFEKLFRGPERIRLRYPQYSFGVGTYGIPDVQEFGDATTLKVGNYTSIAEGVRILLGGGHRTDWVSCFPFPLIIDEVKDVPGAAPTKGDVIVGSDCWLCANVLILSGVTVGHGAVVAAGAVVTKDVPPYAMVGGNPCRFIKWRFEEPVRQALLASAWWEWPVAEVKAVAHLLCSDDLEAFLAYARDRQSSAVLQMKWWDRLKKRKVRKHLGQFEKLFRGPERIRLRYPQYSFGVGTYGIPDVQEFGDATTLKVGNYTSIAEGVRILLGGGHRTDWVSCFPFPLIIDEVKDVPGAAPTKGDVIVGSDCWLCANVLILSGVTVGHGAVVAAGAVVTKDVPPYAMVGGNPCRFIKWRFEEPVRQALLASAWWEWPVAEVKAVAHLLCSDDLEAFLAYARDRQSSAVLQ

Nearest PDB structures (foldseek):
  6pu9-assembly1_A  TM=9.277E-01  e=8.880E-13  Vibrio vulnificus CMCP6
  6pu9-assembly1_C  TM=9.191E-01  e=9.928E-13  Vibrio vulnificus CMCP6
  6pua-assembly1_A  TM=8.224E-01  e=4.808E-13  Vibrio cholerae O1 biovar El Tor str. N16961
  6pu9-assembly1_B  TM=9.041E-01  e=3.787E-12  Vibrio vulnificus CMCP6
  6mfk-assembly1_A  TM=8.287E-01  e=2.292E-12  Elizabethkingia anophelis

Organism: NCBI:txid216142

pLDDT: mean 95.34, std 7.0, range [52.59, 99.0]

Radius of gyration: 26.24 Å; Cα contacts (8 Å, |Δi|>4): 899; chains: 2; bounding box: 66×81×54 Å

Foldseek 3Di:
DVVVVVVVVVVLCVVLVVDDPQASAQVVQCVVPVPAEAEGNEHDHEAEDEDPDPAYEYAYHNEYAEEQEYEYAWFAFDPPDPDRDLCLVPDVVNVVPPDGTDFLHYEYEYALEYEYANEYEGHVEYEAALEYEDHNEDHDYYHYHQFYWYDVPIDTDGGNDPDVLSVLVVVLCVSPDPPVVCVVCVVVVVDPPSVVVSVVSVVVVVVVVVD/DVVVVVVVVVVLVVVLVVDDPQASAQVVQCVVPVPAEAETSEHDHEAEDEDPDPAYEYAAHNEYAEEQEYEYAWFAFDPPDPDSDQCLVPDDVNVPPPDGIDFLHYEYEYALEYEYANEYEGHVEYEAALEYEDHNEDHDHYHYHQFYWYDVPIDTDGGNDDPVLSVLVVVLPVSVDPPVVCVVCVVVVPDPPSVVVSVVSVVVVVVVVVD